Protein AF-0000000084681076 (afdb_homodimer)

Nearest PDB structures (foldseek):
  8wm8-assembly1_A  TM=8.158E-01  e=2.790E-08  Nostoc sp. PCC 7120 = FACHB-418
  8wm7-assembly1_B  TM=8.408E-01  e=1.992E-07  Nostoc sp. PCC 7120 = FACHB-418
  8w9m-assembly1_B  TM=7.728E-01  e=7.456E-08  Nostoc sp. PCC 7120 = FACHB-418
  7ahd-assembly1_A  TM=6.961E-01  e=4.242E-05  Lactococcus lactis subsp. lactis
  7ahd-assembly1_B  TM=6.004E-01  e=4.639E-05  Lactococcus lactis subsp. lactis

Structure (mmCIF, N/CA/C/O backbone):
data_AF-0000000084681076-model_v1
#
loop_
_entity.id
_entity.type
_entity.pdbx_description
1 polymer 'ABC transporter'
#
loop_
_atom_site.group_PDB
_atom_site.id
_atom_site.type_symbol
_atom_site.label_atom_id
_atom_site.label_alt_id
_atom_site.label_comp_id
_atom_site.label_asym_id
_atom_site.label_entity_id
_atom_site.label_seq_id
_atom_site.pdbx_PDB_ins_code
_atom_site.Cartn_x
_atom_site.Cartn_y
_atom_site.Cartn_z
_atom_site.occupancy
_atom_site.B_iso_or_equiv
_atom_site.auth_seq_id
_atom_site.auth_comp_id
_atom_site.auth_asym_id
_atom_site.auth_atom_id
_atom_site.pdbx_PDB_model_num
ATOM 1 N N . MET A 1 1 ? -35.406 65.188 77.75 1 30.66 1 MET A N 1
ATOM 2 C CA . MET A 1 1 ? -34.25 64.75 76.938 1 30.66 1 MET A CA 1
ATOM 3 C C . MET A 1 1 ? -34.5 63.438 76.25 1 30.66 1 MET A C 1
ATOM 5 O O . MET A 1 1 ? -34.469 62.375 76.875 1 30.66 1 MET A O 1
ATOM 9 N N . SER A 1 2 ? -35.5 63.375 75.25 1 34.5 2 SER A N 1
ATOM 10 C CA . SER A 1 2 ? -36.094 62.344 74.438 1 34.5 2 SER A CA 1
ATOM 11 C C . SER A 1 2 ? -35.062 61.781 73.438 1 34.5 2 SER A C 1
ATOM 13 O O . SER A 1 2 ? -34.5 62.531 72.625 1 34.5 2 SER A O 1
ATOM 15 N N . ALA A 1 3 ? -34.312 60.781 73.938 1 41.5 3 ALA A N 1
ATOM 16 C CA . ALA A 1 3 ? -33.281 60.062 73.125 1 41.5 3 ALA A CA 1
ATOM 17 C C . ALA A 1 3 ? -33.906 59.469 71.875 1 41.5 3 ALA A C 1
ATOM 19 O O . ALA A 1 3 ? -34.875 58.75 71.938 1 41.5 3 ALA A O 1
ATOM 20 N N . VAL A 1 4 ? -33.938 60.281 70.812 1 40.41 4 VAL A N 1
ATOM 21 C CA . VAL A 1 4 ? -34.312 59.875 69.438 1 40.41 4 VAL A CA 1
ATOM 22 C C . VAL A 1 4 ? -33.531 58.594 69.062 1 40.41 4 VAL A C 1
ATOM 24 O O . VAL A 1 4 ? -32.312 58.625 69.062 1 40.41 4 VAL A O 1
ATOM 27 N N . THR A 1 5 ? -34 57.344 69.375 1 38.44 5 THR A N 1
ATOM 28 C CA . THR A 1 5 ? -33.562 56.031 69 1 38.44 5 THR A CA 1
ATOM 29 C C . THR A 1 5 ? -33.5 55.875 67.5 1 38.44 5 THR A C 1
ATOM 31 O O . THR A 1 5 ? -34.531 55.969 66.812 1 38.44 5 THR A O 1
ATOM 34 N N . SER A 1 6 ? -32.5 56.531 66.812 1 37.66 6 SER A N 1
ATOM 35 C CA . SER A 1 6 ? -32.281 56.375 65.375 1 37.66 6 SER A CA 1
ATOM 36 C C . SER A 1 6 ? -32.219 54.906 64.938 1 37.66 6 SER A C 1
ATOM 38 O O . SER A 1 6 ? -31.297 54.188 65.375 1 37.66 6 SER A O 1
ATOM 40 N N . THR A 1 7 ? -33.344 54.125 64.812 1 39.22 7 THR A N 1
ATOM 41 C CA . THR A 1 7 ? -33.438 52.781 64.312 1 39.22 7 THR A CA 1
ATOM 42 C C . THR A 1 7 ? -32.875 52.688 62.906 1 39.22 7 THR A C 1
ATOM 44 O O . THR A 1 7 ? -33.438 53.281 61.969 1 39.22 7 THR A O 1
ATOM 47 N N . THR A 1 8 ? -31.578 52.844 62.656 1 38.03 8 THR A N 1
ATOM 48 C CA . THR A 1 8 ? -31 52.625 61.344 1 38.03 8 THR A CA 1
ATOM 49 C C . THR A 1 8 ? -31.375 51.25 60.812 1 38.03 8 THR A C 1
ATOM 51 O O . THR A 1 8 ? -31.047 50.219 61.438 1 38.03 8 THR A O 1
ATOM 54 N N . THR A 1 9 ? -32.531 51.031 60.094 1 37.06 9 THR A N 1
ATOM 55 C CA . THR A 1 9 ? -32.969 49.844 59.406 1 37.06 9 THR A CA 1
ATOM 56 C C . THR A 1 9 ? -31.859 49.344 58.469 1 37.06 9 THR A C 1
ATOM 58 O O . THR A 1 9 ? -31.422 50.062 57.594 1 37.06 9 THR A O 1
ATOM 61 N N . ALA A 1 10 ? -30.984 48.406 58.906 1 39.34 10 ALA A N 1
ATOM 62 C CA . ALA A 1 10 ? -30 47.656 58.125 1 39.34 10 ALA A CA 1
ATOM 63 C C . ALA A 1 10 ? -30.641 47.031 56.906 1 39.34 10 ALA A C 1
ATOM 65 O O . ALA A 1 10 ? -31.594 46.25 57 1 39.34 10 ALA A O 1
ATOM 66 N N . VAL A 1 11 ? -30.734 47.719 55.75 1 39.72 11 VAL A N 1
ATOM 67 C CA . VAL A 1 11 ? -31.094 47.125 54.469 1 39.72 11 VAL A CA 1
ATOM 68 C C . VAL A 1 11 ? -30.25 45.844 54.25 1 39.72 11 VAL A C 1
ATOM 70 O O . VAL A 1 11 ? -29.016 45.938 54.188 1 39.72 11 VAL A O 1
ATOM 73 N N . ALA A 1 12 ? -30.594 44.656 54.688 1 39.47 12 ALA A N 1
ATOM 74 C CA . ALA A 1 12 ? -30 43.344 54.438 1 39.47 12 ALA A CA 1
ATOM 75 C C . ALA A 1 12 ? -29.797 43.094 52.938 1 39.47 12 ALA A C 1
ATOM 77 O O . ALA A 1 12 ? -30.75 42.938 52.188 1 39.47 12 ALA A O 1
ATOM 78 N N . ALA A 1 13 ? -29 43.938 52.219 1 41.97 13 ALA A N 1
ATOM 79 C CA . ALA A 1 13 ? -28.734 43.562 50.844 1 41.97 13 ALA A CA 1
ATOM 80 C C . ALA A 1 13 ? -28.266 42.125 50.75 1 41.97 13 ALA A C 1
ATOM 82 O O . ALA A 1 13 ? -27.109 41.812 51.031 1 41.97 13 ALA A O 1
ATOM 83 N N . SER A 1 14 ? -29.047 41.062 51.156 1 40.22 14 SER A N 1
ATOM 84 C CA . SER A 1 14 ? -28.875 39.594 51 1 40.22 14 SER A CA 1
ATOM 85 C C . SER A 1 14 ? -28.672 39.219 49.562 1 40.22 14 SER A C 1
ATOM 87 O O . SER A 1 14 ? -28.312 38.062 49.25 1 40.22 14 SER A O 1
ATOM 89 N N . ASP A 1 15 ? -29.328 40 48.562 1 39.38 15 ASP A N 1
ATOM 90 C CA . ASP A 1 15 ? -29.516 39.281 47.312 1 39.38 15 ASP A CA 1
ATOM 91 C C . ASP A 1 15 ? -28.219 39.156 46.531 1 39.38 15 ASP A C 1
ATOM 93 O O . ASP A 1 15 ? -28.219 38.875 45.344 1 39.38 15 ASP A O 1
ATOM 97 N N . ALA A 1 16 ? -27.141 39.781 46.938 1 45.06 16 ALA A N 1
ATOM 98 C CA . ALA A 1 16 ? -25.984 39.875 46.031 1 45.06 16 ALA A CA 1
ATOM 99 C C . ALA A 1 16 ? -25.406 38.5 45.719 1 45.06 16 ALA A C 1
ATOM 101 O O . ALA A 1 16 ? -24.656 38.344 44.781 1 45.06 16 ALA A O 1
ATOM 102 N N . ASP A 1 17 ? -25.547 37.531 46.656 1 40.69 17 ASP A N 1
ATOM 103 C CA . ASP A 1 17 ? -24.531 36.5 46.562 1 40.69 17 ASP A CA 1
ATOM 104 C C . ASP A 1 17 ? -24.938 35.438 45.531 1 40.69 17 ASP A C 1
ATOM 106 O O . ASP A 1 17 ? -24.359 34.344 45.5 1 40.69 17 ASP A O 1
ATOM 110 N N . GLU A 1 18 ? -26.203 35.469 45.125 1 41.09 18 GLU A N 1
ATOM 111 C CA . GLU A 1 18 ? -26.359 34.281 44.312 1 41.09 18 GLU A CA 1
ATOM 112 C C . GLU A 1 18 ? -25.547 34.375 43 1 41.09 18 GLU A C 1
ATOM 114 O O . GLU A 1 18 ? -26.016 35 42.031 1 41.09 18 GLU A O 1
ATOM 119 N N . LEU A 1 19 ? -24.297 34.719 43.062 1 40.59 19 LEU A N 1
ATOM 120 C CA . LEU A 1 19 ? -23.578 34.5 41.812 1 40.59 19 LEU A CA 1
ATOM 121 C C . LEU A 1 19 ? -24.016 33.188 41.156 1 40.59 19 LEU A C 1
ATOM 123 O O . LEU A 1 19 ? -24.188 32.188 41.844 1 40.59 19 LEU A O 1
ATOM 127 N N . PRO A 1 20 ? -24.844 33.25 40.125 1 41.5 20 PRO A N 1
ATOM 128 C CA . PRO A 1 20 ? -25.203 31.984 39.5 1 41.5 20 PRO A CA 1
ATOM 129 C C . PRO A 1 20 ? -24.078 30.969 39.562 1 41.5 20 PRO A C 1
ATOM 131 O O . PRO A 1 20 ? -22.891 31.344 39.469 1 41.5 20 PRO A O 1
ATOM 134 N N . GLN A 1 21 ? -24.141 29.922 40.406 1 40.81 21 GLN A N 1
ATOM 135 C CA . GLN A 1 21 ? -23.25 28.766 40.375 1 40.81 21 GLN A CA 1
ATOM 136 C C . GLN A 1 21 ? -22.828 28.453 38.938 1 40.81 21 GLN A C 1
ATOM 138 O O . GLN A 1 21 ? -23.688 28.203 38.062 1 40.81 21 GLN A O 1
ATOM 143 N N . VAL A 1 22 ? -21.859 29.156 38.469 1 39.75 22 VAL A N 1
ATOM 144 C CA . VAL A 1 22 ? -21.266 28.672 37.219 1 39.75 22 VAL A CA 1
ATOM 145 C C . VAL A 1 22 ? -21.312 27.141 37.188 1 39.75 22 VAL A C 1
ATOM 147 O O . VAL A 1 22 ? -20.703 26.469 38.031 1 39.75 22 VAL A O 1
ATOM 150 N N . ARG A 1 23 ? -22.484 26.562 36.969 1 37.94 23 ARG A N 1
ATOM 151 C CA . ARG A 1 23 ? -22.5 25.125 36.688 1 37.94 23 ARG A CA 1
ATOM 152 C C . ARG A 1 23 ? -21.172 24.656 36.125 1 37.94 23 ARG A C 1
ATOM 154 O O . ARG A 1 23 ? -20.688 25.203 35.125 1 37.94 23 ARG A O 1
ATOM 161 N N . ARG A 1 24 ? -20.297 24.141 37 1 36.59 24 ARG A N 1
ATOM 162 C CA . ARG A 1 24 ? -19.109 23.406 36.594 1 36.59 24 ARG A CA 1
ATOM 163 C C . ARG A 1 24 ? -19.375 22.641 35.281 1 36.59 24 ARG A C 1
ATOM 165 O O . ARG A 1 24 ? -20.156 21.672 35.281 1 36.59 24 ARG A O 1
ATOM 172 N N . ARG A 1 25 ? -19.656 23.375 34.25 1 36.09 25 ARG A N 1
ATOM 173 C CA . ARG A 1 25 ? -19.75 22.828 32.906 1 36.09 25 ARG A CA 1
ATOM 174 C C . ARG A 1 25 ? -18.844 21.625 32.719 1 36.09 25 ARG A C 1
ATOM 1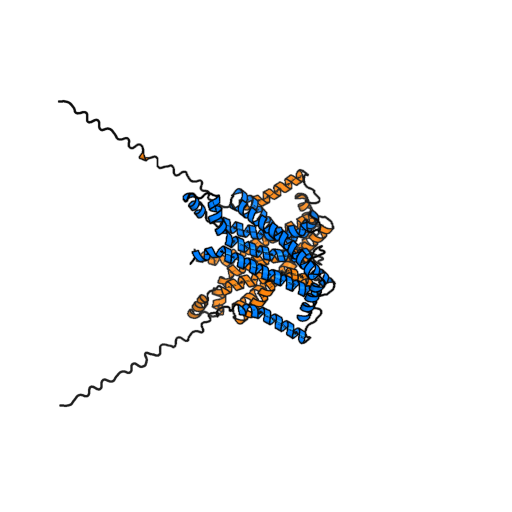76 O O . ARG A 1 25 ? -17.672 21.656 33.125 1 36.09 25 ARG A O 1
ATOM 183 N N . ARG A 1 26 ? -19.375 20.406 32.938 1 36.56 26 ARG A N 1
ATOM 184 C CA . ARG A 1 26 ? -18.734 19.125 32.688 1 36.56 26 ARG A CA 1
ATOM 185 C C . ARG A 1 26 ? -17.641 19.266 31.625 1 36.56 26 ARG A C 1
ATOM 187 O O . ARG A 1 26 ? -17.906 19.703 30.516 1 36.56 26 ARG A O 1
ATOM 194 N N . ARG A 1 27 ? -16.5 19.672 32.062 1 35.5 27 ARG A N 1
ATOM 195 C CA . ARG A 1 27 ? -15.289 19.641 31.234 1 35.5 27 ARG A CA 1
ATOM 196 C C . ARG A 1 27 ? -15.336 18.5 30.234 1 35.5 27 ARG A C 1
ATOM 198 O O . ARG A 1 27 ? -15.352 17.328 30.609 1 35.5 27 ARG A O 1
ATOM 205 N N . LEU A 1 28 ? -16.203 18.562 29.344 1 36.72 28 LEU A N 1
ATOM 206 C CA . LEU A 1 28 ? -16.125 17.609 28.25 1 36.72 28 LEU A CA 1
ATOM 207 C C . LEU A 1 28 ? -14.688 17.406 27.797 1 36.72 28 LEU A C 1
ATOM 209 O O . LEU A 1 28 ? -14.328 17.781 26.688 1 36.72 28 LEU A O 1
ATOM 213 N N . SER A 1 29 ? -13.703 17.922 28.562 1 36 29 SER A N 1
ATOM 214 C CA . SER A 1 29 ? -12.359 17.609 28.094 1 36 29 SER A CA 1
ATOM 215 C C . SER A 1 29 ? -12.195 16.109 27.875 1 36 29 SER A C 1
ATOM 217 O O . SER A 1 29 ? -12.523 15.312 28.766 1 36 29 SER A O 1
ATOM 219 N N . PRO A 1 30 ? -12.242 15.602 26.688 1 41.19 30 PRO A N 1
ATOM 220 C CA . PRO A 1 30 ? -11.891 14.188 26.609 1 41.19 30 PRO A CA 1
ATOM 221 C C . PRO A 1 30 ? -10.703 13.828 27.516 1 41.19 30 PRO A C 1
ATOM 223 O O . PRO A 1 30 ? -9.75 14.602 27.625 1 41.19 30 PRO A O 1
ATOM 226 N N . GLY A 1 31 ? -10.914 13.516 28.797 1 39.19 31 GLY A N 1
ATOM 227 C CA . GLY A 1 31 ? -9.875 13 29.672 1 39.19 31 GLY A CA 1
ATOM 228 C C . GLY A 1 31 ? -8.656 12.5 28.922 1 39.19 31 GLY A C 1
ATOM 229 O O . GLY A 1 31 ? -8.695 12.312 27.703 1 39.19 31 GLY A O 1
ATOM 230 N N . ARG A 1 32 ? -7.465 12.703 29.438 1 43.47 32 ARG A N 1
ATOM 231 C CA . ARG A 1 32 ? -6.176 12.195 28.969 1 43.47 32 ARG A CA 1
ATOM 232 C C . ARG A 1 32 ? -6.324 10.812 28.344 1 43.47 32 ARG A C 1
ATOM 234 O O . ARG A 1 32 ? -6.902 9.906 28.969 1 43.47 32 ARG A O 1
ATOM 241 N N . ARG A 1 33 ? -6.309 10.586 27.109 1 49.75 33 ARG A N 1
ATOM 242 C CA . ARG A 1 33 ? -6.25 9.32 26.359 1 49.75 33 ARG A CA 1
ATOM 243 C C . ARG A 1 33 ? -5.383 8.305 27.094 1 49.75 33 ARG A C 1
ATOM 245 O O . ARG A 1 33 ? -4.176 8.5 27.234 1 49.75 33 ARG A O 1
ATOM 252 N N . LEU A 1 34 ? -5.75 7.77 28.156 1 47.22 34 LEU A N 1
ATOM 253 C CA . LEU A 1 34 ? -4.945 6.746 28.797 1 47.22 34 LEU A CA 1
ATOM 254 C C . LEU A 1 34 ? -4.414 5.742 27.781 1 47.22 34 LEU A C 1
ATOM 256 O O . LEU A 1 34 ? -5.18 5.195 26.984 1 47.22 34 LEU A O 1
ATOM 260 N N . PRO A 1 35 ? -3.102 5.742 27.547 1 54.91 35 PRO A N 1
ATOM 261 C CA . PRO A 1 35 ? -2.469 4.719 26.719 1 54.91 35 PRO A CA 1
ATOM 262 C C . PRO A 1 35 ? -3.123 3.346 26.875 1 54.91 35 PRO A C 1
ATOM 264 O O . PRO A 1 35 ? -3.189 2.578 25.906 1 54.91 35 PRO A O 1
ATOM 267 N N . ALA A 1 36 ? -3.605 3.086 28.094 1 56.19 36 ALA A N 1
ATOM 268 C CA . ALA A 1 36 ? -4.242 1.8 28.375 1 56.19 36 ALA A CA 1
ATOM 269 C C . ALA A 1 36 ? -5.547 1.657 27.594 1 56.19 36 ALA A C 1
ATOM 271 O O . ALA A 1 36 ? -5.969 0.544 27.281 1 56.19 36 ALA A O 1
ATOM 272 N N . ALA A 1 37 ? -6.109 2.703 27.281 1 59.62 37 ALA A N 1
ATOM 273 C CA . ALA A 1 37 ? -7.379 2.676 26.562 1 59.62 37 ALA A CA 1
ATOM 274 C C . ALA A 1 37 ? -7.195 2.174 25.125 1 59.62 37 ALA A C 1
ATOM 276 O O . ALA A 1 37 ? -8.109 1.589 24.547 1 59.62 37 ALA A O 1
ATOM 277 N N . ARG A 1 38 ? -5.938 2.322 24.734 1 64.94 38 ARG A N 1
ATOM 278 C CA . ARG A 1 38 ? -5.656 1.88 23.375 1 64.94 38 ARG A CA 1
ATOM 279 C C . ARG A 1 38 ? -5.656 0.358 23.281 1 64.94 38 ARG A C 1
ATOM 281 O O . ARG A 1 38 ? -5.93 -0.206 22.219 1 64.94 38 ARG A O 1
ATOM 288 N N . LEU A 1 39 ? -5.453 -0.202 24.438 1 73.88 39 LEU A N 1
ATOM 289 C CA . LEU A 1 39 ? -5.398 -1.659 24.438 1 73.88 39 LEU A CA 1
ATOM 290 C C . LEU A 1 39 ? -6.766 -2.254 24.75 1 73.88 39 LEU A C 1
ATOM 292 O O . LEU A 1 39 ? -6.977 -3.459 24.594 1 73.88 39 LEU A O 1
ATOM 296 N N . ALA A 1 40 ? -7.656 -1.467 25.109 1 75 40 ALA A N 1
ATOM 297 C CA . ALA A 1 40 ? -8.977 -1.962 25.5 1 75 40 ALA A CA 1
ATOM 298 C C . ALA A 1 40 ? -9.711 -2.557 24.297 1 75 40 ALA A C 1
ATOM 300 O O . ALA A 1 40 ? -10.375 -3.588 24.422 1 75 40 ALA A O 1
ATOM 301 N N . GLY A 1 41 ? -9.516 -1.873 23.188 1 75.56 41 GLY A N 1
ATOM 302 C CA . GLY A 1 41 ? -10.164 -2.359 21.984 1 75.56 41 GLY A CA 1
ATOM 303 C C . GLY A 1 41 ? -9.695 -3.742 21.562 1 75.56 41 GLY A C 1
ATOM 304 O O . GLY A 1 41 ? -10.492 -4.688 21.531 1 75.56 41 GLY A O 1
ATOM 305 N N . PRO A 1 42 ? -8.422 -3.906 21.453 1 78.44 42 PRO A N 1
ATOM 306 C CA . PRO A 1 42 ? -7.887 -5.219 21.078 1 78.44 42 PRO A CA 1
ATOM 307 C C . PRO A 1 42 ? -8.18 -6.293 22.125 1 78.44 42 PRO A C 1
ATOM 309 O O . PRO A 1 42 ? -8.461 -7.441 21.781 1 78.44 42 PRO A O 1
ATOM 312 N N . LEU A 1 43 ? -8.125 -5.973 23.375 1 83.94 43 LEU A N 1
ATOM 313 C CA . LEU A 1 43 ? -8.391 -6.938 24.438 1 83.94 43 LEU A CA 1
ATOM 314 C C . LEU A 1 43 ? -9.852 -7.363 24.438 1 83.94 43 LEU A C 1
ATOM 316 O O . LEU A 1 43 ? -10.164 -8.523 24.703 1 83.94 43 LEU A O 1
ATOM 320 N N . LEU A 1 44 ? -10.695 -6.41 24.156 1 84.19 44 LEU A N 1
ATOM 321 C CA . LEU A 1 44 ? -12.117 -6.734 24.078 1 84.19 44 LEU A CA 1
ATOM 322 C C . LEU A 1 44 ? -12.391 -7.691 22.922 1 84.19 44 LEU A C 1
ATOM 324 O O . LEU A 1 44 ? -13.172 -8.633 23.062 1 84.19 44 LEU A O 1
ATOM 328 N N . VAL A 1 45 ? -11.766 -7.449 21.844 1 83.75 45 VAL A N 1
ATOM 329 C CA . VAL A 1 45 ? -11.953 -8.312 20.688 1 83.75 45 VAL A CA 1
ATOM 330 C C . VAL A 1 45 ? -11.453 -9.719 21 1 83.75 45 VAL A C 1
ATOM 332 O O . VAL A 1 45 ? -12.109 -10.711 20.656 1 83.75 45 VAL A O 1
ATOM 335 N N . LEU A 1 46 ? -10.352 -9.789 21.641 1 87.56 46 LEU A N 1
ATOM 336 C CA . LEU A 1 46 ? -9.781 -11.078 22 1 87.56 46 LEU A CA 1
ATOM 337 C C . LEU A 1 46 ? -10.672 -11.805 23 1 87.56 46 LEU A C 1
ATOM 339 O O . LEU A 1 46 ? -10.859 -13.023 22.906 1 87.56 46 LEU A O 1
ATOM 343 N N . ALA A 1 47 ? -11.188 -11.086 23.969 1 91 47 ALA A N 1
ATOM 344 C CA . ALA A 1 47 ? -12.07 -11.672 24.969 1 91 47 ALA A CA 1
ATOM 345 C C . ALA A 1 47 ? -13.359 -12.188 24.328 1 91 47 ALA A C 1
ATOM 347 O O . ALA A 1 47 ? -13.836 -13.273 24.672 1 91 47 ALA A O 1
ATOM 348 N N . LEU A 1 48 ? -13.844 -11.406 23.453 1 90.38 48 LEU A N 1
ATOM 349 C CA . LEU A 1 48 ? -15.062 -11.828 22.766 1 90.38 48 LEU A CA 1
ATOM 350 C C . LEU A 1 48 ? -14.797 -13.047 21.891 1 90.38 48 LEU A C 1
ATOM 352 O O . LEU A 1 48 ? -15.633 -13.945 21.797 1 90.38 48 LEU A O 1
ATOM 356 N N . TRP A 1 49 ? -13.672 -13.07 21.297 1 91.62 49 TRP A N 1
ATOM 357 C CA . TRP A 1 49 ? -13.25 -14.203 20.469 1 91.62 49 TRP A CA 1
ATOM 358 C C . TRP A 1 49 ? -13.102 -15.461 21.328 1 91.62 49 TRP A C 1
ATOM 360 O O . TRP A 1 49 ? -13.617 -16.516 20.969 1 91.62 49 TRP A O 1
ATOM 370 N N . ALA A 1 50 ? -12.523 -15.336 22.406 1 94.31 50 ALA A N 1
ATOM 371 C CA . ALA A 1 50 ? -12.32 -16.469 23.312 1 94.31 50 ALA A CA 1
ATOM 372 C C . ALA A 1 50 ? -13.656 -16.969 23.859 1 94.31 50 ALA A C 1
ATOM 374 O O . ALA A 1 50 ? -13.898 -18.172 23.922 1 94.31 50 ALA A O 1
ATOM 375 N N . ALA A 1 51 ? -14.461 -16.047 24.203 1 95.19 51 ALA A N 1
ATOM 376 C CA . ALA A 1 51 ? -15.758 -16.406 24.766 1 95.19 51 ALA A CA 1
ATOM 377 C C . ALA A 1 51 ? -16.641 -17.078 23.734 1 95.19 51 ALA A C 1
ATOM 379 O O . ALA A 1 51 ? -17.312 -18.078 24.031 1 95.19 51 ALA A O 1
ATOM 380 N N . ALA A 1 52 ? -16.625 -16.547 22.594 1 94.56 52 ALA A N 1
ATOM 381 C CA . ALA A 1 52 ? -17.438 -17.141 21.531 1 94.56 52 ALA A CA 1
ATOM 382 C C . ALA A 1 52 ? -16.938 -18.531 21.172 1 94.56 52 ALA A C 1
ATOM 384 O O . ALA A 1 52 ? -17.734 -19.422 20.859 1 94.56 52 ALA A O 1
ATOM 385 N N . SER A 1 53 ? -15.711 -18.719 21.172 1 93.81 53 SER A N 1
ATOM 386 C CA . SER A 1 53 ? -15.117 -20.016 20.875 1 93.81 53 SER A CA 1
ATOM 387 C C . SER A 1 53 ? -15.445 -21.031 21.969 1 93.81 53 SER A C 1
ATOM 389 O O . SER A 1 53 ? -15.781 -22.188 21.672 1 93.81 53 SER A O 1
ATOM 391 N N . ALA A 1 54 ? -15.391 -20.562 23.172 1 93.88 54 ALA A N 1
ATOM 392 C CA . ALA A 1 54 ? -15.695 -21.438 24.297 1 93.88 54 ALA A CA 1
ATOM 393 C C . ALA A 1 54 ? -17.172 -21.844 24.281 1 93.88 54 ALA A C 1
ATOM 395 O O . ALA A 1 54 ? -17.516 -22.953 24.688 1 93.88 54 ALA A O 1
ATOM 396 N N . ALA A 1 55 ? -17.922 -20.906 23.797 1 94.81 55 ALA A N 1
ATOM 397 C CA . ALA A 1 55 ? -19.359 -21.156 23.766 1 94.81 55 ALA A CA 1
ATOM 398 C C . ALA A 1 55 ? -19.734 -22.062 22.578 1 94.81 55 ALA A C 1
ATOM 400 O O . ALA A 1 55 ? -20.875 -22.516 22.484 1 94.81 55 ALA A O 1
ATOM 401 N N . GLY A 1 56 ? -18.844 -22.281 21.75 1 91.25 56 GLY A N 1
ATOM 402 C CA . GLY A 1 56 ? -19.094 -23.156 20.609 1 91.25 56 GLY A CA 1
ATOM 403 C C . GLY A 1 56 ? -19.969 -22.516 19.547 1 91.25 56 GLY A C 1
ATOM 404 O O . GLY A 1 56 ? -20.625 -23.203 18.766 1 91.25 56 GLY A O 1
ATOM 405 N N . THR A 1 57 ? -19.984 -21.266 19.531 1 90.88 57 THR A N 1
ATOM 406 C CA . THR A 1 57 ? -20.859 -20.562 18.609 1 90.88 57 THR A CA 1
ATOM 407 C C . THR A 1 57 ? -20.156 -20.266 17.297 1 90.88 57 THR A C 1
ATOM 409 O O . THR A 1 57 ? -20.781 -19.875 16.312 1 90.88 57 THR A O 1
ATOM 412 N N . LEU A 1 58 ? -18.891 -20.531 17.25 1 90.31 58 LEU A N 1
ATOM 413 C CA . LEU A 1 58 ? -18.109 -20.203 16.047 1 90.31 58 LEU A CA 1
ATOM 414 C C . LEU A 1 58 ? -17.797 -21.469 15.266 1 90.31 58 LEU A C 1
ATOM 416 O O . LEU A 1 58 ? -17.594 -22.547 15.844 1 90.31 58 LEU A O 1
ATOM 420 N N . ASP A 1 59 ? -17.891 -21.344 13.922 1 91.19 59 ASP A N 1
ATOM 421 C CA . ASP A 1 59 ? -17.359 -22.406 13.062 1 91.19 59 ASP A CA 1
ATOM 422 C C . ASP A 1 59 ? -15.852 -22.516 13.203 1 91.19 59 ASP A C 1
ATOM 424 O O . ASP A 1 59 ? -15.109 -21.672 12.711 1 91.19 59 ASP A O 1
ATOM 428 N N . THR A 1 60 ? -15.359 -23.562 13.773 1 86.5 60 THR A N 1
ATOM 429 C CA . THR A 1 60 ? -13.953 -23.734 14.117 1 86.5 60 THR A CA 1
ATOM 430 C C . THR A 1 60 ? -13.102 -23.859 12.852 1 86.5 60 THR A C 1
ATOM 432 O O . THR A 1 60 ? -11.891 -23.609 12.883 1 86.5 60 THR A O 1
ATOM 435 N N . GLY A 1 61 ? -13.719 -24.297 11.766 1 88.31 61 GLY A N 1
ATOM 436 C CA . GLY A 1 61 ? -12.992 -24.328 10.5 1 88.31 61 GLY A CA 1
ATOM 437 C C . GLY A 1 61 ? -12.711 -22.938 9.945 1 88.31 61 GLY A C 1
ATOM 438 O O . GLY A 1 61 ? -11.648 -22.703 9.367 1 88.31 61 GLY A O 1
ATOM 439 N N . ALA A 1 62 ? -13.617 -22.125 10.25 1 89.75 62 ALA A N 1
ATOM 440 C CA . ALA A 1 62 ? -13.492 -20.766 9.734 1 89.75 62 ALA A CA 1
ATOM 441 C C . ALA A 1 62 ? -12.734 -19.875 10.711 1 89.75 62 ALA A C 1
ATOM 443 O O . ALA A 1 62 ? -11.852 -19.109 10.32 1 89.75 62 ALA A O 1
ATOM 444 N N . ILE A 1 63 ? -13.078 -20.094 11.953 1 93.81 63 ILE A N 1
ATOM 445 C CA . ILE A 1 63 ? -12.469 -19.266 12.992 1 93.81 63 ILE A CA 1
ATOM 446 C C . ILE A 1 63 ? -12.016 -20.156 14.156 1 93.81 63 ILE A C 1
ATOM 448 O O . ILE A 1 63 ? -12.758 -20.328 15.125 1 93.81 63 ILE A O 1
ATOM 452 N N . PRO A 1 64 ? -10.844 -20.562 14.023 1 95.69 64 PRO A N 1
ATOM 453 C CA . PRO A 1 64 ? -10.359 -21.391 15.133 1 95.69 64 PRO A CA 1
ATOM 454 C C . PRO A 1 64 ? -10.234 -20.609 16.438 1 95.69 64 PRO A C 1
ATOM 456 O O . PRO A 1 64 ? -10.078 -19.391 16.422 1 95.69 64 PRO A O 1
ATOM 459 N N . ALA A 1 65 ? -10.336 -21.328 17.469 1 96 65 ALA A N 1
ATOM 460 C CA . ALA A 1 65 ? -10.203 -20.719 18.797 1 96 65 ALA A CA 1
ATOM 461 C C . ALA A 1 65 ? -8.805 -20.141 19 1 96 65 ALA A C 1
ATOM 463 O O . ALA A 1 65 ? -7.844 -20.609 18.375 1 96 65 ALA A O 1
ATOM 464 N N . PRO A 1 66 ? -8.789 -19.094 19.828 1 96.06 66 PRO A N 1
ATOM 465 C CA . PRO A 1 66 ? -7.477 -18.484 20.062 1 96.06 66 PRO A CA 1
ATOM 466 C C . PRO A 1 66 ? -6.465 -19.484 20.625 1 96.06 66 PRO A C 1
ATOM 468 O O . PRO A 1 66 ? -5.277 -19.422 20.281 1 96.06 66 PRO A O 1
ATOM 471 N N . TRP A 1 67 ? -6.918 -20.422 21.391 1 96.06 67 TRP A N 1
ATOM 472 C CA . TRP A 1 67 ? -5.988 -21.391 21.953 1 96.06 67 TRP A CA 1
ATOM 473 C C . TRP A 1 67 ? -5.547 -22.406 20.891 1 96.06 67 TRP A C 1
ATOM 475 O O . TRP A 1 67 ? -4.441 -22.938 20.969 1 96.06 67 TRP A O 1
ATOM 485 N N . THR A 1 68 ? -6.371 -22.688 19.953 1 97 68 THR A N 1
ATOM 486 C CA . THR A 1 68 ? -5.969 -23.547 18.844 1 97 68 THR A CA 1
ATOM 487 C C . THR A 1 68 ? -4.895 -22.859 18 1 97 68 THR A C 1
ATOM 489 O O . THR A 1 68 ? -3.939 -23.516 17.562 1 97 68 THR A O 1
ATOM 492 N N . VAL A 1 69 ? -5.055 -21.625 17.781 1 97.38 69 VAL A N 1
ATOM 493 C CA . VAL A 1 69 ? -4.078 -20.844 17.016 1 97.38 69 VAL A CA 1
ATOM 494 C C . VAL A 1 69 ? -2.73 -20.875 17.734 1 97.38 69 VAL A C 1
ATOM 496 O O . VAL A 1 69 ? -1.687 -21.047 17.109 1 97.38 69 VAL A O 1
ATOM 499 N N . LEU A 1 70 ? -2.771 -20.734 19.047 1 97.12 70 LEU A N 1
ATOM 500 C CA . LEU A 1 70 ? -1.542 -20.734 19.828 1 97.12 70 LEU A CA 1
ATOM 501 C C . LEU A 1 70 ? -0.878 -22.109 19.797 1 97.12 70 LEU A C 1
ATOM 503 O O . LEU A 1 70 ? 0.348 -22.203 19.719 1 97.12 70 LEU A O 1
ATOM 507 N N . ARG A 1 71 ? -1.665 -23.109 19.828 1 97.75 71 ARG A N 1
ATOM 508 C CA . ARG A 1 71 ? -1.136 -24.469 19.766 1 97.75 71 ARG A CA 1
ATOM 509 C C . ARG A 1 71 ? -0.517 -24.75 18.406 1 97.75 71 ARG A C 1
ATOM 511 O O . ARG A 1 71 ? 0.549 -25.359 18.328 1 97.75 71 ARG A O 1
ATOM 518 N N . THR A 1 72 ? -1.252 -24.328 17.406 1 98.19 72 THR A N 1
ATOM 519 C CA . THR A 1 72 ? -0.727 -24.484 16.062 1 98.19 72 THR A CA 1
ATOM 520 C C . THR A 1 72 ? 0.584 -23.719 15.891 1 98.19 72 THR A C 1
ATOM 522 O O . THR A 1 72 ? 1.538 -24.234 15.305 1 98.19 72 THR A O 1
ATOM 525 N N . GLY A 1 73 ? 0.636 -22.5 16.406 1 98.38 73 GLY A N 1
ATOM 526 C CA . GLY A 1 73 ? 1.869 -21.719 16.391 1 98.38 73 GLY A CA 1
ATOM 527 C C . GLY A 1 73 ? 3.02 -22.422 17.094 1 98.38 73 GLY A C 1
ATOM 528 O O . GLY A 1 73 ? 4.145 -22.438 16.578 1 98.38 73 GLY A O 1
ATOM 529 N N . ALA A 1 74 ? 2.697 -23.031 18.203 1 98.06 74 ALA A N 1
ATOM 530 C CA . ALA A 1 74 ? 3.713 -23.75 18.969 1 98.06 74 ALA A CA 1
ATOM 531 C C . ALA A 1 74 ? 4.203 -24.969 18.219 1 98.06 74 ALA A C 1
ATOM 533 O O . ALA A 1 74 ? 5.398 -25.266 18.203 1 98.06 74 ALA A O 1
ATOM 534 N N . ARG A 1 75 ? 3.322 -25.641 17.641 1 98.19 75 ARG A N 1
ATOM 535 C CA . ARG A 1 75 ? 3.674 -26.828 16.859 1 98.19 75 ARG A CA 1
ATOM 536 C C . ARG A 1 75 ? 4.551 -26.453 15.664 1 98.19 75 ARG A C 1
ATOM 538 O O . ARG A 1 75 ? 5.594 -27.078 15.445 1 98.19 75 ARG A O 1
ATOM 545 N N . LEU A 1 76 ? 4.137 -25.438 14.93 1 98.06 76 LEU A N 1
ATOM 546 C CA . LEU A 1 76 ? 4.883 -25 13.758 1 98.06 76 LEU A CA 1
ATOM 547 C C . LEU A 1 76 ? 6.258 -24.469 14.148 1 98.06 76 LEU A C 1
ATOM 549 O O . LEU A 1 76 ? 7.219 -24.609 13.391 1 98.06 76 LEU A O 1
ATOM 553 N N . TRP A 1 77 ? 6.309 -23.906 15.352 1 97.81 77 TRP A N 1
ATOM 554 C CA . TRP A 1 77 ? 7.59 -23.422 15.852 1 97.81 77 TRP A CA 1
ATOM 555 C C . TRP A 1 77 ? 8.516 -24.578 16.188 1 97.81 77 TRP A C 1
ATOM 557 O O . TRP A 1 77 ? 9.695 -24.562 15.82 1 97.81 77 TRP A O 1
ATOM 567 N N . THR A 1 78 ? 7.996 -25.594 16.859 1 97.62 78 THR A N 1
ATOM 568 C CA . THR A 1 78 ? 8.773 -26.719 17.359 1 97.62 78 THR A CA 1
ATOM 569 C C . THR A 1 78 ? 9.219 -27.625 16.203 1 97.62 78 THR A C 1
ATOM 571 O O . THR A 1 78 ? 10.297 -28.219 16.25 1 97.62 78 THR A O 1
ATOM 574 N N . ASP A 1 79 ? 8.438 -27.688 15.164 1 97.25 79 ASP A N 1
ATOM 575 C CA . ASP A 1 79 ? 8.805 -28.578 14.062 1 97.25 79 ASP A CA 1
ATOM 576 C C . ASP A 1 79 ? 9.719 -27.859 13.07 1 97.25 79 ASP A C 1
ATOM 578 O O . ASP A 1 79 ? 10.156 -28.469 12.086 1 97.25 79 ASP A O 1
ATOM 582 N N . GLY A 1 80 ? 9.938 -26.562 13.281 1 97.31 80 GLY A N 1
ATOM 583 C CA . GLY A 1 80 ? 10.953 -25.844 12.523 1 97.31 80 GLY A CA 1
ATOM 584 C C . GLY A 1 80 ? 10.383 -25.094 11.336 1 97.31 80 GLY A C 1
ATOM 585 O O . GLY A 1 80 ? 11.062 -24.25 10.742 1 97.31 80 GLY A O 1
ATOM 586 N N . THR A 1 81 ? 9.172 -25.359 10.984 1 97.44 81 THR A N 1
ATOM 587 C CA . THR A 1 81 ? 8.547 -24.719 9.828 1 97.44 81 THR A CA 1
ATOM 588 C C . THR A 1 81 ? 8.453 -23.219 10.016 1 97.44 81 THR A C 1
ATOM 590 O O . THR A 1 81 ? 8.883 -22.453 9.148 1 97.44 81 THR A O 1
ATOM 593 N N . LEU A 1 82 ? 7.98 -22.828 11.156 1 97.75 82 LEU A N 1
ATOM 594 C CA . LEU A 1 82 ? 7.723 -21.422 11.406 1 97.75 82 LEU A CA 1
ATOM 595 C C . LEU A 1 82 ? 9.023 -20.641 11.492 1 97.75 82 LEU A C 1
ATOM 597 O O . LEU A 1 82 ? 9.18 -19.609 10.828 1 97.75 82 LEU A O 1
ATOM 601 N N . PRO A 1 83 ? 10.008 -21.062 12.266 1 97.81 83 PRO A N 1
ATOM 602 C CA . PRO A 1 83 ? 11.266 -20.312 12.305 1 97.81 83 PRO A CA 1
ATOM 603 C C . PRO A 1 83 ? 11.922 -20.188 10.938 1 97.81 83 PRO A C 1
ATOM 605 O O . PRO A 1 83 ? 12.477 -19.125 10.617 1 97.81 83 PRO A O 1
ATOM 608 N N . THR A 1 84 ? 11.867 -21.203 10.141 1 97.81 84 THR A N 1
ATOM 609 C CA . THR A 1 84 ? 12.461 -21.188 8.812 1 97.81 84 THR A CA 1
ATOM 610 C C . THR A 1 84 ? 11.734 -20.188 7.914 1 97.81 84 THR A C 1
ATOM 612 O O . THR A 1 84 ? 12.375 -19.375 7.223 1 97.81 84 THR A O 1
ATOM 615 N N . ASP A 1 85 ? 10.469 -20.203 7.918 1 98.12 85 ASP A N 1
ATOM 616 C CA . ASP A 1 85 ? 9.68 -19.312 7.086 1 98.12 85 ASP A CA 1
ATOM 617 C C . ASP A 1 85 ? 9.805 -17.859 7.559 1 98.12 85 ASP A C 1
ATOM 619 O O . ASP A 1 85 ? 9.859 -16.938 6.746 1 98.12 85 ASP A O 1
ATOM 623 N N . VAL A 1 86 ? 9.883 -17.703 8.859 1 98.25 86 VAL A N 1
ATOM 624 C CA . VAL A 1 86 ? 10.062 -16.375 9.43 1 98.25 86 VAL A CA 1
ATOM 625 C C . VAL A 1 86 ? 11.414 -15.805 9.008 1 98.25 86 VAL A C 1
ATOM 627 O O . VAL A 1 86 ? 11.508 -14.656 8.578 1 98.25 86 VAL A O 1
ATOM 630 N N . LEU A 1 87 ? 12.391 -16.594 9.102 1 98 87 LEU A N 1
ATOM 631 C CA . LEU A 1 87 ? 13.734 -16.141 8.742 1 98 87 LEU A CA 1
ATOM 632 C C . LEU A 1 87 ? 13.812 -15.797 7.262 1 98 87 LEU A C 1
ATOM 634 O O . LEU A 1 87 ? 14.422 -14.797 6.887 1 98 87 LEU A O 1
ATOM 638 N N . THR A 1 88 ? 13.25 -16.609 6.461 1 97.75 88 THR A N 1
ATOM 639 C CA . THR A 1 88 ? 13.227 -16.359 5.023 1 97.75 88 THR A CA 1
ATOM 640 C C . THR A 1 88 ? 12.539 -15.039 4.715 1 97.75 88 THR A C 1
ATOM 642 O O . THR A 1 88 ? 13.055 -14.234 3.938 1 97.75 88 THR A O 1
ATOM 645 N N . SER A 1 89 ? 11.398 -14.828 5.305 1 98.38 89 SER A N 1
ATOM 646 C CA . SER A 1 89 ? 10.641 -13.602 5.102 1 98.38 89 SER A CA 1
ATOM 647 C C . SER A 1 89 ? 11.422 -12.383 5.582 1 98.38 89 SER A C 1
ATOM 649 O O . SER A 1 89 ? 11.453 -11.352 4.914 1 98.38 89 SER A O 1
ATOM 651 N N . LEU A 1 90 ? 12.109 -12.539 6.719 1 98.19 90 LEU A N 1
ATOM 652 C CA . LEU A 1 90 ? 12.867 -11.43 7.277 1 98.19 90 LEU A CA 1
ATOM 653 C C . LEU A 1 90 ? 14.062 -11.094 6.387 1 98.19 90 LEU A C 1
ATOM 655 O O . LEU A 1 90 ? 14.391 -9.914 6.207 1 98.19 90 LEU A O 1
ATOM 659 N N . LYS A 1 91 ? 14.68 -12.07 5.863 1 97.81 91 LYS A N 1
ATOM 660 C CA . LYS A 1 91 ? 15.805 -11.844 4.965 1 97.81 91 LYS A CA 1
ATOM 661 C C . LYS A 1 91 ? 15.367 -11.117 3.697 1 97.81 91 LYS A C 1
ATOM 663 O O . LYS A 1 91 ? 16.031 -10.18 3.248 1 97.81 91 LYS A O 1
ATOM 668 N N . ARG A 1 92 ? 14.305 -11.547 3.152 1 97.69 92 ARG A N 1
ATOM 669 C CA . ARG A 1 92 ? 13.75 -10.93 1.949 1 97.69 92 ARG A CA 1
ATOM 670 C C . ARG A 1 92 ? 13.367 -9.477 2.205 1 97.69 92 ARG A C 1
ATOM 672 O O . ARG A 1 92 ? 13.773 -8.578 1.46 1 97.69 92 ARG A O 1
ATOM 679 N N . ALA A 1 93 ? 12.617 -9.297 3.27 1 97.94 93 ALA A N 1
ATOM 680 C CA . ALA A 1 93 ? 12.172 -7.949 3.625 1 97.94 93 ALA A CA 1
ATOM 681 C C . ALA A 1 93 ? 13.359 -7.047 3.947 1 97.94 93 ALA A C 1
ATOM 683 O O . ALA A 1 93 ? 13.398 -5.887 3.527 1 97.94 93 ALA A O 1
ATOM 684 N N . GLY A 1 94 ? 14.266 -7.617 4.691 1 98.06 94 GLY A N 1
ATOM 685 C CA . GLY A 1 94 ? 15.438 -6.844 5.07 1 98.06 94 GLY A CA 1
ATOM 686 C C . GLY A 1 94 ? 16.297 -6.434 3.883 1 98.06 94 GLY A C 1
ATOM 687 O O . GLY A 1 94 ? 16.703 -5.277 3.783 1 98.06 94 GLY A O 1
ATOM 688 N N . ALA A 1 95 ? 16.578 -7.355 2.99 1 98.38 95 ALA A N 1
ATOM 689 C CA . ALA A 1 95 ? 17.391 -7.074 1.81 1 98.38 95 ALA A CA 1
ATOM 690 C C . ALA A 1 95 ? 16.719 -6.023 0.922 1 98.38 95 ALA A C 1
ATOM 692 O O . ALA A 1 95 ? 17.359 -5.047 0.524 1 98.38 95 ALA A O 1
ATOM 693 N N . GLY A 1 96 ? 15.5 -6.203 0.629 1 98.56 96 GLY A N 1
ATOM 694 C CA . GLY A 1 96 ? 14.773 -5.23 -0.17 1 98.56 96 GLY A CA 1
ATOM 695 C C . GLY A 1 96 ? 14.688 -3.863 0.483 1 98.56 96 GLY A C 1
ATOM 696 O O . GLY A 1 96 ? 14.828 -2.84 -0.189 1 98.56 96 GLY A O 1
ATOM 697 N N . PHE A 1 97 ? 14.492 -3.898 1.783 1 98.44 97 PHE A N 1
ATOM 698 C CA . PHE A 1 97 ? 14.359 -2.654 2.529 1 98.44 97 PHE A CA 1
ATOM 699 C C . PHE A 1 97 ? 15.648 -1.852 2.48 1 98.44 97 PHE A C 1
ATOM 701 O O . PHE A 1 97 ? 15.633 -0.647 2.219 1 98.44 97 PHE A O 1
ATOM 708 N N . VAL A 1 98 ? 16.734 -2.504 2.734 1 98.38 98 VAL A N 1
ATOM 709 C CA . VAL A 1 98 ? 18.031 -1.83 2.775 1 98.38 98 VAL A CA 1
ATOM 710 C C . VAL A 1 98 ? 18.359 -1.25 1.401 1 98.38 98 VAL A C 1
ATOM 712 O O . VAL A 1 98 ? 18.812 -0.107 1.294 1 98.38 98 VAL A O 1
ATOM 715 N N . ILE A 1 99 ? 18.094 -1.982 0.397 1 98.56 99 ILE A N 1
ATOM 716 C CA . ILE A 1 99 ? 18.359 -1.521 -0.961 1 98.56 99 ILE A CA 1
ATOM 717 C C . ILE A 1 99 ? 17.453 -0.336 -1.288 1 98.56 99 ILE A C 1
ATOM 719 O O . ILE A 1 99 ? 17.922 0.683 -1.807 1 98.56 99 ILE A O 1
ATOM 723 N N . GLY A 1 100 ? 16.188 -0.451 -0.985 1 98.5 100 GLY A N 1
ATOM 724 C CA . GLY A 1 100 ? 15.242 0.63 -1.232 1 98.5 100 GLY A CA 1
ATOM 725 C C . GLY A 1 100 ? 15.555 1.884 -0.436 1 98.5 100 GLY A C 1
ATOM 726 O O . GLY A 1 100 ? 15.461 2.996 -0.96 1 98.5 100 GLY A O 1
ATOM 727 N N . LEU A 1 101 ? 15.883 1.664 0.806 1 98.12 101 LEU A N 1
ATOM 728 C CA . LEU A 1 101 ? 16.25 2.773 1.679 1 98.12 101 LEU A CA 1
ATOM 729 C C . LEU A 1 101 ? 17.453 3.525 1.123 1 98.12 101 LEU A C 1
ATOM 731 O O . LEU A 1 101 ? 17.438 4.754 1.028 1 98.12 101 LEU A O 1
ATOM 735 N N . THR A 1 102 ? 18.453 2.797 0.742 1 97.75 102 THR A N 1
ATOM 736 C CA . THR A 1 102 ? 19.688 3.391 0.221 1 97.75 102 THR A CA 1
ATOM 737 C C . THR A 1 102 ? 19.422 4.117 -1.095 1 97.75 102 THR A C 1
ATOM 739 O O . THR A 1 102 ? 19.828 5.262 -1.272 1 97.75 102 THR A O 1
ATOM 742 N N . ALA A 1 103 ? 18.703 3.506 -1.963 1 97.06 103 ALA A N 1
ATOM 743 C CA . ALA A 1 103 ? 18.391 4.109 -3.256 1 97.06 103 ALA A CA 1
ATOM 744 C C . ALA A 1 103 ? 17.547 5.363 -3.08 1 97.06 103 ALA A C 1
ATOM 746 O O . ALA A 1 103 ? 17.797 6.387 -3.727 1 97.06 103 ALA A O 1
ATOM 747 N N . GLY A 1 104 ? 16.5 5.281 -2.197 1 96.19 104 GLY A N 1
ATOM 748 C CA . GLY A 1 104 ? 15.633 6.426 -1.951 1 96.19 104 GLY A CA 1
ATOM 749 C C . GLY A 1 104 ? 16.375 7.633 -1.418 1 96.19 104 GLY A C 1
ATOM 750 O O . GLY A 1 104 ? 16.188 8.75 -1.895 1 96.19 104 GLY A O 1
ATOM 751 N N . VAL A 1 105 ? 17.281 7.395 -0.528 1 93.38 105 VAL A N 1
ATOM 752 C CA . VAL A 1 105 ? 18.047 8.477 0.091 1 93.38 105 VAL A CA 1
ATOM 753 C C . VAL A 1 105 ? 19.031 9.062 -0.925 1 93.38 105 VAL A C 1
ATOM 755 O O . VAL A 1 105 ? 19.109 10.281 -1.078 1 93.38 105 VAL A O 1
ATOM 758 N N . VAL A 1 106 ? 19.719 8.219 -1.639 1 92 106 VAL A N 1
ATOM 759 C CA . VAL A 1 106 ? 20.719 8.664 -2.604 1 92 106 VAL A CA 1
ATOM 760 C C . VAL A 1 106 ? 20.047 9.477 -3.711 1 92 106 VAL A C 1
ATOM 762 O O . VAL A 1 106 ? 20.531 10.547 -4.078 1 92 106 VAL A O 1
ATOM 765 N N . LEU A 1 107 ? 18.938 9.031 -4.219 1 91.75 107 LEU A N 1
ATOM 766 C CA . LEU A 1 107 ? 18.234 9.719 -5.293 1 91.75 107 LEU A CA 1
ATOM 767 C C . LEU A 1 107 ? 17.656 11.039 -4.801 1 91.75 107 LEU A C 1
ATOM 769 O O . LEU A 1 107 ? 17.656 12.031 -5.531 1 91.75 107 LEU A O 1
ATOM 773 N N . ALA A 1 108 ? 17.141 11 -3.559 1 90.19 108 ALA A N 1
ATOM 774 C CA . ALA A 1 108 ? 16.578 12.234 -3 1 90.19 108 ALA A CA 1
ATOM 775 C C . ALA A 1 108 ? 17.672 13.289 -2.834 1 90.19 108 ALA A C 1
ATOM 777 O O . ALA A 1 108 ? 17.453 14.469 -3.143 1 90.19 108 ALA A O 1
ATOM 778 N N . LEU A 1 109 ? 18.797 12.852 -2.395 1 84.19 109 LEU A N 1
ATOM 779 C CA . LEU A 1 109 ? 19.922 13.781 -2.215 1 84.19 109 LEU A CA 1
ATOM 780 C C . LEU A 1 109 ? 20.438 14.273 -3.561 1 84.19 109 LEU A C 1
ATOM 782 O O . LEU A 1 109 ? 20.75 15.461 -3.711 1 84.19 109 LEU A O 1
ATOM 786 N N . ALA A 1 110 ? 20.547 13.391 -4.484 1 83.88 110 ALA A N 1
ATOM 787 C CA . ALA A 1 110 ? 21.016 13.758 -5.816 1 83.88 110 ALA A CA 1
ATOM 788 C C . ALA A 1 110 ? 20.047 14.734 -6.484 1 83.88 110 ALA A C 1
ATOM 790 O O . ALA A 1 110 ? 20.469 15.672 -7.164 1 83.88 110 ALA A O 1
ATOM 791 N N . SER A 1 111 ? 18.797 14.508 -6.375 1 82.12 111 SER A N 1
ATOM 792 C CA . SER A 1 111 ? 17.766 15.352 -6.984 1 82.12 111 SER A CA 1
ATOM 793 C C . SER A 1 111 ? 17.641 16.688 -6.254 1 82.12 111 SER A C 1
ATOM 795 O O . SER A 1 111 ? 17.375 17.719 -6.879 1 82.12 111 SER A O 1
ATOM 797 N N . GLY A 1 112 ? 17.703 16.609 -4.953 1 73.25 112 GLY A N 1
ATOM 798 C CA . GLY A 1 112 ? 17.531 17.797 -4.141 1 73.25 112 GLY A CA 1
ATOM 799 C C . GLY A 1 112 ? 18.688 18.766 -4.246 1 73.25 112 GLY A C 1
ATOM 800 O O . GLY A 1 112 ? 18.516 19.969 -4.035 1 73.25 112 GLY A O 1
ATOM 801 N N . LEU A 1 113 ? 19.812 18.281 -4.688 1 67.62 113 LEU A N 1
ATOM 802 C CA . LEU A 1 113 ? 21 19.141 -4.66 1 67.62 113 LEU A CA 1
ATOM 803 C C . LEU A 1 113 ? 21.328 19.672 -6.055 1 67.62 113 LEU A C 1
ATOM 805 O O . LEU A 1 113 ? 22.25 20.469 -6.223 1 67.62 113 LEU A O 1
ATOM 809 N N . SER A 1 114 ? 20.562 19.25 -7.074 1 68.25 114 SER A N 1
ATOM 810 C CA . SER A 1 114 ? 20.828 19.734 -8.422 1 68.25 114 SER A CA 1
ATOM 811 C C . SER A 1 114 ? 19.531 19.969 -9.195 1 68.25 114 SER A C 1
ATOM 813 O O . SER A 1 114 ? 18.562 19.25 -9.016 1 68.25 114 SER A O 1
ATOM 815 N N . ARG A 1 115 ? 19.422 21.031 -9.914 1 66.62 115 ARG A N 1
ATOM 816 C CA . ARG A 1 115 ? 18.25 21.359 -10.719 1 66.62 115 ARG A CA 1
ATOM 817 C C . ARG A 1 115 ? 18 20.297 -11.781 1 66.62 115 ARG A C 1
ATOM 819 O O . ARG A 1 115 ? 16.844 19.906 -12.023 1 66.62 115 ARG A O 1
ATOM 826 N N . THR A 1 116 ? 19.047 19.953 -12.383 1 65.31 116 THR A N 1
ATOM 827 C CA . THR A 1 116 ? 18.938 18.922 -13.422 1 65.31 116 THR A CA 1
ATOM 828 C C . THR A 1 116 ? 18.5 17.594 -12.828 1 65.31 116 THR A C 1
ATOM 830 O O . THR A 1 116 ? 17.719 16.859 -13.438 1 65.31 116 THR A O 1
ATOM 833 N N . GLY A 1 117 ? 19 17.344 -11.727 1 65.69 117 GLY A N 1
ATOM 834 C CA . GLY A 1 117 ? 18.609 16.141 -11.023 1 65.69 117 GLY A CA 1
ATOM 835 C C . GLY A 1 117 ? 17.141 16.125 -10.633 1 65.69 117 GLY A C 1
ATOM 836 O O . GLY A 1 117 ? 16.469 15.094 -10.766 1 65.69 117 GLY A O 1
ATOM 837 N N . GLU A 1 118 ? 16.703 17.234 -10.383 1 71.5 118 GLU A N 1
ATOM 838 C CA . GLU A 1 118 ? 15.297 17.359 -10 1 71.5 118 GLU A CA 1
ATOM 839 C C . GLU A 1 118 ? 14.375 17.031 -11.172 1 71.5 118 GLU A C 1
ATOM 841 O O . GLU A 1 118 ? 13.438 16.25 -11.023 1 71.5 118 GLU A O 1
ATOM 846 N N . ALA A 1 119 ? 14.766 17.562 -12.289 1 72.62 119 ALA A N 1
ATOM 847 C CA . ALA A 1 119 ? 13.891 17.406 -13.445 1 72.62 119 ALA A CA 1
ATOM 848 C C . ALA A 1 119 ? 13.914 15.961 -13.945 1 72.62 119 ALA A C 1
ATOM 850 O O . ALA A 1 119 ? 12.867 15.391 -14.281 1 72.62 119 ALA A O 1
ATOM 851 N N . LEU A 1 120 ? 15.078 15.375 -13.898 1 75.69 120 LEU A N 1
ATOM 852 C CA . LEU A 1 120 ? 15.219 14.039 -14.461 1 75.69 120 LEU A CA 1
ATOM 853 C C . LEU A 1 120 ? 14.758 12.977 -13.477 1 75.69 120 LEU A C 1
ATOM 855 O O . LEU A 1 120 ? 14.016 12.062 -13.836 1 75.69 120 LEU A O 1
ATOM 859 N N . ILE A 1 121 ? 15.164 13.172 -12.289 1 81.44 121 ILE A N 1
ATOM 860 C CA . ILE A 1 121 ? 14.898 12.133 -11.297 1 81.44 121 ILE A CA 1
ATOM 861 C C . ILE A 1 121 ? 13.461 12.242 -10.805 1 81.44 121 ILE A C 1
ATOM 863 O O . ILE A 1 121 ? 12.742 11.242 -10.734 1 81.44 121 ILE A O 1
ATOM 867 N N . ASP A 1 122 ? 13.008 13.359 -10.609 1 79.25 122 ASP A N 1
ATOM 868 C CA . ASP A 1 122 ? 11.664 13.562 -10.07 1 79.25 122 ASP A CA 1
ATOM 869 C C . ASP A 1 122 ? 10.594 13.094 -11.055 1 79.25 122 ASP A C 1
ATOM 871 O O . ASP A 1 122 ? 9.617 12.461 -10.664 1 79.25 122 ASP A O 1
ATOM 875 N N . GLY A 1 123 ? 10.828 13.422 -12.281 1 76.88 123 GLY A N 1
ATOM 876 C CA . GLY A 1 123 ? 9.875 12.984 -13.289 1 76.88 123 GLY A CA 1
ATOM 877 C C . GLY A 1 123 ? 9.766 11.477 -13.398 1 76.88 123 GLY A C 1
ATOM 878 O O . GLY A 1 123 ? 8.672 10.938 -13.523 1 76.88 123 GLY A O 1
ATOM 879 N N . THR A 1 124 ? 10.844 10.828 -13.273 1 80.25 124 THR A N 1
ATOM 880 C CA . THR A 1 124 ? 10.883 9.367 -13.375 1 80.25 124 THR A CA 1
ATOM 881 C C . THR A 1 124 ? 10.227 8.727 -12.156 1 80.25 124 THR A C 1
ATOM 883 O O . THR A 1 124 ? 9.492 7.742 -12.281 1 80.25 124 THR A O 1
ATOM 886 N N . VAL A 1 125 ? 10.477 9.297 -11.07 1 82.88 125 VAL A N 1
ATOM 887 C CA . VAL A 1 125 ? 9.922 8.75 -9.836 1 82.88 125 VAL A CA 1
ATOM 888 C C . VAL A 1 125 ? 8.406 8.961 -9.812 1 82.88 125 VAL A C 1
ATOM 890 O O . VAL A 1 125 ? 7.664 8.094 -9.359 1 82.88 125 VAL A O 1
ATOM 893 N N . GLN A 1 126 ? 8.016 10.016 -10.43 1 78.5 126 GLN A N 1
ATOM 894 C CA . GLN A 1 126 ? 6.582 10.305 -10.484 1 78.5 126 GLN A CA 1
ATOM 895 C C . GLN A 1 126 ? 5.863 9.328 -11.414 1 78.5 126 GLN A C 1
ATOM 897 O O . GLN A 1 126 ? 4.727 8.938 -11.148 1 78.5 126 GLN A O 1
ATOM 902 N N . LEU A 1 127 ? 6.516 8.977 -12.406 1 77.44 127 LEU A N 1
ATOM 903 C CA . LEU A 1 127 ? 5.961 7.965 -13.305 1 77.44 127 LEU A CA 1
ATOM 904 C C . LEU A 1 127 ? 5.848 6.617 -12.602 1 77.44 127 LEU A C 1
ATOM 906 O O . LEU A 1 127 ? 4.852 5.914 -12.758 1 77.44 127 LEU A O 1
ATOM 910 N N . ASN A 1 128 ? 6.879 6.324 -11.906 1 84 128 ASN A N 1
ATOM 911 C CA . ASN A 1 128 ? 6.883 5.07 -11.164 1 84 128 ASN A CA 1
ATOM 912 C C . ASN A 1 128 ? 5.797 5.055 -10.086 1 84 128 ASN A C 1
ATOM 914 O O . ASN A 1 128 ? 5.191 4.016 -9.828 1 84 128 ASN A O 1
ATOM 918 N N . ARG A 1 129 ? 5.547 6.18 -9.586 1 82.44 129 ARG A N 1
ATOM 919 C CA . ARG A 1 129 ? 4.562 6.289 -8.516 1 82.44 129 ARG A CA 1
ATOM 920 C C . ARG A 1 129 ? 3.145 6.129 -9.055 1 82.44 129 ARG A C 1
ATOM 922 O O . ARG A 1 129 ? 2.242 5.711 -8.32 1 82.44 129 ARG A O 1
ATOM 929 N N . ALA A 1 130 ? 2.969 6.449 -10.234 1 82.88 130 ALA A N 1
ATOM 930 C CA . ALA A 1 130 ? 1.641 6.375 -10.836 1 82.88 130 ALA A CA 1
ATOM 931 C C . ALA A 1 130 ? 1.229 4.926 -11.078 1 82.88 130 ALA A C 1
ATOM 933 O O . ALA A 1 130 ? 0.036 4.613 -11.133 1 82.88 130 ALA A O 1
ATOM 934 N N . ILE A 1 131 ? 2.168 4.059 -11.172 1 91.19 131 ILE A N 1
ATOM 935 C CA . ILE A 1 131 ? 1.932 2.635 -11.406 1 91.19 131 ILE A CA 1
ATOM 936 C C . ILE A 1 131 ? 1.943 1.89 -10.07 1 91.19 131 ILE A C 1
ATOM 938 O O . ILE A 1 131 ? 2.893 2.01 -9.297 1 91.19 131 ILE A O 1
ATOM 942 N N . PRO A 1 132 ? 0.873 1.141 -9.828 1 93.19 132 PRO A N 1
ATOM 943 C CA . PRO A 1 132 ? 0.968 0.297 -8.633 1 93.19 132 PRO A CA 1
ATOM 944 C C . PRO A 1 132 ? 2.172 -0.641 -8.664 1 93.19 132 PRO A C 1
ATOM 946 O O . PRO A 1 132 ? 2.293 -1.465 -9.578 1 93.19 132 PRO A O 1
ATOM 949 N N . THR A 1 133 ? 2.986 -0.479 -7.711 1 95.19 133 THR A N 1
ATOM 950 C CA . THR A 1 133 ? 4.281 -1.149 -7.715 1 95.19 133 THR A CA 1
ATOM 951 C C . THR A 1 133 ? 4.105 -2.662 -7.816 1 95.19 133 THR A C 1
ATOM 953 O O . THR A 1 133 ? 4.867 -3.334 -8.516 1 95.19 133 THR A O 1
ATOM 956 N N . LEU A 1 134 ? 3.104 -3.207 -7.195 1 96.44 134 LEU A N 1
ATOM 957 C CA . LEU A 1 134 ? 2.934 -4.656 -7.188 1 96.44 134 LEU A CA 1
ATOM 958 C C . LEU A 1 134 ? 2.393 -5.145 -8.523 1 96.44 134 LEU A C 1
ATOM 960 O O . LEU A 1 134 ? 2.424 -6.344 -8.812 1 96.44 134 LEU A O 1
ATOM 964 N N . GLY A 1 135 ? 1.938 -4.215 -9.32 1 96.38 135 GLY A N 1
ATOM 965 C CA . GLY A 1 135 ? 1.58 -4.547 -10.688 1 96.38 135 GLY A CA 1
ATOM 966 C C . GLY A 1 135 ? 2.779 -4.883 -11.555 1 96.38 135 GLY A C 1
ATOM 967 O O . GLY A 1 135 ? 2.629 -5.441 -12.641 1 96.38 135 GLY A O 1
ATOM 968 N N . LEU A 1 136 ? 3.971 -4.66 -11.078 1 96.56 136 LEU A N 1
ATOM 969 C CA . LEU A 1 136 ? 5.207 -4.922 -11.812 1 96.56 136 LEU A CA 1
ATOM 970 C C . LEU A 1 136 ? 5.613 -6.387 -11.688 1 96.56 136 LEU A C 1
ATOM 972 O O . LEU A 1 136 ? 6.504 -6.848 -12.406 1 96.56 136 LEU A O 1
ATOM 976 N N . ILE A 1 137 ? 4.918 -7.125 -10.891 1 96.62 137 ILE A N 1
ATOM 977 C CA . ILE A 1 137 ? 5.332 -8.477 -10.531 1 96.62 137 ILE A CA 1
ATOM 978 C C . ILE A 1 137 ? 5.426 -9.336 -11.789 1 96.62 137 ILE A C 1
ATOM 980 O O . ILE A 1 137 ? 6.457 -9.961 -12.047 1 96.62 137 ILE A O 1
ATOM 984 N N . PRO A 1 138 ? 4.426 -9.328 -12.672 1 96.5 138 PRO A N 1
ATOM 985 C CA . PRO A 1 138 ? 4.531 -10.172 -13.859 1 96.5 138 PRO A CA 1
ATOM 986 C C . PRO A 1 138 ? 5.73 -9.82 -14.734 1 96.5 138 PRO A C 1
ATOM 988 O O . PRO A 1 138 ? 6.402 -10.711 -15.258 1 96.5 138 PRO A O 1
ATOM 991 N N . LEU A 1 139 ? 5.957 -8.578 -14.859 1 96.56 139 LEU A N 1
ATOM 992 C CA . LEU A 1 139 ? 7.07 -8.141 -15.695 1 96.56 139 LEU A CA 1
ATOM 993 C C . LEU A 1 139 ? 8.406 -8.555 -15.078 1 96.56 139 LEU A C 1
ATOM 995 O O . LEU A 1 139 ? 9.305 -9.016 -15.789 1 96.56 139 LEU A O 1
ATOM 999 N N . PHE A 1 140 ? 8.555 -8.398 -13.82 1 96.56 140 PHE A N 1
ATOM 1000 C CA . PHE A 1 140 ? 9.812 -8.703 -13.148 1 96.56 140 PHE A CA 1
ATOM 1001 C C . PHE A 1 140 ? 10.039 -10.211 -13.086 1 96.56 140 PHE A C 1
ATOM 1003 O O . PHE A 1 140 ? 11.188 -10.664 -13.102 1 96.56 140 PHE A O 1
ATOM 1010 N N . ILE A 1 141 ? 8.922 -10.953 -12.984 1 95.5 141 ILE A N 1
ATOM 1011 C CA . ILE A 1 141 ? 9.07 -12.398 -13.086 1 95.5 141 ILE A CA 1
ATOM 1012 C C . ILE A 1 141 ? 9.633 -12.773 -14.453 1 95.5 141 ILE A C 1
ATOM 1014 O O . ILE A 1 141 ? 10.531 -13.617 -14.555 1 95.5 141 ILE A O 1
ATOM 1018 N N . LEU A 1 142 ? 9.133 -12.18 -15.477 1 93.81 142 LEU A N 1
ATOM 1019 C CA . LEU A 1 142 ? 9.609 -12.445 -16.828 1 93.81 142 LEU A CA 1
ATOM 1020 C C . LEU A 1 142 ? 11.078 -12.055 -16.984 1 93.81 142 LEU A C 1
ATOM 1022 O O . LEU A 1 142 ? 11.844 -12.75 -17.641 1 93.81 142 LEU A O 1
ATOM 1026 N N . TRP A 1 143 ? 11.492 -10.922 -16.297 1 95.31 143 TRP A N 1
ATOM 1027 C CA . TRP A 1 143 ? 12.836 -10.375 -16.453 1 95.31 143 TRP A CA 1
ATOM 1028 C C . TRP A 1 143 ? 13.828 -11.141 -15.594 1 95.31 143 TRP A C 1
ATOM 1030 O O . TRP A 1 143 ? 14.953 -11.414 -16.016 1 95.31 143 TRP A O 1
ATOM 1040 N N . LEU A 1 144 ? 13.406 -11.492 -14.367 1 95.12 144 LEU A N 1
ATOM 1041 C CA . LEU A 1 144 ? 14.391 -11.891 -13.375 1 95.12 144 LEU A CA 1
ATOM 1042 C C . LEU A 1 144 ? 14.156 -13.336 -12.922 1 95.12 144 LEU A C 1
ATOM 1044 O O . LEU A 1 144 ? 14.992 -13.914 -12.227 1 95.12 144 LEU A O 1
ATOM 1048 N N . GLY A 1 145 ? 13.109 -13.898 -13.414 1 92.69 145 GLY A N 1
ATOM 1049 C CA . GLY A 1 145 ? 12.758 -15.234 -12.953 1 92.69 145 GLY A CA 1
ATOM 1050 C C . GLY A 1 145 ? 12.039 -15.242 -11.617 1 92.69 145 GLY A C 1
ATOM 1051 O O . GLY A 1 145 ? 11.805 -14.188 -11.031 1 92.69 145 GLY A O 1
ATOM 1052 N N . ILE A 1 146 ? 11.688 -16.406 -11.109 1 91.19 146 ILE A N 1
ATOM 1053 C CA . ILE A 1 146 ? 10.844 -16.562 -9.93 1 91.19 146 ILE A CA 1
ATOM 1054 C C . ILE A 1 146 ? 11.719 -16.703 -8.688 1 91.19 146 ILE A C 1
ATOM 1056 O O . ILE A 1 146 ? 11.211 -16.938 -7.59 1 91.19 146 ILE A O 1
ATOM 1060 N N . GLY A 1 147 ? 12.984 -16.5 -8.828 1 92.81 147 GLY A N 1
ATOM 1061 C CA . GLY A 1 147 ? 13.898 -16.625 -7.703 1 92.81 147 GLY A CA 1
ATOM 1062 C C . GLY A 1 147 ? 13.805 -15.461 -6.73 1 92.81 147 GLY A C 1
ATOM 1063 O O . GLY A 1 147 ? 12.781 -14.773 -6.676 1 92.81 147 GLY A O 1
ATOM 1064 N N . GLU A 1 148 ? 14.797 -15.211 -5.887 1 95.69 148 GLU A N 1
ATOM 1065 C CA . GLU A 1 148 ? 14.805 -14.211 -4.828 1 95.69 148 GLU A CA 1
ATOM 1066 C C . GLU A 1 148 ? 14.961 -12.805 -5.398 1 95.69 148 GLU A C 1
ATOM 1068 O O . GLU A 1 148 ? 14.492 -11.828 -4.805 1 95.69 148 GLU A O 1
ATOM 1073 N N . THR A 1 149 ? 15.508 -12.75 -6.52 1 95.88 149 THR A N 1
ATOM 1074 C CA . THR A 1 149 ? 15.906 -11.461 -7.066 1 95.88 149 THR A CA 1
ATOM 1075 C C . THR A 1 149 ? 14.68 -10.594 -7.352 1 95.88 149 THR A C 1
ATOM 1077 O O . THR A 1 149 ? 14.656 -9.414 -7.016 1 95.88 149 THR A O 1
ATOM 1080 N N . PHE A 1 150 ? 13.656 -11.172 -8.055 1 95.56 150 PHE A N 1
ATOM 1081 C CA . PHE A 1 150 ? 12.523 -10.312 -8.383 1 95.56 150 PHE A CA 1
ATOM 1082 C C . PHE A 1 150 ? 11.789 -9.883 -7.125 1 95.56 150 PHE A C 1
ATOM 1084 O O . PHE A 1 150 ? 11.266 -8.766 -7.059 1 95.56 150 PHE A O 1
ATOM 1091 N N . LYS A 1 151 ? 11.766 -10.727 -6.055 1 97.06 151 LYS A N 1
ATOM 1092 C CA . LYS A 1 151 ? 11.094 -10.391 -4.801 1 97.06 151 LYS A CA 1
ATOM 1093 C C . LYS A 1 151 ? 11.797 -9.234 -4.098 1 97.06 151 LYS A C 1
ATOM 1095 O O . LYS A 1 151 ? 11.141 -8.266 -3.689 1 97.06 151 LYS A O 1
ATOM 1100 N N . ILE A 1 152 ? 13.062 -9.32 -4.023 1 97.88 152 ILE A N 1
ATOM 1101 C CA . ILE A 1 152 ? 13.859 -8.281 -3.371 1 97.88 152 ILE A CA 1
ATOM 1102 C C . ILE A 1 152 ? 13.75 -6.977 -4.152 1 97.88 152 ILE A C 1
ATOM 1104 O O . ILE A 1 152 ? 13.602 -5.902 -3.564 1 97.88 152 ILE A O 1
ATOM 1108 N N . ALA A 1 153 ? 13.773 -7.086 -5.461 1 97.94 153 ALA A N 1
ATOM 1109 C CA . ALA A 1 153 ? 13.695 -5.902 -6.312 1 97.94 153 ALA A CA 1
ATOM 1110 C C . ALA A 1 153 ? 12.375 -5.164 -6.109 1 97.94 153 ALA A C 1
ATOM 1112 O O . ALA A 1 153 ? 12.352 -3.938 -5.996 1 97.94 153 ALA A O 1
ATOM 1113 N N . ILE A 1 154 ? 11.297 -5.875 -6.066 1 97.69 154 ILE A N 1
ATOM 1114 C CA . ILE A 1 154 ? 9.977 -5.266 -5.914 1 97.69 154 ILE A CA 1
ATOM 1115 C C . ILE A 1 154 ? 9.875 -4.605 -4.543 1 97.69 154 ILE A C 1
ATOM 1117 O O . ILE A 1 154 ? 9.383 -3.479 -4.426 1 97.69 154 ILE A O 1
ATOM 1121 N N . ILE A 1 155 ? 10.328 -5.297 -3.471 1 98.31 155 ILE A N 1
ATOM 1122 C CA . ILE A 1 155 ? 10.312 -4.703 -2.139 1 98.31 155 ILE A CA 1
ATOM 1123 C C . ILE A 1 155 ? 11.141 -3.42 -2.131 1 98.31 155 ILE A C 1
ATOM 1125 O O . ILE A 1 155 ? 10.734 -2.418 -1.535 1 98.31 155 ILE A O 1
ATOM 1129 N N . ALA A 1 156 ? 12.258 -3.471 -2.795 1 98.5 156 ALA A N 1
ATOM 1130 C CA . ALA A 1 156 ? 13.117 -2.291 -2.865 1 98.5 156 ALA A CA 1
ATOM 1131 C C . ALA A 1 156 ? 12.383 -1.117 -3.51 1 98.5 156 ALA A C 1
ATOM 1133 O O . ALA A 1 156 ? 12.5 0.023 -3.055 1 98.5 156 ALA A O 1
ATOM 1134 N N . ILE A 1 157 ? 11.633 -1.368 -4.531 1 97.31 157 ILE A N 1
ATOM 1135 C CA . ILE A 1 157 ? 10.898 -0.319 -5.234 1 97.31 157 ILE A CA 1
ATOM 1136 C C . ILE A 1 157 ? 9.789 0.219 -4.336 1 97.31 157 ILE A C 1
ATOM 1138 O O . ILE A 1 157 ? 9.578 1.432 -4.258 1 97.31 157 ILE A O 1
ATOM 1142 N N . VAL A 1 158 ? 9.133 -0.688 -3.635 1 96.88 158 VAL A N 1
ATOM 1143 C CA . VAL A 1 158 ? 8.078 -0.301 -2.707 1 96.88 158 VAL A CA 1
ATOM 1144 C C . VAL A 1 158 ? 8.641 0.657 -1.657 1 96.88 158 VAL A C 1
ATOM 1146 O O . VAL A 1 158 ? 7.965 1.607 -1.253 1 96.88 158 VAL A O 1
ATOM 1149 N N . VAL A 1 159 ? 9.836 0.449 -1.285 1 97.69 159 VAL A N 1
ATOM 1150 C CA . VAL A 1 159 ? 10.461 1.188 -0.193 1 97.69 159 VAL A CA 1
ATOM 1151 C C . VAL A 1 159 ? 11.055 2.49 -0.723 1 97.69 159 VAL A C 1
ATOM 1153 O O . VAL A 1 159 ? 10.938 3.539 -0.087 1 97.69 159 VAL A O 1
ATOM 1156 N N . TYR A 1 160 ? 11.656 2.48 -1.864 1 96.81 160 TYR A N 1
ATOM 1157 C CA . TYR A 1 160 ? 12.414 3.643 -2.312 1 96.81 160 TYR A CA 1
ATOM 1158 C C . TYR A 1 160 ? 11.492 4.805 -2.646 1 96.81 160 TYR A C 1
ATOM 1160 O O . TYR A 1 160 ? 11.852 5.969 -2.463 1 96.81 160 TYR A O 1
ATOM 1168 N N . ILE A 1 161 ? 10.305 4.555 -3.055 1 95 161 ILE A N 1
ATOM 1169 C CA . ILE A 1 161 ? 9.414 5.594 -3.566 1 95 161 ILE A CA 1
ATOM 1170 C C . ILE A 1 161 ? 9.023 6.543 -2.436 1 95 161 ILE A C 1
ATOM 1172 O O . ILE A 1 161 ? 9.289 7.746 -2.502 1 95 161 ILE A O 1
ATOM 1176 N N . PRO A 1 162 ? 8.492 5.988 -1.357 1 94.94 162 PRO A N 1
ATOM 1177 C CA . PRO A 1 162 ? 8.117 6.922 -0.294 1 94.94 162 PRO A CA 1
ATOM 1178 C C . PRO A 1 162 ? 9.328 7.586 0.359 1 94.94 162 PRO A C 1
ATOM 1180 O O . PRO A 1 162 ? 9.25 8.742 0.788 1 94.94 162 PRO A O 1
ATOM 1183 N N . ILE A 1 163 ? 10.391 6.863 0.437 1 96.25 163 ILE A N 1
ATOM 1184 C CA . ILE A 1 163 ? 11.594 7.453 1.005 1 96.25 163 ILE A CA 1
ATOM 1185 C C . ILE A 1 163 ? 12.055 8.617 0.138 1 96.25 163 ILE A C 1
ATOM 1187 O O . ILE A 1 163 ? 12.344 9.703 0.649 1 96.25 163 ILE A O 1
ATOM 1191 N N . TYR A 1 164 ? 12.086 8.461 -1.155 1 94.56 164 TYR A N 1
ATOM 1192 C CA . TYR A 1 164 ? 12.469 9.523 -2.082 1 94.56 164 TYR A CA 1
ATOM 1193 C C . TYR A 1 164 ? 11.508 10.703 -1.99 1 94.56 164 TYR A C 1
ATOM 1195 O O . TYR A 1 164 ? 11.938 11.844 -1.811 1 94.56 164 TYR A O 1
ATOM 1203 N N . LEU A 1 165 ? 10.266 10.438 -2.09 1 91.25 165 LEU A N 1
ATOM 1204 C CA . LEU A 1 165 ? 9.266 11.492 -2.186 1 91.25 165 LEU A CA 1
ATOM 1205 C C . LEU A 1 165 ? 9.258 12.352 -0.928 1 91.25 165 LEU A C 1
ATOM 1207 O O . LEU A 1 165 ? 9.242 13.586 -1.013 1 91.25 165 LEU A O 1
ATOM 1211 N N . ASN A 1 166 ? 9.328 11.703 0.252 1 92.88 166 ASN A N 1
ATOM 1212 C CA . ASN A 1 166 ? 9.234 12.453 1.501 1 92.88 166 ASN A CA 1
ATOM 1213 C C . ASN A 1 166 ? 10.547 13.148 1.841 1 92.88 166 ASN A C 1
ATOM 1215 O O . ASN A 1 166 ? 10.547 14.273 2.336 1 92.88 166 ASN A O 1
ATOM 1219 N N . THR A 1 167 ? 11.594 12.492 1.515 1 91.75 167 THR A N 1
ATOM 1220 C CA . THR A 1 167 ? 12.898 13.109 1.744 1 91.75 167 THR A CA 1
ATOM 1221 C C . THR A 1 167 ? 13.125 14.266 0.773 1 91.75 167 THR A C 1
ATOM 1223 O O . THR A 1 167 ? 13.57 15.344 1.174 1 91.75 167 THR A O 1
ATOM 1226 N N . HIS A 1 168 ? 12.789 14.039 -0.453 1 88.75 168 HIS A N 1
ATOM 1227 C CA . HIS A 1 168 ? 12.945 15.078 -1.465 1 88.75 168 HIS A CA 1
ATOM 1228 C C . HIS A 1 168 ? 12.07 16.297 -1.145 1 88.75 168 HIS A C 1
ATOM 1230 O O . HIS A 1 168 ? 12.508 17.438 -1.286 1 88.75 168 HIS A O 1
ATOM 1236 N N . ALA A 1 169 ? 10.852 16.047 -0.77 1 85.62 169 ALA A N 1
ATOM 1237 C CA . ALA A 1 169 ? 9.953 17.141 -0.402 1 85.62 169 ALA A CA 1
ATOM 1238 C C . ALA A 1 169 ? 10.508 17.938 0.769 1 85.62 169 ALA A C 1
ATOM 1240 O O . ALA A 1 169 ? 10.406 19.172 0.789 1 85.62 169 ALA A O 1
ATOM 1241 N N . ALA A 1 170 ? 11.047 17.25 1.718 1 86 170 ALA A N 1
ATOM 1242 C CA . ALA A 1 170 ? 11.633 17.922 2.879 1 86 170 ALA A CA 1
ATOM 1243 C C . ALA A 1 170 ? 12.859 18.75 2.48 1 86 170 ALA A C 1
ATOM 1245 O O . ALA A 1 170 ? 13.055 19.859 2.982 1 86 170 ALA A O 1
ATOM 1246 N N . LEU A 1 171 ? 13.586 18.25 1.614 1 83.31 171 LEU A N 1
ATOM 1247 C CA . LEU A 1 171 ? 14.789 18.938 1.146 1 83.31 171 LEU A CA 1
ATOM 1248 C C . LEU A 1 171 ? 14.43 20.172 0.328 1 83.31 171 LEU A C 1
ATOM 1250 O O . LEU A 1 171 ? 15.07 21.219 0.457 1 83.31 171 LEU A O 1
ATOM 1254 N N . SER A 1 172 ? 13.43 20.016 -0.482 1 78.88 172 SER A N 1
ATOM 1255 C CA . SER A 1 172 ? 13.023 21.109 -1.358 1 78.88 172 SER A CA 1
ATOM 1256 C C . SER A 1 172 ? 12.328 22.219 -0.574 1 78.88 172 SER A C 1
ATOM 1258 O O . SER A 1 172 ? 12.234 23.344 -1.043 1 78.88 172 SER A O 1
ATOM 1260 N N . GLY A 1 173 ? 11.805 21.812 0.538 1 74.69 173 GLY A N 1
ATOM 1261 C CA . GLY A 1 173 ? 11.141 22.797 1.376 1 74.69 173 GLY A CA 1
ATOM 1262 C C . GLY A 1 173 ? 12.109 23.672 2.152 1 74.69 173 GLY A C 1
ATOM 1263 O O . GLY A 1 173 ? 11.711 24.688 2.711 1 74.69 173 GLY A O 1
ATOM 1264 N N . ILE A 1 174 ? 13.281 23.219 2.225 1 68.44 174 ILE A N 1
ATOM 1265 C CA . ILE A 1 174 ? 14.273 24.016 2.949 1 68.44 174 ILE A CA 1
ATOM 1266 C C . ILE A 1 174 ? 14.578 25.297 2.172 1 68.44 174 ILE A C 1
ATOM 1268 O O . ILE A 1 174 ? 14.984 25.234 1.009 1 68.44 174 ILE A O 1
ATOM 1272 N N . ASP A 1 175 ? 13.938 26.375 2.572 1 60.19 175 ASP A N 1
ATOM 1273 C CA . ASP A 1 175 ? 13.906 27.734 2.045 1 60.19 175 ASP A CA 1
ATOM 1274 C C . ASP A 1 175 ? 15.289 28.188 1.584 1 60.19 175 ASP A C 1
ATOM 1276 O O . ASP A 1 175 ? 16.297 27.859 2.227 1 60.19 175 ASP A O 1
ATOM 1280 N N . SER A 1 176 ? 15.258 28.641 0.372 1 58.44 176 SER A N 1
ATOM 1281 C CA . SER A 1 176 ? 16.406 29.297 -0.235 1 58.44 176 SER A CA 1
ATOM 1282 C C . SER A 1 176 ? 17.078 30.25 0.745 1 58.44 176 SER A C 1
ATOM 1284 O O . SER A 1 176 ? 18.281 30.547 0.616 1 58.44 176 SER A O 1
ATOM 1286 N N . ARG A 1 177 ? 16.344 30.594 1.67 1 59.19 177 ARG A N 1
ATOM 1287 C CA . ARG A 1 177 ? 16.875 31.531 2.646 1 59.19 177 ARG A CA 1
ATOM 1288 C C . ARG A 1 177 ? 18 30.891 3.461 1 59.19 177 ARG A C 1
ATOM 1290 O O . ARG A 1 177 ? 18.969 31.562 3.82 1 59.19 177 ARG A O 1
ATOM 1297 N N . PHE A 1 178 ? 17.828 29.594 3.703 1 62 178 PHE A N 1
ATOM 1298 C CA . PHE A 1 178 ? 18.891 28.938 4.453 1 62 178 PHE A CA 1
ATOM 1299 C C . PHE A 1 178 ? 20.156 28.844 3.617 1 62 178 PHE A C 1
ATOM 1301 O O . PHE A 1 178 ? 21.266 28.891 4.156 1 62 178 PHE A O 1
ATOM 1308 N N . VAL A 1 179 ? 19.906 28.844 2.367 1 61.88 179 VAL A N 1
ATOM 1309 C CA . VAL A 1 179 ? 21.062 28.797 1.473 1 61.88 179 VAL A CA 1
ATOM 1310 C C . VAL A 1 179 ? 21.781 30.156 1.5 1 61.88 179 VAL A C 1
ATOM 1312 O O . VAL A 1 179 ? 23 30.203 1.546 1 61.88 179 VAL A O 1
ATOM 1315 N N . GLU A 1 180 ? 20.938 31.109 1.519 1 62.53 180 GLU A N 1
ATOM 1316 C CA . GLU A 1 180 ? 21.516 32.438 1.568 1 62.53 180 GLU A CA 1
ATOM 1317 C C . GLU A 1 180 ? 22.25 32.688 2.881 1 62.53 180 GLU A C 1
ATOM 1319 O O . GLU A 1 180 ? 23.344 33.281 2.891 1 62.53 180 GLU A O 1
ATOM 1324 N N . LEU A 1 181 ? 21.656 32.188 3.83 1 62.12 181 LEU A N 1
ATOM 1325 C CA . LEU A 1 181 ? 22.281 32.344 5.137 1 62.12 181 LEU A CA 1
ATOM 1326 C C . LEU A 1 181 ? 23.594 31.562 5.223 1 62.12 181 LEU A C 1
ATOM 1328 O O . LEU A 1 181 ? 24.562 32.031 5.805 1 62.12 181 LEU A O 1
ATOM 1332 N N . ALA A 1 182 ? 23.594 30.5 4.59 1 64.56 182 ALA A N 1
ATOM 1333 C CA . ALA A 1 182 ? 24.812 29.688 4.59 1 64.56 182 ALA A CA 1
ATOM 1334 C C . ALA A 1 182 ? 25.922 30.344 3.787 1 64.56 182 ALA A C 1
ATOM 1336 O O . ALA A 1 182 ? 27.094 30.281 4.168 1 64.56 182 ALA A O 1
ATOM 1337 N N . GLU A 1 183 ? 25.469 30.922 2.779 1 63.78 183 GLU A N 1
ATOM 1338 C CA . GLU A 1 183 ? 26.438 31.625 1.953 1 63.78 183 GLU A CA 1
ATOM 1339 C C . GLU A 1 183 ? 27.047 32.812 2.703 1 63.78 183 GLU A C 1
ATOM 1341 O O . GLU A 1 183 ? 28.25 33.062 2.609 1 63.78 183 GLU A O 1
ATOM 1346 N N . VAL A 1 184 ? 26.188 33.406 3.422 1 64.06 184 VAL A N 1
ATOM 1347 C CA . VAL A 1 184 ? 26.656 34.562 4.18 1 64.06 184 VAL A CA 1
ATOM 1348 C C . VAL A 1 184 ? 27.562 34.094 5.316 1 64.06 184 VAL A C 1
ATOM 1350 O O . VAL A 1 184 ? 28.547 34.781 5.637 1 64.06 184 VAL A O 1
ATOM 1353 N N . GLN A 1 185 ? 27.234 32.969 5.855 1 68.12 185 GLN A N 1
ATOM 1354 C CA . GLN A 1 185 ? 28.016 32.5 6.996 1 68.12 185 GLN A CA 1
ATOM 1355 C C . GLN A 1 185 ? 29.266 31.766 6.535 1 68.12 185 GLN A C 1
ATOM 1357 O O . GLN A 1 185 ? 30.062 31.297 7.359 1 68.12 185 GLN A O 1
ATOM 1362 N N . GLY A 1 186 ? 29.453 31.719 5.25 1 68.81 186 GLY A N 1
ATOM 1363 C CA . GLY A 1 186 ? 30.656 31.094 4.715 1 68.81 186 GLY A CA 1
ATOM 1364 C C . GLY A 1 186 ? 30.688 29.594 4.895 1 68.81 186 GLY A C 1
ATOM 1365 O O . GLY A 1 186 ? 31.766 29 5.031 1 68.81 186 GLY A O 1
ATOM 1366 N N . LEU A 1 187 ? 29.609 29.016 5.09 1 68.75 187 LEU A N 1
ATOM 1367 C CA . LEU A 1 187 ? 29.578 27.562 5.258 1 68.75 187 LEU A CA 1
ATOM 1368 C C . LEU A 1 187 ? 29.844 26.859 3.938 1 68.75 187 LEU A C 1
ATOM 1370 O O . LEU A 1 187 ? 29.391 27.297 2.883 1 68.75 187 LEU A O 1
ATOM 1374 N N . SER A 1 188 ? 30.781 25.891 4.094 1 77.69 188 SER A N 1
ATOM 1375 C CA . SER A 1 188 ? 31 25.047 2.926 1 77.69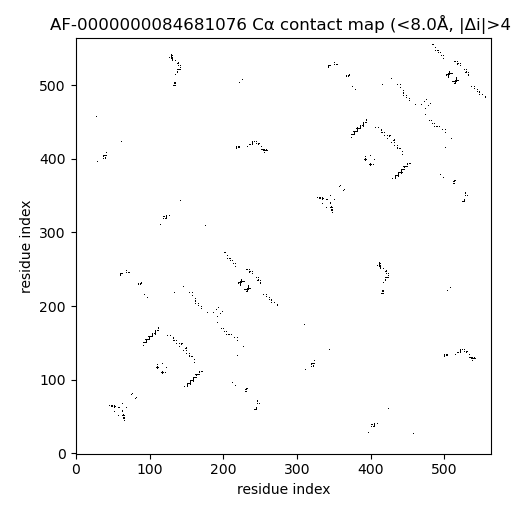 188 SER A CA 1
ATOM 1376 C C . SER A 1 188 ? 29.734 24.266 2.572 1 77.69 188 SER A C 1
ATOM 1378 O O . SER A 1 188 ? 28.859 24.078 3.416 1 77.69 188 SER A O 1
ATOM 1380 N N . ARG A 1 189 ? 29.578 24 1.319 1 72.88 189 ARG A N 1
ATOM 1381 C CA . ARG A 1 189 ? 28.422 23.25 0.836 1 72.88 189 ARG A CA 1
ATOM 1382 C C . ARG A 1 189 ? 28.219 21.984 1.659 1 72.88 189 ARG A C 1
ATOM 1384 O O . ARG A 1 189 ? 27.078 21.625 1.981 1 72.88 189 ARG A O 1
ATOM 1391 N N . PHE A 1 190 ? 29.312 21.344 1.958 1 78.38 190 PHE A N 1
ATOM 1392 C CA . PHE A 1 190 ? 29.234 20.094 2.717 1 78.38 190 PHE A CA 1
ATOM 1393 C C . PHE A 1 190 ? 28.734 20.359 4.133 1 78.38 190 PHE A C 1
ATOM 1395 O O . PHE A 1 190 ? 27.906 19.609 4.652 1 78.38 190 PHE A O 1
ATOM 1402 N N . ARG A 1 191 ? 29.234 21.422 4.695 1 76 191 ARG A N 1
ATOM 1403 C CA . ARG A 1 191 ? 28.812 21.75 6.051 1 76 191 ARG A CA 1
ATOM 1404 C C . ARG A 1 191 ? 27.344 22.188 6.074 1 76 191 ARG A C 1
ATOM 1406 O O . ARG A 1 191 ? 26.609 21.859 7 1 76 191 ARG A O 1
ATOM 1413 N N . PHE A 1 192 ? 26.984 22.875 5.066 1 75.31 192 PHE A N 1
ATOM 1414 C CA . PHE A 1 192 ? 25.609 23.328 4.953 1 75.31 192 PHE A CA 1
ATOM 1415 C C . PHE A 1 192 ? 24.672 22.141 4.812 1 75.31 192 PHE A C 1
ATOM 1417 O O . PHE A 1 192 ? 23.641 22.062 5.488 1 75.31 192 PHE A O 1
ATOM 1424 N N . VAL A 1 193 ? 25.062 21.219 4.012 1 74.62 193 VAL A N 1
ATOM 1425 C CA . VAL A 1 193 ? 24.234 20.031 3.781 1 74.62 193 VAL A CA 1
ATOM 1426 C C . VAL A 1 193 ? 24.156 19.203 5.059 1 74.62 193 VAL A C 1
ATOM 1428 O O . VAL A 1 193 ? 23.062 18.812 5.488 1 74.62 193 VAL A O 1
ATOM 1431 N N . ARG A 1 194 ? 25.172 19.016 5.691 1 78.19 194 ARG A N 1
ATOM 1432 C CA . ARG A 1 194 ? 25.25 18.125 6.848 1 78.19 194 ARG A CA 1
ATOM 1433 C C . ARG A 1 194 ? 24.609 18.766 8.078 1 78.19 194 ARG A C 1
ATOM 1435 O O . ARG A 1 194 ? 23.938 18.078 8.852 1 78.19 194 ARG A O 1
ATOM 1442 N N . GLN A 1 195 ? 24.719 20.078 8.18 1 78 195 GLN A N 1
ATOM 1443 C CA . GLN A 1 195 ? 24.312 20.719 9.43 1 78 195 GLN A CA 1
ATOM 1444 C C . GLN A 1 195 ? 22.922 21.328 9.305 1 78 195 GLN A C 1
ATOM 1446 O O . GLN A 1 195 ? 22.25 21.547 10.312 1 78 195 GLN A O 1
ATOM 1451 N N . VAL A 1 196 ? 22.609 21.594 8.141 1 75.69 196 VAL A N 1
ATOM 1452 C CA . VAL A 1 196 ? 21.344 22.312 8 1 75.69 196 VAL A CA 1
ATOM 1453 C C . VAL A 1 196 ? 20.359 21.453 7.199 1 75.69 196 VAL A C 1
ATOM 1455 O O . VAL A 1 196 ? 19.25 21.156 7.668 1 75.69 196 VAL A O 1
ATOM 1458 N N . VAL A 1 197 ? 20.797 21.062 6.105 1 76.44 197 VAL A N 1
ATOM 1459 C CA . VAL A 1 197 ? 19.906 20.406 5.148 1 76.44 197 VAL A CA 1
ATOM 1460 C C . VAL A 1 197 ? 19.469 19.047 5.68 1 76.44 197 VAL A C 1
ATOM 1462 O O . VAL A 1 197 ? 18.281 18.734 5.715 1 76.44 197 VAL A O 1
ATOM 1465 N N . ILE A 1 198 ? 20.438 18.297 6.152 1 79.81 198 ILE A N 1
ATOM 1466 C CA . ILE A 1 198 ? 20.156 16.922 6.574 1 79.81 198 ILE A CA 1
ATOM 1467 C C . ILE A 1 198 ? 19.266 16.938 7.809 1 79.81 198 ILE A C 1
ATOM 1469 O O . ILE A 1 198 ? 18.219 16.281 7.824 1 79.81 198 ILE A O 1
ATOM 1473 N N . PRO A 1 199 ? 19.594 17.688 8.805 1 81.12 199 PRO A N 1
ATOM 1474 C CA . PRO A 1 199 ? 18.719 17.734 9.969 1 81.12 199 PRO A CA 1
ATOM 1475 C C . PRO A 1 199 ? 17.328 18.281 9.641 1 81.12 199 PRO A C 1
ATOM 1477 O O . PRO A 1 199 ? 16.328 17.844 10.219 1 81.12 199 PRO A O 1
ATOM 1480 N N . GLY A 1 200 ? 17.281 19.188 8.75 1 81.94 200 GLY A N 1
ATOM 1481 C CA . GLY A 1 200 ? 16.016 19.766 8.344 1 81.94 200 GLY A CA 1
ATOM 1482 C C . GLY A 1 200 ? 15.141 18.797 7.57 1 81.94 200 GLY A C 1
ATOM 1483 O O . GLY A 1 200 ? 13.914 18.922 7.555 1 81.94 200 GLY A O 1
ATOM 1484 N N . ALA A 1 201 ? 15.758 17.797 6.992 1 88.56 201 ALA A N 1
ATOM 1485 C CA . ALA A 1 201 ? 15.031 16.859 6.145 1 88.56 201 ALA A CA 1
ATOM 1486 C C . ALA A 1 201 ? 14.641 15.602 6.922 1 88.56 201 ALA A C 1
ATOM 1488 O O . ALA A 1 201 ? 13.883 14.766 6.426 1 88.56 201 ALA A O 1
ATOM 1489 N N . LEU A 1 202 ? 15.07 15.523 8.188 1 90.62 202 LEU A N 1
ATOM 1490 C CA . LEU A 1 202 ? 14.93 14.289 8.961 1 90.62 202 LEU A CA 1
ATOM 1491 C C . LEU A 1 202 ? 13.461 13.977 9.234 1 90.62 202 LEU A C 1
ATOM 1493 O O . LEU A 1 202 ? 13.039 12.828 9.117 1 90.62 202 LEU A O 1
ATOM 1497 N N . PRO A 1 203 ? 12.617 14.969 9.562 1 89.25 203 PRO A N 1
ATOM 1498 C CA . PRO A 1 203 ? 11.203 14.641 9.781 1 89.25 203 PRO A CA 1
ATOM 1499 C C . PRO A 1 203 ? 10.539 14.039 8.547 1 89.25 203 PRO A C 1
ATOM 1501 O O . PRO A 1 203 ? 9.805 13.055 8.648 1 89.25 203 PRO A O 1
ATOM 1504 N N . GLY A 1 204 ? 10.867 14.648 7.438 1 91.94 204 GLY A N 1
ATOM 1505 C CA . GLY A 1 204 ? 10.352 14.094 6.195 1 91.94 204 GLY A CA 1
ATOM 1506 C C . GLY A 1 204 ? 10.883 12.703 5.898 1 91.94 204 GLY A C 1
ATOM 1507 O O . GLY A 1 204 ? 10.148 11.836 5.422 1 91.94 204 GLY A O 1
ATOM 1508 N N . PHE A 1 205 ? 12.125 12.508 6.211 1 95 205 PHE A N 1
ATOM 1509 C CA . PHE A 1 205 ? 12.742 11.195 6.031 1 95 205 PHE A CA 1
ATOM 1510 C C . PHE A 1 205 ? 12.023 10.141 6.863 1 95 205 PHE A C 1
ATOM 1512 O O . PHE A 1 205 ? 11.75 9.039 6.379 1 95 205 PHE A O 1
ATOM 1519 N N . PHE A 1 206 ? 11.711 10.445 8.094 1 95.44 206 PHE A N 1
ATOM 1520 C CA . PHE A 1 206 ? 11.102 9.461 8.977 1 95.44 206 PHE A CA 1
ATOM 1521 C C . PHE A 1 206 ? 9.672 9.156 8.555 1 95.44 206 PHE A C 1
ATOM 1523 O O . PHE A 1 206 ? 9.188 8.039 8.727 1 95.44 206 PHE A O 1
ATOM 1530 N N . VAL A 1 207 ? 8.984 10.148 7.973 1 92.56 207 VAL A N 1
ATOM 1531 C CA . VAL A 1 207 ? 7.676 9.875 7.383 1 92.56 207 VAL A CA 1
ATOM 1532 C C . VAL A 1 207 ? 7.824 8.852 6.262 1 92.56 207 VAL A C 1
ATOM 1534 O O . VAL A 1 207 ? 7.086 7.859 6.219 1 92.56 207 VAL A O 1
ATOM 1537 N N . GLY A 1 208 ? 8.789 9.07 5.426 1 96 208 GLY A N 1
ATOM 1538 C CA . GLY A 1 208 ? 9.07 8.133 4.355 1 96 208 GLY A CA 1
ATOM 1539 C C . GLY A 1 208 ? 9.492 6.762 4.859 1 96 208 GLY A C 1
ATOM 1540 O O . GLY A 1 208 ? 9.102 5.738 4.293 1 96 208 GLY A O 1
ATOM 1541 N N . LEU A 1 209 ? 10.289 6.777 5.918 1 97 209 LEU A N 1
ATOM 1542 C CA . LEU A 1 209 ? 10.766 5.531 6.512 1 97 209 LEU A CA 1
ATOM 1543 C C . LEU A 1 209 ? 9.594 4.699 7.031 1 97 209 LEU A C 1
ATOM 1545 O O . LEU A 1 209 ? 9.547 3.488 6.812 1 97 209 LEU A O 1
ATOM 1549 N N . ARG A 1 210 ? 8.672 5.336 7.68 1 94.81 210 ARG A N 1
ATOM 1550 C CA . ARG A 1 210 ? 7.488 4.648 8.195 1 94.81 210 ARG A CA 1
ATOM 1551 C C . ARG A 1 210 ? 6.668 4.043 7.062 1 94.81 210 ARG A C 1
ATOM 1553 O O . ARG A 1 210 ? 6.258 2.883 7.133 1 94.81 210 ARG A O 1
ATOM 1560 N N . LEU A 1 211 ? 6.477 4.77 6.055 1 93.75 211 LEU A N 1
ATOM 1561 C CA . LEU A 1 211 ? 5.715 4.297 4.906 1 93.75 211 LEU A CA 1
ATOM 1562 C C . LEU A 1 211 ? 6.449 3.158 4.203 1 93.75 211 LEU A C 1
ATOM 1564 O O . LEU A 1 211 ? 5.82 2.211 3.727 1 93.75 211 LEU A O 1
ATOM 1568 N N . GLY A 1 212 ? 7.766 3.309 4.129 1 97 212 GLY A N 1
ATOM 1569 C CA . GLY A 1 212 ? 8.57 2.256 3.529 1 97 212 GLY A CA 1
ATOM 1570 C C . GLY A 1 212 ? 8.492 0.941 4.285 1 97 212 GLY A C 1
ATOM 1571 O O . GLY A 1 212 ? 8.383 -0.125 3.676 1 97 212 GLY A O 1
ATOM 1572 N N . VAL A 1 213 ? 8.555 1.039 5.582 1 96.44 213 VAL A N 1
ATOM 1573 C CA . VAL A 1 213 ? 8.477 -0.155 6.418 1 96.44 213 VAL A CA 1
ATOM 1574 C C . VAL A 1 213 ? 7.113 -0.817 6.258 1 96.44 213 VAL A C 1
ATOM 1576 O O . VAL A 1 213 ? 7.023 -2.027 6.035 1 96.44 213 VAL A O 1
ATOM 1579 N N . THR A 1 214 ? 6.062 -0.055 6.344 1 93.31 214 THR A N 1
ATOM 1580 C CA . THR A 1 214 ? 4.707 -0.571 6.18 1 93.31 214 THR A CA 1
ATOM 1581 C C . THR A 1 214 ? 4.531 -1.197 4.801 1 93.31 214 THR A C 1
ATOM 1583 O O . THR A 1 214 ? 3.984 -2.297 4.676 1 93.31 214 THR A O 1
ATOM 1586 N N . GLY A 1 215 ? 5.051 -0.554 3.848 1 95.5 215 GLY A N 1
ATOM 1587 C CA . GLY A 1 215 ? 4.957 -1.055 2.484 1 95.5 215 GLY A CA 1
ATOM 1588 C C . GLY A 1 215 ? 5.738 -2.336 2.268 1 95.5 215 GLY A C 1
ATOM 1589 O O . GLY A 1 215 ? 5.34 -3.188 1.47 1 95.5 215 GLY A O 1
ATOM 1590 N N . SER A 1 216 ? 6.871 -2.391 2.902 1 97.25 216 SER A N 1
ATOM 1591 C CA . SER A 1 216 ? 7.707 -3.576 2.742 1 97.25 216 SER A CA 1
ATOM 1592 C C . SER A 1 216 ? 6.988 -4.828 3.225 1 97.25 216 SER A C 1
ATOM 1594 O O . SER A 1 216 ? 7.074 -5.887 2.594 1 97.25 216 SER A O 1
ATOM 1596 N N . TRP A 1 217 ? 6.301 -4.754 4.309 1 96.56 217 TRP A N 1
ATOM 1597 C CA . TRP A 1 217 ? 5.551 -5.895 4.824 1 96.56 217 TRP A CA 1
ATOM 1598 C C . TRP A 1 217 ? 4.387 -6.242 3.906 1 96.56 217 TRP A C 1
ATOM 1600 O O . TRP A 1 217 ? 4.109 -7.418 3.656 1 96.56 217 TRP A O 1
ATOM 1610 N N . LEU A 1 218 ? 3.715 -5.223 3.432 1 95.31 218 LEU A N 1
ATOM 1611 C CA . LEU A 1 218 ? 2.611 -5.43 2.5 1 95.31 218 LEU A CA 1
ATOM 1612 C C . LEU A 1 218 ? 3.098 -6.098 1.219 1 95.31 218 LEU A C 1
ATOM 1614 O O . LEU A 1 218 ? 2.502 -7.07 0.756 1 95.31 218 LEU A O 1
ATOM 1618 N N . GLY A 1 219 ? 4.156 -5.543 0.674 1 96.69 219 GLY A N 1
ATOM 1619 C CA . GLY A 1 219 ? 4.734 -6.145 -0.519 1 96.69 219 GLY A CA 1
ATOM 1620 C C . GLY A 1 219 ? 5.227 -7.562 -0.296 1 96.69 219 GLY A C 1
ATOM 1621 O O . GLY A 1 219 ? 5.023 -8.438 -1.142 1 96.69 219 GLY A O 1
ATOM 1622 N N . LEU A 1 220 ? 5.832 -7.797 0.829 1 97.69 220 LEU A N 1
ATOM 1623 C CA . LEU A 1 220 ? 6.398 -9.102 1.145 1 97.69 220 LEU A CA 1
ATOM 1624 C C . LEU A 1 220 ? 5.316 -10.172 1.171 1 97.69 220 LEU A C 1
ATOM 1626 O O . LEU A 1 220 ? 5.488 -11.25 0.587 1 97.69 220 LEU A O 1
ATOM 1630 N N . VAL A 1 221 ? 4.25 -9.891 1.85 1 96.81 221 VAL A N 1
ATOM 1631 C CA . VAL A 1 221 ? 3.215 -10.914 2.016 1 96.81 221 VAL A CA 1
ATOM 1632 C C . VAL A 1 221 ? 2.613 -11.266 0.658 1 96.81 221 VAL A C 1
ATOM 1634 O O . VAL A 1 221 ? 2.291 -12.422 0.397 1 96.81 221 VAL A O 1
ATOM 1637 N N . VAL A 1 222 ? 2.508 -10.328 -0.217 1 96 222 VAL A N 1
ATOM 1638 C CA . VAL A 1 222 ? 1.959 -10.547 -1.551 1 96 222 VAL A CA 1
ATOM 1639 C C . VAL A 1 222 ? 2.939 -11.375 -2.383 1 96 222 VAL A C 1
ATOM 1641 O O . VAL A 1 222 ? 2.553 -12.367 -3.008 1 96 222 VAL A O 1
ATOM 1644 N N . LEU A 1 223 ? 4.191 -10.992 -2.316 1 96.19 223 LEU A N 1
ATOM 1645 C CA . LEU A 1 223 ? 5.23 -11.641 -3.113 1 96.19 223 LEU A CA 1
ATOM 1646 C C . LEU A 1 223 ? 5.379 -13.109 -2.732 1 96.19 223 LEU A C 1
ATOM 1648 O O . LEU A 1 223 ? 5.695 -13.945 -3.582 1 96.19 223 LEU A O 1
ATOM 1652 N N . GLU A 1 224 ? 5.125 -13.422 -1.527 1 96.69 224 GLU A N 1
ATOM 1653 C CA . GLU A 1 224 ? 5.297 -14.789 -1.051 1 96.69 224 GLU A CA 1
ATOM 1654 C C . GLU A 1 224 ? 4.062 -15.633 -1.341 1 96.69 224 GLU A C 1
ATOM 1656 O O . GLU A 1 224 ? 4.035 -16.828 -1.041 1 96.69 224 GLU A O 1
ATOM 1661 N N . GLN A 1 225 ? 3.068 -14.977 -1.893 1 93 225 GLN A N 1
ATOM 1662 C CA . GLN A 1 225 ? 1.888 -15.727 -2.314 1 93 225 GLN A CA 1
ATOM 1663 C C . GLN A 1 225 ? 1.932 -16.016 -3.811 1 93 225 GLN A C 1
ATOM 1665 O O . GLN A 1 225 ? 1.121 -16.797 -4.32 1 93 225 GLN A O 1
ATOM 1670 N N . ILE A 1 226 ? 2.842 -15.352 -4.48 1 88.56 226 ILE A N 1
ATOM 1671 C CA . ILE A 1 226 ? 2.936 -15.484 -5.93 1 88.56 226 ILE A CA 1
ATOM 1672 C C . ILE A 1 226 ? 4.219 -16.219 -6.301 1 88.56 226 ILE A C 1
ATOM 1674 O O . ILE A 1 226 ? 5.316 -15.68 -6.176 1 88.56 226 ILE A O 1
ATOM 1678 N N . ASN A 1 227 ? 4.113 -17.453 -6.758 1 85.5 227 ASN A N 1
ATOM 1679 C CA . ASN A 1 227 ? 5.211 -18.281 -7.262 1 85.5 227 ASN A CA 1
ATOM 1680 C C . ASN A 1 227 ? 6.336 -18.406 -6.238 1 85.5 227 ASN A C 1
ATOM 1682 O O . ASN A 1 227 ? 7.508 -18.203 -6.566 1 85.5 227 ASN A O 1
ATOM 1686 N N . ALA A 1 228 ? 6.02 -18.594 -5.023 1 90.06 228 ALA A N 1
ATOM 1687 C CA . ALA A 1 228 ? 7 -18.781 -3.959 1 90.06 228 ALA A CA 1
ATOM 1688 C C . ALA A 1 228 ? 6.949 -20.203 -3.412 1 90.06 228 ALA A C 1
ATOM 1690 O O . ALA A 1 228 ? 5.949 -20.906 -3.578 1 90.06 228 ALA A O 1
ATOM 1691 N N . THR A 1 229 ? 8.07 -20.547 -2.781 1 93 229 THR A N 1
ATOM 1692 C CA . THR A 1 229 ? 8.156 -21.891 -2.205 1 93 229 THR A CA 1
ATOM 1693 C C . THR A 1 229 ? 8.539 -21.828 -0.73 1 93 229 THR A C 1
ATOM 1695 O O . THR A 1 229 ? 8.797 -22.844 -0.102 1 93 229 THR A O 1
ATOM 1698 N N . SER A 1 230 ? 8.664 -20.656 -0.261 1 95.62 230 SER A N 1
ATOM 1699 C CA . SER A 1 230 ? 9.023 -20.469 1.138 1 95.62 230 SER A CA 1
ATOM 1700 C C . SER A 1 230 ? 8.57 -19.094 1.644 1 95.62 230 SER A C 1
ATOM 1702 O O . SER A 1 230 ? 8.156 -18.25 0.855 1 95.62 230 SER A O 1
ATOM 1704 N N . GLY A 1 231 ? 8.633 -18.969 2.994 1 97.88 231 GLY A N 1
ATOM 1705 C CA . GLY A 1 231 ? 8.227 -17.719 3.605 1 97.88 231 GLY A CA 1
ATOM 1706 C C . GLY A 1 231 ? 6.883 -17.812 4.305 1 97.88 231 GLY A C 1
ATOM 1707 O O . GLY A 1 231 ? 6.109 -18.734 4.062 1 97.88 231 GLY A O 1
ATOM 1708 N N . LEU A 1 232 ? 6.668 -16.844 5.086 1 98.06 232 LEU A N 1
ATOM 1709 C CA . LEU A 1 232 ? 5.445 -16.797 5.883 1 98.06 232 LEU A CA 1
ATOM 1710 C C . LEU A 1 232 ? 4.223 -16.641 4.984 1 98.06 232 LEU A C 1
ATOM 1712 O O . LEU A 1 232 ? 3.186 -17.266 5.227 1 98.06 232 LEU A O 1
ATOM 1716 N N . GLY A 1 233 ? 4.297 -15.781 4.008 1 97.25 233 GLY A N 1
ATOM 1717 C CA . GLY A 1 233 ? 3.205 -15.633 3.061 1 97.25 233 GLY A CA 1
ATOM 1718 C C . GLY A 1 233 ? 2.896 -16.906 2.297 1 97.25 233 GLY A C 1
ATOM 1719 O O . GLY A 1 233 ? 1.729 -17.219 2.047 1 97.25 233 GLY A O 1
ATOM 1720 N N . TYR A 1 234 ? 3.902 -17.609 1.913 1 97.31 234 TYR A N 1
ATOM 1721 C CA . TYR A 1 234 ? 3.74 -18.891 1.239 1 97.31 234 TYR A CA 1
ATOM 1722 C C . TYR A 1 234 ? 3.049 -19.891 2.146 1 97.31 234 TYR A C 1
ATOM 1724 O O . TYR A 1 234 ? 2.156 -20.625 1.708 1 97.31 234 TYR A O 1
ATOM 1732 N N . LEU A 1 235 ? 3.506 -19.906 3.354 1 97.94 235 LEU A N 1
ATOM 1733 C CA . LEU A 1 235 ? 2.893 -20.781 4.336 1 97.94 235 LEU A CA 1
ATOM 1734 C C . LEU A 1 235 ? 1.394 -20.531 4.445 1 97.94 235 LEU A C 1
ATOM 1736 O O . LEU A 1 235 ? 0.594 -21.469 4.461 1 97.94 235 LEU A O 1
ATOM 1740 N N . MET A 1 236 ? 1.036 -19.312 4.473 1 97.75 236 MET A N 1
ATOM 1741 C CA . MET A 1 236 ? -0.372 -18.938 4.59 1 97.75 236 MET A CA 1
ATOM 1742 C C . MET A 1 236 ? -1.138 -19.312 3.324 1 97.75 236 MET A C 1
ATOM 1744 O O . MET A 1 236 ? -2.283 -19.766 3.395 1 97.75 236 MET A O 1
ATOM 1748 N N . PHE A 1 237 ? -0.498 -19.141 2.229 1 95.81 237 PHE A N 1
ATOM 1749 C CA . PHE A 1 237 ? -1.147 -19.469 0.963 1 95.81 237 PHE A CA 1
ATOM 1750 C C . PHE A 1 237 ? -1.391 -20.969 0.845 1 95.81 237 PHE A C 1
ATOM 1752 O O . PHE A 1 237 ? -2.453 -21.391 0.389 1 95.81 237 PHE A O 1
ATOM 1759 N N . GLN A 1 238 ? -0.458 -21.781 1.22 1 96.06 238 GLN A N 1
ATOM 1760 C CA . GLN A 1 238 ? -0.616 -23.234 1.22 1 96.06 238 GLN A CA 1
ATOM 1761 C C . GLN A 1 238 ? -1.718 -23.672 2.182 1 96.06 238 GLN A C 1
ATOM 1763 O O . GLN A 1 238 ? -2.5 -24.578 1.874 1 96.06 238 GLN A O 1
ATOM 1768 N N . ALA A 1 239 ? -1.686 -23.031 3.326 1 97.12 239 ALA A N 1
ATOM 1769 C CA . ALA A 1 239 ? -2.701 -23.344 4.328 1 97.12 239 ALA A CA 1
ATOM 1770 C C . ALA A 1 239 ? -4.105 -23.078 3.789 1 97.12 239 ALA A C 1
ATOM 1772 O O . ALA A 1 239 ? -5.051 -23.797 4.129 1 97.12 239 ALA A O 1
ATOM 1773 N N . GLN A 1 240 ? -4.246 -22.031 3.025 1 95.5 240 GLN A N 1
ATOM 1774 C CA . GLN A 1 240 ? -5.52 -21.719 2.387 1 95.5 240 GLN A CA 1
ATOM 1775 C C . GLN A 1 240 ? -5.957 -22.859 1.464 1 95.5 240 GLN A C 1
ATOM 1777 O O . GLN A 1 240 ? -7.133 -23.219 1.431 1 95.5 240 GLN A O 1
ATOM 1782 N N . ASN A 1 241 ? -5.039 -23.469 0.738 1 93.62 241 ASN A N 1
ATOM 1783 C CA . ASN A 1 241 ? -5.34 -24.578 -0.169 1 93.62 241 ASN A CA 1
ATOM 1784 C C . ASN A 1 241 ? -5.809 -25.812 0.59 1 93.62 241 ASN A C 1
ATOM 1786 O O . ASN A 1 241 ? -6.586 -26.609 0.064 1 93.62 241 ASN A O 1
ATOM 1790 N N . TYR A 1 242 ? -5.359 -25.922 1.815 1 94.5 242 TYR A N 1
ATOM 1791 C CA . TYR A 1 242 ? -5.695 -27.094 2.619 1 94.5 242 TYR A CA 1
ATOM 1792 C C . TYR A 1 242 ? -6.797 -26.766 3.621 1 94.5 242 TYR A C 1
ATOM 1794 O O . TYR A 1 242 ? -7.16 -27.609 4.445 1 94.5 242 TYR A O 1
ATOM 1802 N N . GLY A 1 243 ? -7.223 -25.562 3.627 1 95.19 243 GLY A N 1
ATOM 1803 C CA . GLY A 1 243 ? -8.305 -25.141 4.504 1 95.19 243 GLY A CA 1
ATOM 1804 C C . GLY A 1 243 ? -7.883 -25.016 5.957 1 95.19 243 GLY A C 1
ATOM 1805 O O . GLY A 1 243 ? -8.68 -25.25 6.863 1 95.19 243 GLY A O 1
ATOM 1806 N N . GLN A 1 244 ? -6.668 -24.688 6.172 1 96.94 244 GLN A N 1
ATOM 1807 C CA . GLN A 1 244 ? -6.129 -24.609 7.527 1 96.94 244 GLN A CA 1
ATOM 1808 C C . GLN A 1 244 ? -6.133 -23.172 8.031 1 96.94 244 GLN A C 1
ATOM 1810 O O . GLN A 1 244 ? -5.09 -22.516 8.055 1 96.94 244 GLN A O 1
ATOM 1815 N N . SER A 1 245 ? -7.23 -22.781 8.609 1 97.19 245 SER A N 1
ATOM 1816 C CA . SER A 1 245 ? -7.402 -21.406 9.047 1 97.19 245 SER A CA 1
ATOM 1817 C C . SER A 1 245 ? -6.527 -21.109 10.258 1 97.19 245 SER A C 1
ATOM 1819 O O . SER A 1 245 ? -6.102 -19.969 10.453 1 97.19 245 SER A O 1
ATOM 1821 N N . ASP A 1 246 ? -6.234 -22.094 11.031 1 97.56 246 ASP A N 1
ATOM 1822 C CA . ASP A 1 246 ? -5.391 -21.891 12.203 1 97.56 246 ASP A CA 1
ATOM 1823 C C . ASP A 1 246 ? -3.979 -21.469 11.797 1 97.56 246 ASP A C 1
ATOM 1825 O O . ASP A 1 246 ? -3.408 -20.547 12.375 1 97.56 246 ASP A O 1
ATOM 1829 N N . VAL A 1 247 ? -3.48 -22.109 10.742 1 98.12 247 VAL A N 1
ATOM 1830 C CA . VAL A 1 247 ? -2.146 -21.797 10.25 1 98.12 247 VAL A CA 1
ATOM 1831 C C . VAL A 1 247 ? -2.141 -20.375 9.664 1 98.12 247 VAL A C 1
ATOM 1833 O O . VAL A 1 247 ? -1.188 -19.625 9.867 1 98.12 247 VAL A O 1
ATOM 1836 N N . ILE A 1 248 ? -3.197 -20.016 8.977 1 98.19 248 ILE A N 1
ATOM 1837 C CA . ILE A 1 248 ? -3.312 -18.672 8.398 1 98.19 248 ILE A CA 1
ATOM 1838 C C . ILE A 1 248 ? -3.305 -17.625 9.508 1 98.19 248 ILE A C 1
ATOM 1840 O O . ILE A 1 248 ? -2.604 -16.625 9.414 1 98.19 248 ILE A O 1
ATOM 1844 N N . LEU A 1 249 ? -4.027 -17.906 10.578 1 97.25 249 LEU A N 1
ATOM 1845 C CA . LEU A 1 249 ? -4.113 -16.953 11.68 1 97.25 249 LEU A CA 1
ATOM 1846 C C . LEU A 1 249 ? -2.779 -16.844 12.406 1 97.25 249 LEU A C 1
ATOM 1848 O O . LEU A 1 249 ? -2.426 -15.758 12.891 1 97.25 249 LEU A O 1
ATOM 1852 N N . VAL A 1 250 ? -2.064 -17.922 12.484 1 97.88 250 VAL A N 1
ATOM 1853 C CA . VAL A 1 250 ? -0.719 -17.859 13.047 1 97.88 250 VAL A CA 1
ATOM 1854 C C . VAL A 1 250 ? 0.139 -16.906 12.219 1 97.88 250 VAL A C 1
ATOM 1856 O O . VAL A 1 250 ? 0.826 -16.031 12.773 1 97.88 250 VAL A O 1
ATOM 1859 N N . GLY A 1 251 ? 0.104 -17.094 10.891 1 97.88 251 GLY A N 1
ATOM 1860 C CA . GLY A 1 251 ? 0.843 -16.203 10.016 1 97.88 251 GLY A CA 1
ATOM 1861 C C . GLY A 1 251 ? 0.444 -14.742 10.164 1 97.88 251 GLY A C 1
ATOM 1862 O O . GLY A 1 251 ? 1.303 -13.859 10.227 1 97.88 251 GLY A O 1
ATOM 1863 N N . LEU A 1 252 ? -0.806 -14.461 10.273 1 96.56 252 LEU A N 1
ATOM 1864 C CA . LEU A 1 252 ? -1.317 -13.102 10.422 1 96.56 252 LEU A CA 1
ATOM 1865 C C . LEU A 1 252 ? -0.868 -12.492 11.75 1 96.56 252 LEU A C 1
ATOM 1867 O O . LEU A 1 252 ? -0.548 -11.305 11.812 1 96.56 252 LEU A O 1
ATOM 1871 N N . LEU A 1 253 ? -0.869 -13.289 12.773 1 95.12 253 LEU A N 1
ATOM 1872 C CA . LEU A 1 253 ? -0.395 -12.828 14.07 1 95.12 253 LEU A CA 1
ATOM 1873 C C . LEU A 1 253 ? 1.072 -12.414 14 1 95.12 253 LEU A C 1
ATOM 1875 O O . LEU A 1 253 ? 1.458 -11.383 14.555 1 95.12 253 LEU A O 1
ATOM 1879 N N . ILE A 1 254 ? 1.849 -13.188 13.344 1 97.38 254 ILE A N 1
ATOM 1880 C CA . ILE A 1 254 ? 3.271 -12.883 13.219 1 97.38 254 ILE A CA 1
ATOM 1881 C C . ILE A 1 254 ? 3.461 -11.609 12.406 1 97.38 254 ILE A C 1
ATOM 1883 O O . ILE A 1 254 ? 4.266 -10.742 12.773 1 97.38 254 ILE A O 1
ATOM 1887 N N . TYR A 1 255 ? 2.75 -11.461 11.359 1 96.75 255 TYR A N 1
ATOM 1888 C CA . TYR A 1 255 ? 2.818 -10.227 10.586 1 96.75 255 TYR A CA 1
ATOM 1889 C C . TYR A 1 255 ? 2.398 -9.031 11.43 1 96.75 255 TYR A C 1
ATOM 1891 O O . TYR A 1 255 ? 2.947 -7.938 11.281 1 96.75 255 TYR A O 1
ATOM 1899 N N . GLY A 1 256 ? 1.356 -9.227 12.266 1 93.94 256 GLY A N 1
ATOM 1900 C CA . GLY A 1 256 ? 0.991 -8.18 13.211 1 93.94 256 GLY A CA 1
ATOM 1901 C C . GLY A 1 256 ? 2.131 -7.781 14.133 1 93.94 256 GLY A C 1
ATOM 1902 O O . GLY A 1 256 ? 2.369 -6.59 14.352 1 93.94 256 GLY A O 1
ATOM 1903 N N . VAL A 1 257 ? 2.83 -8.742 14.609 1 94.25 257 VAL A N 1
ATOM 1904 C CA . VAL A 1 257 ? 3.982 -8.5 15.477 1 94.25 257 VAL A CA 1
ATOM 1905 C C . VAL A 1 257 ? 5.066 -7.762 14.695 1 94.25 257 VAL A C 1
ATOM 1907 O O . VAL A 1 257 ? 5.656 -6.801 15.195 1 94.25 257 VAL A O 1
ATOM 1910 N N . PHE A 1 258 ? 5.348 -8.219 13.453 1 95.75 258 PHE A N 1
ATOM 1911 C CA . PHE A 1 258 ? 6.312 -7.527 12.602 1 95.75 258 PHE A CA 1
ATOM 1912 C C . PHE A 1 258 ? 5.941 -6.059 12.445 1 95.75 258 PHE A C 1
ATOM 1914 O O . PHE A 1 258 ? 6.797 -5.18 12.562 1 95.75 258 PHE A O 1
ATOM 1921 N N . GLY A 1 259 ? 4.68 -5.852 12.164 1 92.12 259 GLY A N 1
ATOM 1922 C CA . GLY A 1 259 ? 4.199 -4.488 11.992 1 92.12 259 GLY A CA 1
ATOM 1923 C C . GLY A 1 259 ? 4.371 -3.637 13.242 1 92.12 259 GLY A C 1
ATOM 1924 O O . GLY A 1 259 ? 4.898 -2.525 13.172 1 92.12 259 GLY A O 1
ATOM 1925 N N . LEU A 1 260 ? 4.012 -4.133 14.391 1 90.12 260 LEU A N 1
ATOM 1926 C CA . LEU A 1 260 ? 4.074 -3.395 15.648 1 90.12 260 LEU A CA 1
ATOM 1927 C C . LEU A 1 260 ? 5.523 -3.137 16.062 1 90.12 260 LEU A C 1
ATOM 1929 O O . LEU A 1 260 ? 5.863 -2.031 16.484 1 90.12 260 LEU A O 1
ATOM 1933 N N . VAL A 1 261 ? 6.332 -4.133 15.898 1 94.12 261 VAL A N 1
ATOM 1934 C CA . VAL A 1 261 ? 7.738 -4.012 16.266 1 94.12 261 VAL A CA 1
ATOM 1935 C C . VAL A 1 261 ? 8.422 -2.994 15.359 1 94.12 261 VAL A C 1
ATOM 1937 O O . VAL A 1 261 ? 9.164 -2.129 15.836 1 94.12 261 VAL A O 1
ATOM 1940 N N . SER A 1 262 ? 8.164 -3.109 14.109 1 94.69 262 SER A N 1
ATOM 1941 C CA . SER A 1 262 ? 8.789 -2.184 13.172 1 94.69 262 SER A CA 1
ATOM 1942 C C . SER A 1 262 ? 8.344 -0.749 13.43 1 94.69 262 SER A C 1
ATOM 1944 O O . SER A 1 262 ? 9.148 0.18 13.375 1 94.69 262 SER A O 1
ATOM 1946 N N . ASP A 1 263 ? 7.098 -0.565 13.641 1 89.62 263 ASP A N 1
ATOM 1947 C CA . ASP A 1 263 ? 6.578 0.759 13.969 1 89.62 263 ASP A CA 1
ATOM 1948 C C . ASP A 1 263 ? 7.25 1.318 15.227 1 89.62 263 ASP A C 1
ATOM 1950 O O . ASP A 1 263 ? 7.637 2.488 15.258 1 89.62 263 ASP A O 1
ATOM 1954 N N . SER A 1 264 ? 7.379 0.517 16.266 1 92.25 264 SER A N 1
ATOM 1955 C CA . SER A 1 264 ? 7.996 0.931 17.531 1 92.25 264 SER A CA 1
ATOM 1956 C C . SER A 1 264 ? 9.461 1.287 17.328 1 92.25 264 SER A C 1
ATOM 1958 O O . SER A 1 264 ? 9.953 2.258 17.906 1 92.25 264 SER A O 1
ATOM 1960 N N . VAL A 1 265 ? 10.133 0.497 16.531 1 95.12 265 VAL A N 1
ATOM 1961 C CA . VAL A 1 265 ? 11.539 0.743 16.266 1 95.12 265 VAL A CA 1
ATOM 1962 C C . VAL A 1 265 ? 11.703 2.078 15.539 1 95.12 265 VAL A C 1
ATOM 1964 O O . VAL A 1 265 ? 12.555 2.891 15.906 1 95.12 265 VAL A O 1
ATOM 1967 N N . VAL A 1 266 ? 10.922 2.324 14.523 1 94.56 266 VAL A N 1
ATOM 1968 C CA . VAL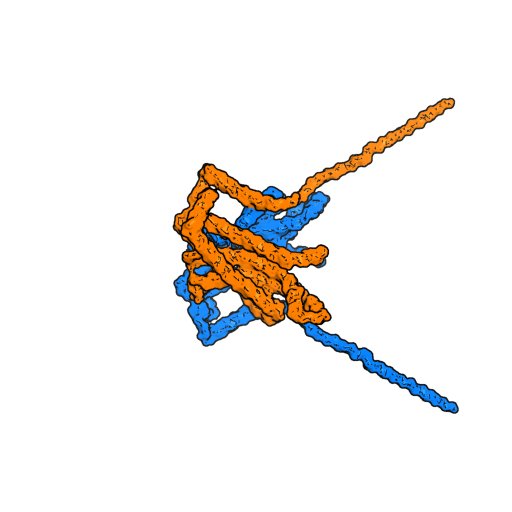 A 1 266 ? 11 3.574 13.781 1 94.56 266 VAL A CA 1
ATOM 1969 C C . VAL A 1 266 ? 10.711 4.754 14.703 1 94.56 266 VAL A C 1
ATOM 1971 O O . VAL A 1 266 ? 11.406 5.77 14.664 1 94.56 266 VAL A O 1
ATOM 1974 N N . ARG A 1 267 ? 9.742 4.633 15.562 1 91.31 267 ARG A N 1
ATOM 1975 C CA . ARG A 1 267 ? 9.391 5.699 16.5 1 91.31 267 ARG A CA 1
ATOM 1976 C C . ARG A 1 267 ? 10.531 5.965 17.469 1 91.31 267 ARG A C 1
ATOM 1978 O O . ARG A 1 267 ? 10.836 7.121 17.781 1 91.31 267 ARG A O 1
ATOM 1985 N N . LEU A 1 268 ? 11.078 4.914 17.953 1 92.69 268 LEU A N 1
ATOM 1986 C CA . LEU A 1 268 ? 12.172 5.035 18.922 1 92.69 268 LEU A CA 1
ATOM 1987 C C . LEU A 1 268 ? 13.375 5.723 18.281 1 92.69 268 LEU A C 1
ATOM 1989 O O . LEU A 1 268 ? 13.977 6.617 18.875 1 92.69 268 LEU A O 1
ATOM 1993 N N . VAL A 1 269 ? 13.703 5.301 17.078 1 93.94 269 VAL A N 1
ATOM 1994 C CA . VAL A 1 269 ? 14.82 5.91 16.375 1 93.94 269 VAL A CA 1
ATOM 1995 C C . VAL A 1 269 ? 14.516 7.379 16.078 1 93.94 269 VAL A C 1
ATOM 1997 O O . VAL A 1 269 ? 15.383 8.242 16.25 1 93.94 269 VAL A O 1
ATOM 2000 N N . GLU A 1 270 ? 13.352 7.633 15.609 1 93 270 GLU A N 1
ATOM 2001 C CA . GLU A 1 270 ? 12.938 9.008 15.336 1 93 270 GLU A CA 1
ATOM 2002 C C . GLU A 1 270 ? 13.07 9.883 16.578 1 93 270 GLU A C 1
ATOM 2004 O O . GLU A 1 270 ? 13.609 10.984 16.5 1 93 270 GLU A O 1
ATOM 2009 N N . ARG A 1 271 ? 12.617 9.438 17.734 1 90.19 271 ARG A N 1
ATOM 2010 C CA . ARG A 1 271 ? 12.68 10.188 18.984 1 90.19 271 ARG A CA 1
ATOM 2011 C C . ARG A 1 271 ? 14.125 10.477 19.375 1 90.19 271 ARG A C 1
ATOM 2013 O O . ARG A 1 271 ? 14.438 11.562 19.859 1 90.19 271 ARG A O 1
ATOM 2020 N N . ARG A 1 272 ? 14.922 9.57 19.188 1 89.62 272 ARG A N 1
ATOM 2021 C CA . ARG A 1 272 ? 16.328 9.711 19.562 1 89.62 272 ARG A CA 1
ATOM 2022 C C . ARG A 1 272 ? 17.031 10.703 18.641 1 89.62 272 ARG A C 1
ATOM 2024 O O . ARG A 1 272 ? 17.859 11.5 19.109 1 89.62 272 ARG A O 1
ATOM 2031 N N . VAL A 1 273 ? 16.703 10.602 17.422 1 87.62 273 VAL A N 1
ATOM 2032 C CA . VAL A 1 273 ? 17.406 11.422 16.422 1 87.62 273 VAL A CA 1
ATOM 2033 C C . VAL A 1 273 ? 16.844 12.844 16.453 1 87.62 273 VAL A C 1
ATOM 2035 O O . VAL A 1 273 ? 17.609 13.805 16.297 1 87.62 273 VAL A O 1
ATOM 2038 N N . LEU A 1 274 ? 15.562 12.984 16.719 1 81 274 LEU A N 1
ATOM 2039 C CA . LEU A 1 274 ? 14.953 14.312 16.688 1 81 274 LEU A CA 1
ATOM 2040 C C . LEU A 1 274 ? 14.898 14.93 18.078 1 81 274 LEU A C 1
ATOM 2042 O O . LEU A 1 274 ? 14.297 15.984 18.266 1 81 274 LEU A O 1
ATOM 2046 N N . SER A 1 275 ? 15.352 14.289 19.047 1 76.19 275 SER A N 1
ATOM 2047 C CA . SER A 1 275 ? 15.359 14.805 20.406 1 76.19 275 SER A CA 1
ATOM 2048 C C . SER A 1 275 ? 16.062 16.156 20.484 1 76.19 275 SER A C 1
ATOM 2050 O O . SER A 1 275 ? 15.75 16.984 21.344 1 76.19 275 SER A O 1
ATOM 2052 N N . TRP A 1 276 ? 16.969 16.328 19.609 1 62.44 276 TRP A N 1
ATOM 2053 C CA . TRP A 1 276 ? 17.688 17.594 19.656 1 62.44 276 TRP A CA 1
ATOM 2054 C C . TRP A 1 276 ? 16.781 18.75 19.281 1 62.44 276 TRP A C 1
ATOM 2056 O O . TRP A 1 276 ? 16.984 19.891 19.719 1 62.44 276 TRP A O 1
ATOM 2066 N N . ARG A 1 277 ? 15.812 18.5 18.422 1 58.94 277 ARG A N 1
ATOM 2067 C CA . ARG A 1 277 ? 14.891 19.547 18.016 1 58.94 277 ARG A CA 1
ATOM 2068 C C . ARG A 1 277 ? 13.984 19.953 19.172 1 58.94 277 ARG A C 1
ATOM 2070 O O . ARG A 1 277 ? 13.555 21.109 19.266 1 58.94 277 ARG A O 1
ATOM 2077 N N . ARG A 1 278 ? 13.555 19.031 19.953 1 53.34 278 ARG A N 1
ATOM 2078 C CA . ARG A 1 278 ? 12.719 19.359 21.109 1 53.34 278 ARG A CA 1
ATOM 2079 C C . ARG A 1 278 ? 13.461 20.297 22.062 1 53.34 278 ARG A C 1
ATOM 2081 O O . ARG A 1 278 ? 12.836 21.141 22.703 1 53.34 278 ARG A O 1
ATOM 2088 N N . THR A 1 279 ? 14.672 20.109 22.141 1 47 279 THR A N 1
ATOM 2089 C CA . THR A 1 279 ? 15.406 21.016 23.031 1 47 279 THR A CA 1
ATOM 2090 C C . THR A 1 279 ? 15.492 22.422 22.438 1 47 279 THR A C 1
ATOM 2092 O O . THR A 1 279 ? 15.633 23.391 23.172 1 47 279 THR A O 1
ATOM 2095 N N . LEU A 1 280 ? 15.383 22.438 21.188 1 44 280 LEU A N 1
ATOM 2096 C CA . LEU A 1 280 ? 15.484 23.797 20.656 1 44 280 LEU A CA 1
ATOM 2097 C C . LEU A 1 280 ? 14.141 24.516 20.719 1 44 280 LEU A C 1
ATOM 2099 O O . LEU A 1 280 ? 14.094 25.734 20.797 1 44 280 LEU A O 1
ATOM 2103 N N . SER A 1 281 ? 13.078 23.859 20.578 1 43.12 281 SER A N 1
ATOM 2104 C CA . SER A 1 281 ? 11.781 24.516 20.672 1 43.12 281 SER A CA 1
ATOM 2105 C C . SER A 1 281 ? 11.375 24.75 22.125 1 43.12 281 SER A C 1
ATOM 2107 O O . SER A 1 281 ? 10.344 25.375 22.391 1 43.12 281 SER A O 1
ATOM 2109 N N . SER A 1 282 ? 12.055 24.188 23.062 1 36.72 282 SER A N 1
ATOM 2110 C CA . SER A 1 282 ? 11.805 24.656 24.422 1 36.72 282 SER A CA 1
ATOM 2111 C C . SER A 1 282 ? 12.633 25.891 24.766 1 36.72 282 SER A C 1
ATOM 2113 O O . SER A 1 282 ? 13.781 26 24.328 1 36.72 282 SER A O 1
ATOM 2115 N N . MET B 1 1 ? 55.062 92.938 -5.02 1 31.61 1 MET B N 1
ATOM 2116 C CA . MET B 1 1 ? 53.656 92.5 -5.074 1 31.61 1 MET B CA 1
ATOM 2117 C C . MET B 1 1 ? 53.562 91.062 -5.57 1 31.61 1 MET B C 1
ATOM 2119 O O . MET B 1 1 ? 53.531 90.812 -6.777 1 31.61 1 MET B O 1
ATOM 2123 N N . SER B 1 2 ? 54.344 90.062 -4.98 1 35 2 SER B N 1
ATOM 2124 C CA . SER B 1 2 ? 54.5 88.625 -5.227 1 35 2 SER B CA 1
ATOM 2125 C C . SER B 1 2 ? 53.219 87.812 -5 1 35 2 SER B C 1
ATOM 2127 O O . SER B 1 2 ? 52.594 87.938 -3.93 1 35 2 SER B O 1
ATOM 2129 N N . ALA B 1 3 ? 52.438 87.625 -6.113 1 38.69 3 ALA B N 1
ATOM 2130 C CA . ALA B 1 3 ? 51.219 86.875 -6.246 1 38.69 3 ALA B CA 1
ATOM 2131 C C . ALA B 1 3 ? 51.375 85.438 -5.703 1 38.69 3 ALA B C 1
ATOM 2133 O O . ALA B 1 3 ? 52.312 84.75 -6.102 1 38.69 3 ALA B O 1
ATOM 2134 N N . VAL B 1 4 ? 51.125 85.25 -4.406 1 40.72 4 VAL B N 1
ATOM 2135 C CA . VAL B 1 4 ? 51.031 84 -3.721 1 40.72 4 VAL B CA 1
ATOM 2136 C C . VAL B 1 4 ? 50.062 83.062 -4.473 1 40.72 4 VAL B C 1
ATOM 2138 O O . VAL B 1 4 ? 48.875 83.375 -4.637 1 40.72 4 VAL B O 1
ATOM 2141 N N . THR B 1 5 ? 50.469 82.312 -5.57 1 38.28 5 THR B N 1
ATOM 2142 C CA . THR B 1 5 ? 49.781 81.312 -6.336 1 38.28 5 THR B CA 1
ATOM 2143 C C . THR B 1 5 ? 49.25 80.188 -5.414 1 38.28 5 THR B C 1
ATOM 2145 O O . THR B 1 5 ? 50.031 79.5 -4.75 1 38.28 5 THR B O 1
ATOM 2148 N N . SER B 1 6 ? 48.156 80.438 -4.672 1 38.34 6 SER B N 1
ATOM 2149 C CA . SER B 1 6 ? 47.406 79.5 -3.869 1 38.34 6 SER B CA 1
ATOM 2150 C C . SER B 1 6 ? 47.094 78.25 -4.684 1 38.34 6 SER B C 1
ATOM 2152 O O . SER B 1 6 ? 46.281 78.312 -5.621 1 38.34 6 SER B O 1
ATOM 2154 N N . THR B 1 7 ? 48.031 77.312 -5.031 1 39.47 7 THR B N 1
ATOM 2155 C CA . THR B 1 7 ? 47.812 76 -5.668 1 39.47 7 THR B CA 1
ATOM 2156 C C . THR B 1 7 ? 46.812 75.188 -4.859 1 39.47 7 THR B C 1
ATOM 2158 O O . THR B 1 7 ? 47.125 74.75 -3.74 1 39.47 7 THR B O 1
ATOM 2161 N N . THR B 1 8 ? 45.531 75.5 -4.828 1 38.31 8 THR B N 1
ATOM 2162 C CA . THR B 1 8 ? 44.5 74.625 -4.246 1 38.31 8 THR B CA 1
ATOM 2163 C C . THR B 1 8 ? 44.594 73.188 -4.836 1 38.31 8 THR B C 1
ATOM 2165 O O . THR B 1 8 ? 44.438 73.062 -6.043 1 38.31 8 THR B O 1
ATOM 2168 N N . THR B 1 9 ? 45.469 72.25 -4.34 1 37.25 9 THR B N 1
ATOM 2169 C CA . THR B 1 9 ? 45.531 70.875 -4.699 1 37.25 9 THR B CA 1
ATOM 2170 C C . THR B 1 9 ? 44.156 70.188 -4.59 1 37.25 9 THR B C 1
ATOM 2172 O O . THR B 1 9 ? 43.562 70.25 -3.523 1 37.25 9 THR B O 1
ATOM 2175 N N . ALA B 1 10 ? 43.375 70.125 -5.672 1 39.12 10 ALA B N 1
ATOM 2176 C CA . ALA B 1 10 ? 42.156 69.375 -5.852 1 39.12 10 ALA B CA 1
ATOM 2177 C C . ALA B 1 10 ? 42.312 67.938 -5.375 1 39.12 10 ALA B C 1
ATOM 2179 O O . ALA B 1 10 ? 43.188 67.188 -5.879 1 39.12 10 ALA B O 1
ATOM 2180 N N . VAL B 1 11 ? 42.156 67.562 -4.051 1 41.38 11 VAL B N 1
ATOM 2181 C CA . VAL B 1 11 ? 42.031 66.188 -3.576 1 41.38 11 VAL B CA 1
ATOM 2182 C C . VAL B 1 11 ? 41.031 65.438 -4.449 1 41.38 11 VAL B C 1
ATOM 2184 O O . VAL B 1 11 ? 39.875 65.875 -4.613 1 41.38 11 VAL B O 1
ATOM 2187 N N . ALA B 1 12 ? 41.438 64.625 -5.465 1 38 12 ALA B N 1
ATOM 2188 C CA . ALA B 1 12 ? 40.719 63.719 -6.336 1 38 12 ALA B CA 1
ATOM 2189 C C . ALA B 1 12 ? 39.781 62.812 -5.527 1 38 12 ALA B C 1
ATOM 2191 O O . ALA B 1 12 ? 40.25 62.125 -4.613 1 38 12 ALA B O 1
ATOM 2192 N N . ALA B 1 13 ? 38.5 63.156 -5.324 1 42.81 13 ALA B N 1
ATOM 2193 C CA . ALA B 1 13 ? 37.375 62.406 -4.875 1 42.81 13 ALA B CA 1
ATOM 2194 C C . ALA B 1 13 ? 37.25 61.094 -5.641 1 42.81 13 ALA B C 1
ATOM 2196 O O . ALA B 1 13 ? 36.344 60.906 -6.449 1 42.81 13 ALA B O 1
ATOM 2197 N N . SER B 1 14 ? 38.344 60.5 -6.27 1 40.81 14 SER B N 1
ATOM 2198 C CA . SER B 1 14 ? 38.156 59.375 -7.156 1 40.81 14 SER B CA 1
ATOM 2199 C C . SER B 1 14 ? 37.531 58.188 -6.406 1 40.81 14 SER B C 1
ATOM 2201 O O . SER B 1 14 ? 36.906 57.312 -7.012 1 40.81 14 SER B O 1
ATOM 2203 N N . ASP B 1 15 ? 38.031 57.875 -5.117 1 38.59 15 ASP B N 1
ATOM 2204 C CA . ASP B 1 15 ? 37.906 56.469 -4.785 1 38.59 15 ASP B CA 1
ATOM 2205 C C . ASP B 1 15 ? 36.5 56.125 -4.34 1 38.59 15 ASP B C 1
ATOM 2207 O O . ASP B 1 15 ? 36.25 55.094 -3.707 1 38.59 15 ASP B O 1
ATOM 2211 N N . ALA B 1 16 ? 35.562 57.031 -4.219 1 45.31 16 ALA B N 1
ATOM 2212 C CA . ALA B 1 16 ? 34.312 56.719 -3.57 1 45.31 16 ALA B CA 1
ATOM 2213 C C . ALA B 1 16 ? 33.531 55.656 -4.367 1 45.31 16 ALA B C 1
ATOM 2215 O O . ALA B 1 16 ? 32.594 55.062 -3.861 1 45.31 16 ALA B O 1
ATOM 2216 N N . ASP B 1 17 ? 33.719 55.625 -5.691 1 41.25 17 ASP B N 1
ATOM 2217 C CA . ASP B 1 17 ? 32.625 54.969 -6.414 1 41.25 17 ASP B CA 1
ATOM 2218 C C . ASP B 1 17 ? 32.812 53.438 -6.391 1 41.25 17 ASP B C 1
ATOM 2220 O O . ASP B 1 17 ? 32.156 52.719 -7.129 1 41.25 17 ASP B O 1
ATOM 2224 N N . GLU B 1 18 ? 34 53 -6.035 1 40.59 18 GLU B N 1
ATOM 2225 C CA . GLU B 1 18 ? 33.938 51.562 -6.242 1 40.59 18 GLU B CA 1
ATOM 2226 C C . GLU B 1 18 ? 33.031 50.875 -5.238 1 40.59 18 GLU B C 1
ATOM 2228 O O . GLU B 1 18 ? 33.406 50.562 -4.113 1 40.59 18 GLU B O 1
ATOM 2233 N N . LEU B 1 19 ? 31.828 51.375 -5.055 1 40.25 19 LEU B N 1
ATOM 2234 C CA . LEU B 1 19 ? 30.953 50.469 -4.332 1 40.25 19 LEU B CA 1
ATOM 2235 C C . LEU B 1 19 ? 31.188 49.031 -4.797 1 40.25 19 LEU B C 1
ATOM 2237 O O . LEU B 1 19 ? 31.312 48.781 -5.996 1 40.25 19 LEU B O 1
ATOM 2241 N N . PRO B 1 20 ? 31.906 48.25 -4.016 1 41.25 20 PRO B N 1
ATOM 2242 C CA . PRO B 1 20 ? 32.062 46.844 -4.48 1 41.25 20 PRO B CA 1
ATOM 2243 C C . PRO B 1 20 ? 30.828 46.344 -5.242 1 41.25 20 PRO B C 1
ATOM 2245 O O . PRO B 1 20 ? 29.688 46.719 -4.902 1 41.25 20 PRO B O 1
ATOM 2248 N N . GLN B 1 21 ? 30.844 46.281 -6.602 1 40.97 21 GLN B N 1
ATOM 2249 C CA . GLN B 1 21 ? 29.828 45.594 -7.379 1 40.97 21 GLN B CA 1
ATOM 2250 C C . GLN B 1 21 ? 29.266 44.406 -6.602 1 40.97 21 GLN B C 1
ATOM 2252 O O . GLN B 1 21 ? 30 43.5 -6.207 1 40.97 21 GLN B O 1
ATOM 2257 N N . VAL B 1 22 ? 28.344 44.688 -5.75 1 40.19 22 VAL B N 1
ATOM 2258 C CA . VAL B 1 22 ? 27.594 43.562 -5.23 1 40.19 22 VAL B CA 1
ATOM 2259 C C . VAL B 1 22 ? 27.484 42.469 -6.301 1 40.19 22 VAL B C 1
ATOM 2261 O O . VAL B 1 22 ? 26.891 42.688 -7.355 1 40.19 22 VAL B O 1
ATOM 2264 N N . ARG B 1 23 ? 28.562 41.781 -6.602 1 38.16 23 ARG B N 1
ATOM 2265 C CA . ARG B 1 23 ? 28.406 40.594 -7.461 1 38.16 23 ARG B CA 1
ATOM 2266 C C . ARG B 1 23 ? 26.984 40.062 -7.371 1 38.16 23 ARG B C 1
ATOM 2268 O O . ARG B 1 23 ? 26.5 39.75 -6.277 1 38.16 23 ARG B O 1
ATOM 2275 N N . ARG B 1 24 ? 26.141 40.469 -8.305 1 37.03 24 ARG B N 1
ATOM 2276 C CA . ARG B 1 24 ? 24.844 39.812 -8.516 1 37.03 24 ARG B CA 1
ATOM 2277 C C . ARG B 1 24 ? 24.922 38.312 -8.188 1 37.03 24 ARG B C 1
ATOM 2279 O O . ARG B 1 24 ? 25.594 37.562 -8.891 1 37.03 24 ARG B O 1
ATOM 2286 N N . ARG B 1 25 ? 25.188 38.031 -6.961 1 36.5 25 ARG B N 1
ATOM 2287 C CA . ARG B 1 25 ? 25.125 36.656 -6.422 1 36.5 25 ARG B CA 1
ATOM 2288 C C . ARG B 1 25 ? 24.094 35.844 -7.16 1 36.5 25 ARG B C 1
ATOM 2290 O O . ARG B 1 25 ? 22.953 36.281 -7.375 1 36.5 25 ARG B O 1
ATOM 2297 N N . ARG B 1 26 ? 24.531 35.125 -8.195 1 36.53 26 ARG B N 1
ATOM 2298 C CA . ARG B 1 26 ? 23.734 34.125 -8.93 1 36.53 26 ARG B CA 1
ATOM 2299 C C . ARG B 1 26 ? 22.594 33.594 -8.086 1 36.53 26 ARG B C 1
ATOM 2301 O O . ARG B 1 26 ? 22.812 33.062 -6.996 1 36.53 26 ARG B O 1
ATOM 2308 N N . ARG B 1 27 ? 21.547 34.344 -8.055 1 35.53 27 ARG B N 1
ATOM 2309 C CA . ARG B 1 27 ? 20.281 33.875 -7.469 1 35.53 27 ARG B CA 1
ATOM 2310 C C . ARG B 1 27 ? 20.125 32.375 -7.605 1 35.53 27 ARG B C 1
ATOM 2312 O O . ARG B 1 27 ? 20.062 31.844 -8.719 1 35.53 27 ARG B O 1
ATOM 2319 N N . LEU B 1 28 ? 20.938 31.672 -6.973 1 36.94 28 LEU B N 1
ATOM 2320 C CA . LEU B 1 28 ? 20.656 30.234 -6.91 1 36.94 28 LEU B CA 1
ATOM 2321 C C . LEU B 1 28 ? 19.172 29.969 -6.684 1 36.94 28 LEU B C 1
ATOM 2323 O O . LEU B 1 28 ? 18.781 29.453 -5.637 1 36.94 28 LEU B O 1
ATOM 2327 N N . SER B 1 29 ? 18.328 31.016 -6.793 1 36.38 29 SER B N 1
ATOM 2328 C CA . SER B 1 29 ? 16.922 30.641 -6.633 1 36.38 29 SER B CA 1
ATOM 2329 C C . SER B 1 29 ? 16.547 29.516 -7.586 1 36.38 29 SER B C 1
ATOM 2331 O O . SER B 1 29 ? 16.828 29.594 -8.781 1 36.38 29 SER B O 1
ATOM 2333 N N . PRO B 1 30 ? 16.438 28.297 -7.141 1 41.41 30 PRO B N 1
ATOM 2334 C CA . PRO B 1 30 ? 15.867 27.359 -8.109 1 41.41 30 PRO B CA 1
ATOM 2335 C C . PRO B 1 30 ? 14.711 27.953 -8.906 1 41.41 30 PRO B C 1
ATOM 2337 O O . PRO B 1 30 ? 13.883 28.688 -8.352 1 41.41 30 PRO B O 1
ATOM 2340 N N . GLY B 1 31 ? 14.953 28.656 -10.008 1 39.56 31 GLY B N 1
ATOM 2341 C CA . GLY B 1 31 ? 13.914 29.125 -10.914 1 39.56 31 GLY B CA 1
ATOM 2342 C C . GLY B 1 31 ? 12.586 28.422 -10.719 1 39.56 31 GLY B C 1
ATOM 2343 O O . GLY B 1 31 ? 12.523 27.391 -10.055 1 39.56 31 GLY B O 1
ATOM 2344 N N . ARG B 1 32 ? 11.484 29.094 -10.852 1 43.56 32 ARG B N 1
ATOM 2345 C CA . ARG B 1 32 ? 10.109 28.594 -10.844 1 43.56 32 ARG B CA 1
ATOM 2346 C C . ARG B 1 32 ? 10.016 27.219 -11.492 1 43.56 32 ARG B C 1
ATOM 2348 O O . ARG B 1 32 ? 10.5 27.016 -12.602 1 43.56 32 ARG B O 1
ATOM 2355 N N . ARG B 1 33 ? 9.859 26.141 -10.82 1 49.69 33 ARG B N 1
ATOM 2356 C CA . ARG B 1 33 ? 9.594 24.766 -11.258 1 49.69 33 ARG B CA 1
ATOM 2357 C C . ARG B 1 33 ? 8.641 24.75 -12.445 1 49.69 33 ARG B C 1
ATOM 2359 O O . ARG B 1 33 ? 7.48 25.156 -12.32 1 49.69 33 ARG B O 1
ATOM 2366 N N . LEU B 1 34 ? 9 25.141 -13.57 1 47.88 34 LEU B N 1
ATOM 2367 C CA . LEU B 1 34 ? 8.094 25.047 -14.719 1 47.88 34 LEU B CA 1
ATOM 2368 C C . LEU B 1 34 ? 7.375 23.703 -14.734 1 47.88 34 LEU B C 1
ATOM 2370 O O . LEU B 1 34 ? 8.016 22.641 -14.641 1 47.88 34 LEU B O 1
ATOM 2374 N N . PRO B 1 35 ? 6.059 23.688 -14.5 1 55.09 35 PRO B N 1
ATOM 2375 C CA . PRO B 1 35 ? 5.246 22.484 -14.648 1 55.09 35 PRO B CA 1
ATOM 2376 C C . PRO B 1 35 ? 5.715 21.594 -15.797 1 55.09 35 PRO B C 1
ATOM 2378 O O . PRO B 1 35 ? 5.625 20.359 -15.711 1 55.09 35 PRO B O 1
ATOM 2381 N N . ALA B 1 36 ? 6.219 22.25 -16.859 1 56.28 36 ALA B N 1
ATOM 2382 C CA . ALA B 1 36 ? 6.688 21.516 -18.016 1 56.28 36 ALA B CA 1
ATOM 2383 C C . ALA B 1 36 ? 7.926 20.688 -17.688 1 56.28 36 ALA B C 1
ATOM 2385 O O . ALA B 1 36 ? 8.172 19.656 -18.312 1 56.28 36 ALA B O 1
ATOM 2386 N N . ALA B 1 37 ? 8.594 21.062 -16.719 1 60.06 37 ALA B N 1
ATOM 2387 C CA . ALA B 1 37 ? 9.812 20.359 -16.344 1 60.06 37 ALA B CA 1
ATOM 2388 C C . ALA B 1 37 ? 9.492 19 -15.734 1 60.06 37 ALA B C 1
ATOM 2390 O O . ALA B 1 37 ? 10.297 18.062 -15.82 1 60.06 37 ALA B O 1
ATOM 2391 N N . ARG B 1 38 ? 8.25 18.953 -15.281 1 65.62 38 ARG B N 1
ATOM 2392 C CA . ARG B 1 38 ? 7.844 17.688 -14.672 1 65.62 38 ARG B CA 1
ATOM 2393 C C . ARG B 1 38 ? 7.641 16.609 -15.727 1 65.62 38 ARG B C 1
ATOM 2395 O O . ARG B 1 38 ? 7.773 15.422 -15.438 1 65.62 38 ARG B O 1
ATOM 2402 N N . LEU B 1 39 ? 7.445 17.125 -16.922 1 74.62 39 LEU B N 1
ATOM 2403 C CA . LEU B 1 39 ? 7.207 16.156 -17.984 1 74.62 39 LEU B CA 1
ATOM 2404 C C . LEU B 1 39 ? 8.5 15.82 -18.719 1 74.62 39 LEU B C 1
ATOM 2406 O O . LEU B 1 39 ? 8.547 14.883 -19.516 1 74.62 39 LEU B O 1
ATOM 2410 N N . ALA B 1 40 ? 9.5 16.484 -18.422 1 75.62 40 ALA B N 1
ATOM 2411 C CA . ALA B 1 40 ? 10.766 16.281 -19.125 1 75.62 40 ALA B CA 1
ATOM 2412 C C . ALA B 1 40 ? 11.352 14.906 -18.797 1 75.62 40 ALA B C 1
ATOM 2414 O O . ALA B 1 40 ? 11.883 14.227 -19.672 1 75.62 40 ALA B O 1
ATOM 2415 N N . GLY B 1 41 ? 11.172 14.562 -17.531 1 76.06 41 GLY B N 1
ATOM 2416 C CA . GLY B 1 41 ? 11.688 13.266 -17.125 1 76.06 41 GLY B CA 1
ATOM 2417 C C . GLY B 1 41 ? 11.023 12.102 -17.828 1 76.06 41 GLY B C 1
ATOM 2418 O O . GLY B 1 41 ? 11.688 11.352 -18.547 1 76.06 41 GLY B O 1
ATOM 2419 N N . PRO B 1 42 ? 9.734 12.07 -17.812 1 79.06 42 PRO B N 1
ATOM 2420 C CA . PRO B 1 42 ? 9.016 10.992 -18.5 1 79.06 42 PRO B CA 1
ATOM 2421 C C . PRO B 1 42 ? 9.227 11.016 -20.016 1 79.06 42 PRO B C 1
ATOM 2423 O O . PRO B 1 42 ? 9.336 9.953 -20.641 1 79.06 42 PRO B O 1
ATOM 2426 N N . LEU B 1 43 ? 9.289 12.148 -20.609 1 84.56 43 LEU B N 1
ATOM 2427 C CA . LEU B 1 43 ? 9.484 12.258 -22.047 1 84.56 43 LEU B CA 1
ATOM 2428 C C . LEU B 1 43 ? 10.883 11.781 -22.438 1 84.56 43 LEU B C 1
ATOM 2430 O O . LEU B 1 43 ? 11.055 11.172 -23.5 1 84.56 43 LEU B O 1
ATOM 2434 N N . LEU B 1 44 ? 11.812 12.102 -21.609 1 84.81 44 LEU B N 1
ATOM 2435 C CA . LEU B 1 44 ? 13.18 11.648 -21.875 1 84.81 44 LEU B CA 1
ATOM 2436 C C . LEU B 1 44 ? 13.266 10.125 -21.812 1 84.81 44 LEU B C 1
ATOM 2438 O O . LEU B 1 44 ? 13.922 9.5 -22.641 1 84.81 44 LEU B O 1
ATOM 2442 N N . VAL B 1 45 ? 12.609 9.57 -20.859 1 83.88 45 VAL B N 1
ATOM 2443 C CA . VAL B 1 45 ? 12.617 8.117 -20.719 1 83.88 45 VAL B CA 1
ATOM 2444 C C . VAL B 1 45 ? 11.961 7.477 -21.938 1 83.88 45 VAL B C 1
ATOM 2446 O O . VAL B 1 45 ? 12.461 6.488 -22.484 1 83.88 45 VAL B O 1
ATOM 2449 N N . LEU B 1 46 ? 10.898 8.047 -22.375 1 87.88 46 LEU B N 1
ATOM 2450 C CA . LEU B 1 46 ? 10.188 7.527 -23.531 1 87.88 46 LEU B CA 1
ATOM 2451 C C . LEU B 1 46 ? 11.031 7.668 -24.797 1 87.88 46 LEU B C 1
ATOM 2453 O O . LEU B 1 46 ? 11.055 6.766 -25.641 1 87.88 46 LEU B O 1
ATOM 2457 N N . ALA B 1 47 ? 11.68 8.789 -24.938 1 91.19 47 ALA B N 1
ATOM 2458 C CA . ALA B 1 47 ? 12.539 9.023 -26.094 1 91.19 47 ALA B CA 1
ATOM 2459 C C . ALA B 1 47 ? 13.711 8.055 -26.125 1 91.19 47 ALA B C 1
ATOM 2461 O O . ALA B 1 47 ? 14.062 7.52 -27.172 1 91.19 47 ALA B O 1
ATOM 2462 N N . LEU B 1 48 ? 14.25 7.867 -24.984 1 90.56 48 LEU B N 1
ATOM 2463 C CA . LEU B 1 48 ? 15.359 6.926 -24.891 1 90.56 48 LEU B CA 1
ATOM 2464 C C . LEU B 1 48 ? 14.898 5.504 -25.188 1 90.56 48 LEU B C 1
ATOM 2466 O O . LEU B 1 48 ? 15.609 4.734 -25.828 1 90.56 48 LEU B O 1
ATOM 2470 N N . TRP B 1 49 ? 13.75 5.188 -24.734 1 91.69 49 TRP B N 1
ATOM 2471 C CA . TRP B 1 49 ? 13.141 3.887 -25 1 91.69 49 TRP B CA 1
ATOM 2472 C C . TRP B 1 49 ? 12.883 3.695 -26.484 1 91.69 49 TRP B C 1
ATOM 2474 O O . TRP B 1 49 ? 13.242 2.66 -27.047 1 91.69 49 TRP B O 1
ATOM 2484 N N . ALA B 1 50 ? 12.383 4.648 -27.094 1 94.38 50 ALA B N 1
ATOM 2485 C CA . ALA B 1 50 ? 12.094 4.598 -28.531 1 94.38 50 ALA B CA 1
ATOM 2486 C C . ALA B 1 50 ? 13.383 4.496 -29.344 1 94.38 50 ALA B C 1
ATOM 2488 O O . ALA B 1 50 ? 13.469 3.705 -30.281 1 94.38 50 ALA B O 1
ATOM 2489 N N . ALA B 1 51 ? 14.312 5.25 -28.938 1 95.19 51 ALA B N 1
ATOM 2490 C CA . ALA B 1 51 ? 15.586 5.266 -29.656 1 95.19 51 ALA B CA 1
ATOM 2491 C C . ALA B 1 51 ? 16.312 3.936 -29.5 1 95.19 51 ALA B C 1
ATOM 2493 O O . ALA B 1 51 ? 16.859 3.408 -30.469 1 95.19 51 ALA B O 1
ATOM 2494 N N . AL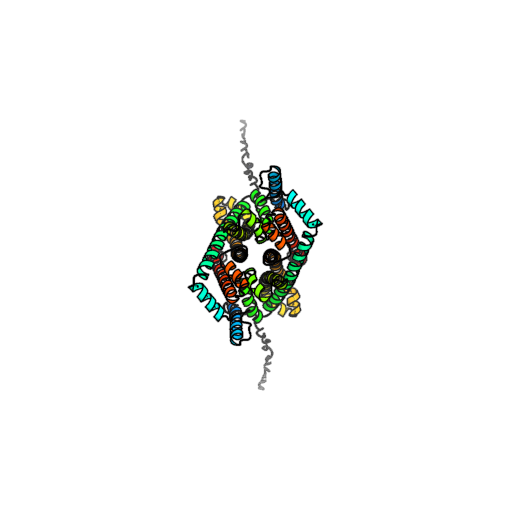A B 1 52 ? 16.312 3.467 -28.344 1 94.62 52 ALA B N 1
ATOM 2495 C CA . ALA B 1 52 ? 16.969 2.189 -28.094 1 94.62 52 ALA B CA 1
ATOM 2496 C C . ALA B 1 52 ? 16.281 1.059 -28.859 1 94.62 52 ALA B C 1
ATOM 2498 O O . ALA B 1 52 ? 16.938 0.133 -29.344 1 94.62 52 ALA B O 1
ATOM 2499 N N . SER B 1 53 ? 15.031 1.095 -28.938 1 93.81 53 SER B N 1
ATOM 2500 C CA . SER B 1 53 ? 14.258 0.091 -29.656 1 93.81 53 SER B CA 1
ATOM 2501 C C . SER B 1 53 ? 14.523 0.17 -31.156 1 93.81 53 SER B C 1
ATOM 2503 O O . SER B 1 53 ? 14.695 -0.856 -31.812 1 93.81 53 SER B O 1
ATOM 2505 N N . ALA B 1 54 ? 14.602 1.374 -31.609 1 93.94 54 ALA B N 1
ATOM 2506 C CA . ALA B 1 54 ? 14.852 1.579 -33.031 1 93.94 54 ALA B CA 1
ATOM 2507 C C . ALA B 1 54 ? 16.266 1.12 -33.406 1 93.94 54 ALA B C 1
ATOM 2509 O O . ALA B 1 54 ? 16.484 0.623 -34.531 1 93.94 54 ALA B O 1
ATOM 2510 N N . ALA B 1 55 ? 17.094 1.276 -32.438 1 94.81 55 ALA B N 1
ATOM 2511 C CA . ALA B 1 55 ? 18.484 0.905 -32.688 1 94.81 55 ALA B CA 1
ATOM 2512 C C . ALA B 1 55 ? 18.672 -0.604 -32.562 1 94.81 55 ALA B C 1
ATOM 2514 O O . ALA B 1 55 ? 19.734 -1.128 -32.906 1 94.81 55 ALA B O 1
ATOM 2515 N N . GLY B 1 56 ? 17.719 -1.265 -32.094 1 91.19 56 GLY B N 1
ATOM 2516 C CA . GLY B 1 56 ? 17.797 -2.713 -32 1 91.19 56 GLY B CA 1
ATOM 2517 C C . GLY B 1 56 ? 18.672 -3.184 -30.859 1 91.19 56 GLY B C 1
ATOM 2518 O O . GLY B 1 56 ? 19.188 -4.301 -30.875 1 91.19 56 GLY B O 1
ATOM 2519 N N . THR B 1 57 ? 18.844 -2.361 -29.938 1 90.88 57 THR B N 1
ATOM 2520 C CA . THR B 1 57 ? 19.75 -2.686 -28.844 1 90.88 57 THR B CA 1
ATOM 2521 C C . THR B 1 57 ? 19 -3.369 -27.703 1 90.88 57 THR B C 1
ATOM 2523 O O . THR B 1 57 ? 19.625 -3.914 -26.781 1 90.88 57 THR B O 1
ATOM 2526 N N . LEU B 1 58 ? 17.719 -3.41 -27.797 1 90.25 58 LEU B N 1
ATOM 2527 C CA . LEU B 1 58 ? 16.922 -3.98 -26.703 1 90.25 58 LEU B CA 1
ATOM 2528 C C . LEU B 1 58 ? 16.391 -5.363 -27.094 1 90.25 58 LEU B C 1
ATOM 2530 O O . LEU B 1 58 ? 16.094 -5.617 -28.25 1 90.25 58 LEU B O 1
ATOM 2534 N N . ASP B 1 59 ? 16.422 -6.266 -26.094 1 91.12 59 ASP B N 1
ATOM 2535 C CA . ASP B 1 59 ? 15.727 -7.531 -26.266 1 91.12 59 ASP B CA 1
ATOM 2536 C C . ASP B 1 59 ? 14.219 -7.312 -26.375 1 91.12 59 ASP B C 1
ATOM 2538 O O . ASP B 1 59 ? 13.555 -7.016 -25.375 1 91.12 59 ASP B O 1
ATOM 2542 N N . THR B 1 60 ? 13.641 -7.527 -27.5 1 86.44 60 THR B N 1
ATOM 2543 C CA . THR B 1 60 ? 12.25 -7.207 -27.781 1 86.44 60 THR B CA 1
ATOM 2544 C C . THR B 1 60 ? 11.312 -8.109 -26.984 1 86.44 60 THR B C 1
ATOM 2546 O O . THR B 1 60 ? 10.156 -7.762 -26.75 1 86.44 60 THR B O 1
ATOM 2549 N N . GLY B 1 61 ? 11.812 -9.289 -26.594 1 88.19 61 GLY B N 1
ATOM 2550 C CA . GLY B 1 61 ? 11.016 -10.141 -25.734 1 88.19 61 GLY B CA 1
ATOM 2551 C C . GLY B 1 61 ? 10.883 -9.602 -24.312 1 88.19 61 GLY B C 1
ATOM 2552 O O . GLY B 1 61 ? 9.82 -9.727 -23.703 1 88.19 61 GLY B O 1
ATOM 2553 N N . ALA B 1 62 ? 11.898 -8.953 -23.969 1 89.62 62 ALA B N 1
ATOM 2554 C CA . ALA B 1 62 ? 11.914 -8.414 -22.609 1 89.62 62 ALA B CA 1
ATOM 2555 C C . ALA B 1 62 ? 11.344 -7 -22.562 1 89.62 62 ALA B C 1
ATOM 2557 O O . ALA B 1 62 ? 10.547 -6.668 -21.688 1 89.62 62 ALA B O 1
ATOM 2558 N N . ILE B 1 63 ? 11.719 -6.285 -23.594 1 93.81 63 ILE B N 1
ATOM 2559 C CA . ILE B 1 63 ? 11.281 -4.895 -23.641 1 93.81 63 ILE B CA 1
ATOM 2560 C C . ILE B 1 63 ? 10.789 -4.566 -25.047 1 93.81 63 ILE B C 1
ATOM 2562 O O . ILE B 1 63 ? 11.547 -4.051 -25.875 1 93.81 63 ILE B O 1
ATOM 2566 N N . PRO B 1 64 ? 9.57 -4.793 -25.203 1 95.62 64 PRO B N 1
ATOM 2567 C CA . PRO B 1 64 ? 9.047 -4.457 -26.531 1 95.62 64 PRO B CA 1
ATOM 2568 C C . PRO B 1 64 ? 9.102 -2.961 -26.828 1 95.62 64 PRO B C 1
ATOM 2570 O O . PRO B 1 64 ? 9.102 -2.145 -25.906 1 95.62 64 PRO B O 1
ATOM 2573 N N . ALA B 1 65 ? 9.164 -2.68 -28.062 1 95.94 65 ALA B N 1
ATOM 2574 C CA . ALA B 1 65 ? 9.188 -1.281 -28.484 1 95.94 65 ALA B CA 1
ATOM 2575 C C . ALA B 1 65 ? 7.883 -0.575 -28.125 1 95.94 65 ALA B C 1
ATOM 2577 O O . ALA B 1 65 ? 6.836 -1.215 -28 1 95.94 65 ALA B O 1
ATOM 2578 N N . PRO B 1 66 ? 8.047 0.741 -27.922 1 96.06 66 PRO B N 1
ATOM 2579 C CA . PRO B 1 66 ? 6.84 1.487 -27.562 1 96.06 66 PRO B CA 1
ATOM 2580 C C . PRO B 1 66 ? 5.742 1.36 -28.609 1 96.06 66 PRO B C 1
ATOM 2582 O O . PRO B 1 66 ? 4.559 1.308 -28.281 1 96.06 66 PRO B O 1
ATOM 2585 N N . TRP B 1 67 ? 6.121 1.253 -29.844 1 96 67 TRP B N 1
ATOM 2586 C CA . TRP B 1 67 ? 5.109 1.137 -30.891 1 96 67 TRP B CA 1
ATOM 2587 C C . TRP B 1 67 ? 4.484 -0.254 -30.891 1 96 67 TRP B C 1
ATOM 2589 O O . TRP B 1 67 ? 3.328 -0.42 -31.281 1 96 67 TRP B O 1
ATOM 2599 N N . THR B 1 68 ? 5.203 -1.249 -30.516 1 96.94 68 THR B N 1
ATOM 2600 C CA . THR B 1 68 ? 4.637 -2.586 -30.375 1 96.94 68 THR B CA 1
ATOM 2601 C C . THR B 1 68 ? 3.609 -2.617 -29.25 1 96.94 68 THR B C 1
ATOM 2603 O O . THR B 1 68 ? 2.559 -3.25 -29.375 1 96.94 68 THR B O 1
ATOM 2606 N N . VAL B 1 69 ? 3.922 -1.975 -28.188 1 97.31 69 VAL B N 1
ATOM 2607 C CA . VAL B 1 69 ? 3.01 -1.898 -27.047 1 97.31 69 VAL B CA 1
ATOM 2608 C C . VAL B 1 69 ? 1.714 -1.211 -27.469 1 97.31 69 VAL B C 1
ATOM 2610 O O . VAL B 1 69 ? 0.622 -1.665 -27.125 1 97.31 69 VAL B O 1
ATOM 2613 N N . LEU B 1 70 ? 1.845 -0.163 -28.25 1 97.12 70 LEU B N 1
ATOM 2614 C CA . LEU B 1 70 ? 0.672 0.574 -28.719 1 97.12 70 LEU B CA 1
ATOM 2615 C C . LEU B 1 70 ? -0.161 -0.273 -29.672 1 97.12 70 LEU B C 1
ATOM 2617 O O . LEU B 1 70 ? -1.393 -0.249 -29.609 1 97.12 70 LEU B O 1
ATOM 2621 N N . ARG B 1 71 ? 0.492 -1.019 -30.469 1 97.75 71 ARG B N 1
ATOM 2622 C CA . ARG B 1 71 ? -0.208 -1.897 -31.406 1 97.75 71 ARG B CA 1
ATOM 2623 C C . ARG B 1 71 ? -0.934 -3.016 -30.656 1 97.75 71 ARG B C 1
ATOM 2625 O O . ARG B 1 71 ? -2.07 -3.354 -31 1 97.75 71 ARG B O 1
ATOM 2632 N N . THR B 1 72 ? -0.21 -3.557 -29.719 1 98.12 72 THR B N 1
ATOM 2633 C CA . THR B 1 72 ? -0.824 -4.598 -28.906 1 98.12 72 THR B CA 1
ATOM 2634 C C . THR B 1 72 ? -2.037 -4.051 -28.156 1 98.12 72 THR B C 1
ATOM 2636 O O . THR B 1 72 ? -3.078 -4.707 -28.078 1 98.12 72 THR B O 1
ATOM 2639 N N . GLY B 1 73 ? -1.9 -2.852 -27.594 1 98.38 73 GLY B N 1
ATOM 2640 C CA . GLY B 1 73 ? -3.027 -2.205 -26.938 1 98.38 73 GLY B CA 1
ATOM 2641 C C . GLY B 1 73 ? -4.215 -2 -27.859 1 98.38 73 GLY B C 1
ATOM 2642 O O . GLY B 1 73 ? -5.359 -2.252 -27.469 1 98.38 73 GLY B O 1
ATOM 2643 N N . ALA B 1 74 ? -3.91 -1.617 -29.078 1 98 74 ALA B N 1
ATOM 2644 C CA . ALA B 1 74 ? -4.965 -1.402 -30.062 1 98 74 ALA B CA 1
ATOM 2645 C C . ALA B 1 74 ? -5.648 -2.715 -30.438 1 98 74 ALA B C 1
ATOM 2647 O O . ALA B 1 74 ? -6.871 -2.768 -30.562 1 98 74 ALA B O 1
ATOM 2648 N N . ARG B 1 75 ? -4.891 -3.699 -30.578 1 98.12 75 ARG B N 1
ATOM 2649 C CA . ARG B 1 75 ? -5.434 -5.016 -30.906 1 98.12 75 ARG B CA 1
ATOM 2650 C C . ARG B 1 75 ? -6.32 -5.535 -29.781 1 98.12 75 ARG B C 1
ATOM 2652 O O . ARG B 1 75 ? -7.445 -5.977 -30.016 1 98.12 75 ARG B O 1
ATOM 2659 N N . LEU B 1 76 ? -5.82 -5.449 -28.562 1 98 76 LEU B N 1
ATOM 2660 C CA . LEU B 1 76 ? -6.57 -5.934 -27.406 1 98 76 LEU B CA 1
ATOM 2661 C C . LEU B 1 76 ? -7.848 -5.121 -27.203 1 98 76 LEU B C 1
ATOM 2663 O O . LEU B 1 76 ? -8.859 -5.648 -26.734 1 98 76 LEU B O 1
ATOM 2667 N N . TRP B 1 77 ? -7.762 -3.857 -27.594 1 97.81 77 TRP B N 1
ATOM 2668 C CA . TRP B 1 77 ? -8.945 -3.002 -27.5 1 97.81 77 TRP B CA 1
ATOM 2669 C C . TRP B 1 77 ? -9.992 -3.41 -28.531 1 97.81 77 TRP B C 1
ATOM 2671 O O . TRP B 1 77 ? -11.18 -3.52 -28.219 1 97.81 77 TRP B O 1
ATOM 2681 N N . THR B 1 78 ? -9.555 -3.648 -29.766 1 97.56 78 THR B N 1
ATOM 2682 C CA . THR B 1 78 ? -10.445 -3.936 -30.875 1 97.56 78 THR B CA 1
ATOM 2683 C C . THR B 1 78 ? -11.055 -5.328 -30.734 1 97.56 78 THR B C 1
ATOM 2685 O O . THR B 1 78 ? -12.203 -5.551 -31.141 1 97.56 78 THR B O 1
ATOM 2688 N N . ASP B 1 79 ? -10.352 -6.23 -30.125 1 97.19 79 ASP B N 1
ATOM 2689 C CA . ASP B 1 79 ? -10.891 -7.582 -30.016 1 97.19 79 ASP B CA 1
ATOM 2690 C C . ASP B 1 79 ? -11.766 -7.723 -28.766 1 97.19 79 ASP B C 1
ATOM 2692 O O . ASP B 1 79 ? -12.336 -8.789 -28.516 1 97.19 79 ASP B O 1
ATOM 2696 N N . GLY B 1 80 ? -11.805 -6.688 -27.953 1 97.25 80 GLY B N 1
ATOM 2697 C CA . GLY B 1 80 ? -12.766 -6.641 -26.859 1 97.25 80 GLY B CA 1
ATOM 2698 C C . GLY B 1 80 ? -12.172 -7.09 -25.531 1 97.25 80 GLY B C 1
ATOM 2699 O O . GLY B 1 80 ? -12.773 -6.875 -24.469 1 97.25 80 GLY B O 1
ATOM 2700 N N . THR B 1 81 ? -11.031 -7.668 -25.562 1 97.38 81 THR B N 1
ATOM 2701 C CA . THR B 1 81 ? -10.398 -8.18 -24.344 1 97.38 81 THR B CA 1
ATOM 2702 C C . THR B 1 81 ? -10.102 -7.051 -23.359 1 97.38 81 THR B C 1
ATOM 2704 O O . THR B 1 81 ? -10.477 -7.125 -22.188 1 97.38 81 THR B O 1
ATOM 2707 N N . LEU B 1 82 ? -9.523 -6.027 -23.875 1 97.75 82 LEU B N 1
ATOM 2708 C CA . LEU B 1 82 ? -9.07 -4.938 -23.031 1 97.75 82 LEU B CA 1
ATOM 2709 C C . LEU B 1 82 ? -10.258 -4.188 -22.438 1 97.75 82 LEU B C 1
ATOM 2711 O O . LEU B 1 82 ? -10.32 -3.967 -21.219 1 97.75 82 LEU B O 1
ATOM 2715 N N . PRO B 1 83 ? -11.25 -3.773 -23.219 1 97.75 83 PRO B N 1
ATOM 2716 C CA . PRO B 1 83 ? -12.398 -3.084 -22.625 1 97.75 83 PRO B CA 1
ATOM 2717 C C . PRO B 1 83 ? -13.102 -3.922 -21.547 1 97.75 83 PRO B C 1
ATOM 2719 O O . PRO B 1 83 ? -13.539 -3.387 -20.531 1 97.75 83 PRO B O 1
ATOM 2722 N N . THR B 1 84 ? -13.219 -5.191 -21.781 1 97.75 84 THR B N 1
ATOM 2723 C CA . THR B 1 84 ? -13.875 -6.078 -20.828 1 97.75 84 THR B CA 1
ATOM 2724 C C . THR B 1 84 ? -13.078 -6.164 -19.531 1 97.75 84 THR B C 1
ATOM 2726 O O . THR B 1 84 ? -13.648 -6.059 -18.438 1 97.75 84 THR B O 1
ATOM 2729 N N . ASP B 1 85 ? -11.828 -6.34 -19.625 1 98.12 85 ASP B N 1
ATOM 2730 C CA . ASP B 1 85 ? -10.977 -6.453 -18.453 1 98.12 85 ASP B CA 1
ATOM 2731 C C . ASP B 1 85 ? -10.898 -5.125 -17.703 1 98.12 85 ASP B C 1
ATOM 2733 O O . ASP B 1 85 ? -10.875 -5.105 -16.469 1 98.12 85 ASP B O 1
ATOM 2737 N N . VAL B 1 86 ? -10.891 -4.059 -18.453 1 98.25 86 VAL B N 1
ATOM 2738 C CA . VAL B 1 86 ? -10.867 -2.732 -17.844 1 98.25 86 VAL B CA 1
ATOM 2739 C C . VAL B 1 86 ? -12.156 -2.492 -17.078 1 98.25 86 VAL B C 1
ATOM 2741 O O . VAL B 1 86 ? -12.125 -2.025 -15.938 1 98.25 86 VAL B O 1
ATOM 2744 N N . LEU B 1 87 ? -13.219 -2.818 -17.656 1 98 87 LEU B N 1
ATOM 2745 C CA . LEU B 1 87 ? -14.516 -2.619 -17.016 1 98 87 LEU B CA 1
ATOM 2746 C C . LEU B 1 87 ? -14.633 -3.469 -15.758 1 98 87 LEU B C 1
ATOM 2748 O O . LEU B 1 87 ? -15.133 -3.002 -14.727 1 98 87 LEU B O 1
ATOM 2752 N N . THR B 1 88 ? -14.227 -4.672 -15.836 1 97.75 88 THR B N 1
ATOM 2753 C CA . THR B 1 88 ? -14.25 -5.57 -14.688 1 97.75 88 THR B CA 1
ATOM 2754 C C . THR B 1 88 ? -13.414 -5.004 -13.547 1 97.75 88 THR B C 1
ATOM 2756 O O . THR B 1 88 ? -13.867 -4.969 -12.398 1 97.75 88 THR B O 1
ATOM 2759 N N . SER B 1 89 ? -12.227 -4.574 -13.844 1 98.38 89 SER B N 1
ATOM 2760 C CA . SER B 1 89 ? -11.328 -4 -12.844 1 98.38 89 SER B CA 1
ATOM 2761 C C . SER B 1 89 ? -11.922 -2.736 -12.234 1 98.38 89 SER B C 1
ATOM 2763 O O . SER B 1 89 ? -11.859 -2.541 -11.016 1 98.38 89 SER B O 1
ATOM 2765 N N . LEU B 1 90 ? -12.555 -1.923 -13.086 1 98.19 90 LEU B N 1
ATOM 2766 C CA . LEU B 1 90 ? -13.133 -0.676 -12.602 1 98.19 90 LEU B CA 1
ATOM 2767 C C . LEU B 1 90 ? -14.32 -0.95 -11.688 1 98.19 90 LEU B C 1
ATOM 2769 O O . LEU B 1 90 ? -14.508 -0.258 -10.68 1 98.19 90 LEU B O 1
ATOM 2773 N N . LYS B 1 91 ? -15.086 -1.911 -12.016 1 97.81 91 LYS B N 1
ATOM 2774 C CA . LYS B 1 91 ? -16.219 -2.281 -11.18 1 97.81 91 LYS B CA 1
ATOM 2775 C C . LYS B 1 91 ? -15.766 -2.787 -9.82 1 97.81 91 LYS B C 1
ATOM 2777 O O . LYS B 1 91 ? -16.328 -2.406 -8.789 1 97.81 91 LYS B O 1
ATOM 2782 N N . ARG B 1 92 ? -14.797 -3.605 -9.82 1 97.69 92 ARG B N 1
ATOM 2783 C CA . ARG B 1 92 ? -14.242 -4.148 -8.586 1 97.69 92 ARG B CA 1
ATOM 2784 C C . ARG B 1 92 ? -13.664 -3.039 -7.711 1 97.69 92 ARG B C 1
ATOM 2786 O O . ARG B 1 92 ? -13.992 -2.941 -6.527 1 97.69 92 ARG B O 1
ATOM 2793 N N . ALA B 1 93 ? -12.852 -2.234 -8.336 1 97.94 93 ALA B N 1
ATOM 2794 C CA . ALA B 1 93 ? -12.219 -1.134 -7.609 1 97.94 93 ALA B CA 1
ATOM 2795 C C . ALA B 1 93 ? -13.258 -0.145 -7.098 1 97.94 93 ALA B C 1
ATOM 2797 O O . ALA B 1 93 ? -13.18 0.321 -5.961 1 97.94 93 ALA B O 1
ATOM 2798 N N . GLY B 1 94 ? -14.188 0.142 -7.973 1 98.06 94 GLY B N 1
ATOM 2799 C CA . GLY B 1 94 ? -15.234 1.082 -7.598 1 98.06 94 GLY B CA 1
ATOM 2800 C C . GLY B 1 94 ? -16.094 0.593 -6.445 1 98.06 94 GLY B C 1
ATOM 2801 O O . GLY B 1 94 ? -16.359 1.339 -5.5 1 98.06 94 GLY B O 1
ATOM 2802 N N . ALA B 1 95 ? -16.531 -0.643 -6.508 1 98.38 95 ALA B N 1
ATOM 2803 C CA . ALA B 1 95 ? -17.375 -1.219 -5.461 1 98.38 95 ALA B CA 1
ATOM 2804 C C . ALA B 1 95 ? -16.625 -1.257 -4.125 1 98.38 95 ALA B C 1
ATOM 2806 O O . ALA B 1 95 ? -17.156 -0.818 -3.102 1 98.38 95 ALA B O 1
ATOM 2807 N N . GLY B 1 96 ? -15.461 -1.748 -4.125 1 98.56 96 GLY B N 1
ATOM 2808 C CA . GLY B 1 96 ? -14.664 -1.783 -2.91 1 98.56 96 GLY B CA 1
ATOM 2809 C C . GLY B 1 96 ? -14.367 -0.405 -2.35 1 98.56 96 GLY B C 1
ATOM 2810 O O . GLY B 1 96 ? -14.422 -0.198 -1.136 1 98.56 96 GLY B O 1
ATOM 2811 N N . PHE B 1 97 ? -14.094 0.506 -3.268 1 98.44 97 PHE B N 1
ATOM 2812 C CA . PHE B 1 97 ? -13.766 1.867 -2.861 1 98.44 97 PHE B CA 1
ATOM 2813 C C . PHE B 1 97 ? -14.953 2.527 -2.168 1 98.44 97 PHE B C 1
ATOM 2815 O O . PHE B 1 97 ? -14.797 3.133 -1.104 1 98.44 97 PHE B O 1
ATOM 2822 N N . VAL B 1 98 ? -16.094 2.42 -2.764 1 98.38 98 VAL B N 1
ATOM 2823 C CA . VAL B 1 98 ? -17.281 3.064 -2.225 1 98.38 98 VAL B CA 1
ATOM 2824 C C . VAL B 1 98 ? -17.609 2.48 -0.854 1 98.38 98 VAL B C 1
ATOM 2826 O O . VAL B 1 98 ? -17.922 3.219 0.085 1 98.38 98 VAL B O 1
ATOM 2829 N N . ILE B 1 99 ? -17.516 1.225 -0.719 1 98.56 99 ILE B N 1
ATOM 2830 C CA . ILE B 1 99 ? -17.797 0.565 0.552 1 98.56 99 ILE B CA 1
ATOM 2831 C C . ILE B 1 99 ? -16.766 0.997 1.595 1 98.56 99 ILE B C 1
ATOM 2833 O O . ILE B 1 99 ? -17.125 1.353 2.719 1 98.56 99 ILE B O 1
ATOM 2837 N N . GLY B 1 100 ? -15.5 0.976 1.238 1 98.5 100 GLY B N 1
ATOM 2838 C CA . GLY B 1 100 ? -14.445 1.392 2.15 1 98.5 100 GLY B CA 1
ATOM 2839 C C . GLY B 1 100 ? -14.547 2.852 2.553 1 98.5 100 GLY B C 1
ATOM 2840 O O . GLY B 1 100 ? -14.352 3.193 3.721 1 98.5 100 GLY B O 1
ATOM 2841 N N . LEU B 1 101 ? -14.836 3.662 1.569 1 98.12 101 LEU B N 1
ATOM 2842 C CA . LEU B 1 101 ? -15.008 5.09 1.818 1 98.12 101 LEU B CA 1
ATOM 2843 C C . LEU B 1 101 ? -16.141 5.332 2.812 1 98.12 101 LEU B C 1
ATOM 2845 O O . LEU B 1 101 ? -15.969 6.078 3.781 1 98.12 101 LEU B O 1
ATOM 2849 N N . THR B 1 102 ? -17.25 4.703 2.586 1 97.81 102 THR B N 1
ATOM 2850 C CA . THR B 1 102 ? -18.422 4.871 3.443 1 97.81 102 THR B CA 1
ATOM 2851 C C . THR B 1 102 ? -18.141 4.348 4.848 1 97.81 102 THR B C 1
ATOM 2853 O O . THR B 1 102 ? -18.422 5.035 5.836 1 97.81 102 THR B O 1
ATOM 2856 N N . ALA B 1 103 ? -17.562 3.207 4.941 1 97 103 ALA B N 1
ATOM 2857 C CA . ALA B 1 103 ? -17.234 2.617 6.238 1 97 103 ALA B CA 1
ATOM 2858 C C . ALA B 1 103 ? -16.234 3.475 7 1 97 103 ALA B C 1
ATOM 2860 O O . ALA B 1 103 ? -16.391 3.711 8.203 1 97 103 ALA B O 1
ATOM 2861 N N . GLY B 1 104 ? -15.164 3.934 6.293 1 96.12 104 GLY B N 1
ATOM 2862 C CA . GLY B 1 104 ? -14.148 4.766 6.922 1 96.12 104 GLY B CA 1
ATOM 2863 C C . GLY B 1 104 ? -14.711 6.059 7.488 1 96.12 104 GLY B C 1
ATOM 2864 O O . GLY B 1 104 ? -14.391 6.43 8.625 1 96.12 104 GLY B O 1
ATOM 2865 N N . VAL B 1 105 ? -15.57 6.676 6.762 1 93.38 105 VAL B N 1
ATOM 2866 C CA . VAL B 1 105 ? -16.156 7.945 7.18 1 93.38 105 VAL B CA 1
ATOM 2867 C C . VAL B 1 105 ? -17.109 7.715 8.352 1 93.38 105 VAL B C 1
ATOM 2869 O O . VAL B 1 105 ? -17.047 8.422 9.359 1 93.38 105 VAL B O 1
ATOM 2872 N N . VAL B 1 106 ? -17.953 6.715 8.25 1 92.06 106 VAL B N 1
ATOM 2873 C CA . VAL B 1 106 ? -18.938 6.426 9.281 1 92.06 106 VAL B CA 1
ATOM 2874 C C . VAL B 1 106 ? -18.234 6.062 10.586 1 92.06 106 VAL B C 1
ATOM 2876 O O . VAL B 1 106 ? -18.594 6.57 11.656 1 92.06 106 VAL B O 1
ATOM 2879 N N . LEU B 1 107 ? -17.219 5.246 10.547 1 91.62 107 LEU B N 1
ATOM 2880 C CA . LEU B 1 107 ? -16.5 4.824 11.734 1 91.62 107 LEU B CA 1
ATOM 2881 C C . LEU B 1 107 ? -15.727 5.992 12.344 1 91.62 107 LEU B C 1
ATOM 2883 O O . LEU B 1 107 ? -15.648 6.117 13.57 1 91.62 107 LEU B O 1
ATOM 2887 N N . ALA B 1 108 ? -15.148 6.82 11.445 1 90.12 108 ALA B N 1
ATOM 2888 C CA . ALA B 1 108 ? -14.414 7.98 11.945 1 90.12 108 ALA B CA 1
ATOM 2889 C C . ALA B 1 108 ? -15.344 8.945 12.672 1 90.12 108 ALA B C 1
ATOM 2891 O O . ALA B 1 108 ? -15 9.477 13.734 1 90.12 108 ALA B O 1
ATOM 2892 N N . LEU B 1 109 ? -16.5 9.125 12.117 1 84.19 109 LEU B N 1
ATOM 2893 C CA . LEU B 1 109 ? -17.469 10.016 12.742 1 84.19 109 LEU B CA 1
ATOM 2894 C C . LEU B 1 109 ? -18 9.422 14.039 1 84.19 109 LEU B C 1
ATOM 2896 O O . LEU B 1 109 ? -18.172 10.141 15.031 1 84.19 109 LEU B O 1
ATOM 2900 N N . ALA B 1 110 ? -18.281 8.164 14.016 1 83.88 110 ALA B N 1
ATOM 2901 C CA . ALA B 1 110 ? -18.766 7.492 15.211 1 83.88 110 ALA B CA 1
ATOM 2902 C C . ALA B 1 110 ? -17.734 7.523 16.328 1 83.88 110 ALA B C 1
ATOM 2904 O O . ALA B 1 110 ? -18.078 7.703 17.5 1 83.88 110 ALA B O 1
ATOM 2905 N N . SER B 1 111 ? -16.516 7.285 16.031 1 81.88 111 SER B N 1
ATOM 2906 C CA . SER B 1 111 ? -15.422 7.262 17 1 81.88 111 SER B CA 1
ATOM 2907 C C . SER B 1 111 ? -15.086 8.672 17.484 1 81.88 111 SER B C 1
ATOM 2909 O O . SER B 1 111 ? -14.742 8.867 18.656 1 81.88 111 SER B O 1
ATOM 2911 N N . GLY B 1 112 ? -15.078 9.586 16.547 1 73.25 112 GLY B N 1
ATOM 2912 C CA . GLY B 1 112 ? -14.695 10.953 16.859 1 73.25 112 GLY B CA 1
ATOM 2913 C C . GLY B 1 112 ? -15.727 11.672 17.719 1 73.25 112 GLY B C 1
ATOM 2914 O O . GLY B 1 112 ? -15.383 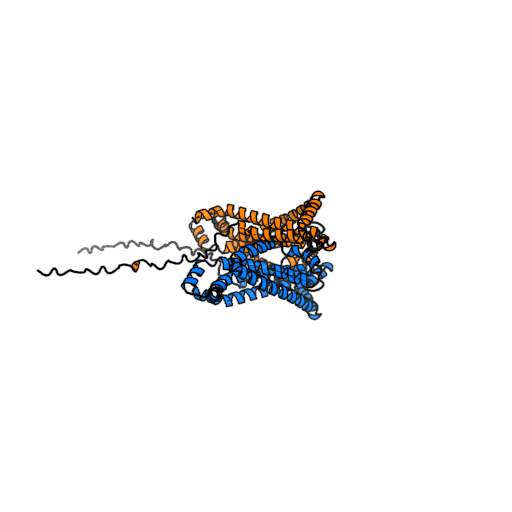12.609 18.453 1 73.25 112 GLY B O 1
ATOM 2915 N N . LEU B 1 113 ? -16.938 11.18 17.719 1 67.75 113 LEU B N 1
ATOM 2916 C CA . LEU B 1 113 ? -18 11.914 18.391 1 67.75 113 LEU B CA 1
ATOM 2917 C C . LEU B 1 113 ? -18.328 11.281 19.734 1 67.75 113 LEU B C 1
ATOM 2919 O O . LEU B 1 113 ? -19.156 11.812 20.484 1 67.75 113 LEU B O 1
ATOM 2923 N N . SER B 1 114 ? -17.703 10.148 20.078 1 68.19 114 SER B N 1
ATOM 2924 C CA . SER B 1 114 ? -18 9.516 21.359 1 68.19 114 SER B CA 1
ATOM 2925 C C . SER B 1 114 ? -16.734 8.938 21.984 1 68.19 114 SER B C 1
ATOM 2927 O O . SER B 1 114 ? -15.836 8.461 21.266 1 68.19 114 SER B O 1
ATOM 2929 N N . ARG B 1 115 ? -16.531 9.102 23.25 1 66.44 115 ARG B N 1
ATOM 2930 C CA . ARG B 1 115 ? -15.375 8.57 23.969 1 66.44 115 ARG B CA 1
ATOM 2931 C C . ARG B 1 115 ? -15.328 7.047 23.875 1 66.44 115 ARG B C 1
ATOM 2933 O O . ARG B 1 115 ? -14.258 6.461 23.703 1 66.44 115 ARG B O 1
ATOM 2940 N N . THR B 1 116 ? -16.453 6.504 24.078 1 65 116 THR B N 1
ATOM 2941 C CA . THR B 1 116 ? -16.531 5.051 24.016 1 65 116 THR B CA 1
ATOM 2942 C C . THR B 1 116 ? -16.234 4.547 22.609 1 65 116 THR B C 1
ATOM 2944 O O . THR B 1 116 ? -15.57 3.516 22.438 1 65 116 THR B O 1
ATOM 2947 N N . GLY B 1 117 ? -16.672 5.258 21.703 1 65.44 117 GLY B N 1
ATOM 2948 C CA . GLY B 1 117 ? -16.375 4.918 20.328 1 65.44 117 GLY B CA 1
ATOM 2949 C C . GLY B 1 117 ? -14.898 5.008 19.984 1 65.44 117 GLY B C 1
ATOM 2950 O O . GLY B 1 117 ? -14.367 4.148 19.281 1 65.44 117 GLY B O 1
ATOM 2951 N N . GLU B 1 118 ? -14.312 5.867 20.609 1 70.75 118 GLU B N 1
ATOM 2952 C CA . GLU B 1 118 ? -12.883 6.051 20.375 1 70.75 118 GLU B CA 1
ATOM 2953 C C . GLU B 1 118 ? -12.086 4.852 20.875 1 70.75 118 GLU B C 1
ATOM 2955 O O . GLU B 1 118 ? -11.242 4.316 20.156 1 70.75 118 GLU B O 1
ATOM 2960 N N . ALA B 1 119 ? -12.477 4.422 22.047 1 72.19 119 ALA B N 1
ATOM 2961 C CA . ALA B 1 119 ? -11.695 3.346 22.656 1 72.19 119 ALA B CA 1
ATOM 2962 C C . ALA B 1 119 ? -11.93 2.023 21.938 1 72.19 119 ALA B C 1
ATOM 2964 O O . ALA B 1 119 ? -10.992 1.267 21.688 1 72.19 119 ALA B O 1
ATOM 2965 N N . LEU B 1 120 ? -13.164 1.828 21.531 1 74.75 120 LEU B N 1
ATOM 2966 C CA . LEU B 1 120 ? -13.508 0.542 20.922 1 74.75 120 LEU B CA 1
ATOM 2967 C C . LEU B 1 120 ? -13.133 0.508 19.453 1 74.75 120 LEU B C 1
ATOM 2969 O O . LEU B 1 120 ? -12.531 -0.463 18.984 1 74.75 120 LEU B O 1
ATOM 2973 N N . ILE B 1 121 ? -13.43 1.564 18.812 1 80.56 121 ILE B N 1
ATOM 2974 C CA . ILE B 1 121 ? -13.242 1.571 17.375 1 80.56 121 ILE B CA 1
ATOM 2975 C C . ILE B 1 121 ? -11.773 1.829 17.047 1 80.56 121 ILE B C 1
ATOM 2977 O O . ILE B 1 121 ? -11.18 1.126 16.219 1 80.56 121 ILE B O 1
ATOM 2981 N N . ASP B 1 122 ? -11.18 2.656 17.719 1 78.38 122 ASP B N 1
ATOM 2982 C CA . ASP B 1 122 ? -9.797 3.021 17.438 1 78.38 122 ASP B CA 1
ATOM 2983 C C . ASP B 1 122 ? -8.852 1.851 17.688 1 78.38 122 ASP B C 1
ATOM 2985 O O . ASP B 1 122 ? -7.934 1.596 16.906 1 78.38 122 ASP B O 1
ATOM 2989 N N . GLY B 1 123 ? -9.102 1.188 18.766 1 76.19 123 GLY B N 1
ATOM 2990 C CA . GLY B 1 123 ? -8.266 0.035 19.078 1 76.19 123 GLY B CA 1
ATOM 2991 C C . GLY B 1 123 ? -8.359 -1.062 18.031 1 76.19 123 GLY B C 1
ATOM 2992 O O . GLY B 1 123 ? -7.348 -1.651 17.641 1 76.19 123 GLY B O 1
ATOM 2993 N N . THR B 1 124 ? -9.5 -1.267 17.516 1 79.62 124 THR B N 1
ATOM 2994 C CA . THR B 1 124 ? -9.727 -2.299 16.516 1 79.62 124 THR B CA 1
ATOM 2995 C C . THR B 1 124 ? -9.086 -1.908 15.18 1 79.62 124 THR B C 1
ATOM 2997 O O . THR B 1 124 ? -8.492 -2.748 14.5 1 79.62 124 THR B O 1
ATOM 3000 N N . VAL B 1 125 ? -9.195 -0.7 14.891 1 82.31 125 VAL B N 1
ATOM 3001 C CA . VAL B 1 125 ? -8.641 -0.229 13.625 1 82.31 125 VAL B CA 1
ATOM 3002 C C . VAL B 1 125 ? -7.117 -0.262 13.688 1 82.31 125 VAL B C 1
ATOM 3004 O O . VAL B 1 125 ? -6.461 -0.595 12.703 1 82.31 125 VAL B O 1
ATOM 3007 N N . GLN B 1 126 ? -6.629 -0.066 14.859 1 78.12 126 GLN B N 1
ATOM 3008 C CA . GLN B 1 126 ? -5.18 -0.096 15.039 1 78.12 126 GLN B CA 1
ATOM 3009 C C . GLN B 1 126 ? -4.641 -1.517 14.898 1 78.12 126 GLN B C 1
ATOM 3011 O O . GLN B 1 126 ? -3.545 -1.722 14.375 1 78.12 126 GLN B O 1
ATOM 3016 N N . LEU B 1 127 ? -5.391 -2.406 15.336 1 77.12 127 LEU B N 1
ATOM 3017 C CA . LEU B 1 127 ? -5.016 -3.807 15.164 1 77.12 127 LEU B CA 1
ATOM 3018 C C . LEU B 1 127 ? -5.027 -4.191 13.688 1 77.12 127 LEU B C 1
ATOM 3020 O O . LEU B 1 127 ? -4.133 -4.902 13.227 1 77.12 127 LEU B O 1
ATOM 3024 N N . ASN B 1 128 ? -6.035 -3.744 13.062 1 83.75 128 ASN B N 1
ATOM 3025 C CA . ASN B 1 128 ? -6.148 -4.023 11.633 1 83.75 128 ASN B CA 1
ATOM 3026 C C . ASN B 1 128 ? -5.012 -3.379 10.844 1 83.75 128 ASN B C 1
ATOM 3028 O O . ASN B 1 128 ? -4.527 -3.949 9.867 1 83.75 128 ASN B O 1
ATOM 3032 N N . ARG B 1 129 ? -4.598 -2.301 11.336 1 82.12 129 ARG B N 1
ATOM 3033 C CA . ARG B 1 129 ? -3.551 -1.561 10.641 1 82.12 129 ARG B CA 1
ATOM 3034 C C . ARG B 1 129 ? -2.197 -2.24 10.805 1 82.12 129 ARG B C 1
ATOM 3036 O O . ARG B 1 129 ? -1.312 -2.09 9.961 1 82.12 129 ARG B O 1
ATOM 3043 N N . ALA B 1 130 ? -2.051 -2.92 11.828 1 82.62 130 ALA B N 1
ATOM 3044 C CA . ALA B 1 130 ? -0.778 -3.582 12.109 1 82.62 130 ALA B CA 1
ATOM 3045 C C . ALA B 1 130 ? -0.566 -4.773 11.18 1 82.62 130 ALA B C 1
ATOM 3047 O O . ALA B 1 130 ? 0.571 -5.176 10.922 1 82.62 130 ALA B O 1
ATOM 3048 N N . ILE B 1 131 ? -1.614 -5.309 10.648 1 91.19 131 ILE B N 1
ATOM 3049 C CA . ILE B 1 131 ? -1.575 -6.453 9.742 1 91.19 131 ILE B CA 1
ATOM 3050 C C . ILE B 1 131 ? -1.607 -5.965 8.297 1 91.19 131 ILE B C 1
ATOM 3052 O O . ILE B 1 131 ? -2.49 -5.191 7.914 1 91.19 131 ILE B O 1
ATOM 3056 N N . PRO B 1 132 ? -0.625 -6.406 7.523 1 93.31 132 PRO B N 1
ATOM 3057 C CA . PRO B 1 132 ? -0.761 -6.074 6.102 1 93.31 132 PRO B CA 1
ATOM 3058 C C . PRO B 1 132 ? -2.074 -6.57 5.504 1 93.31 132 PRO B C 1
ATOM 3060 O O . PRO B 1 132 ? -2.35 -7.773 5.52 1 93.31 132 PRO B O 1
ATOM 3063 N N . THR B 1 133 ? -2.797 -5.66 5.02 1 95.25 133 THR B N 1
ATOM 3064 C CA . THR B 1 133 ? -4.164 -5.945 4.602 1 95.25 133 THR B CA 1
ATOM 3065 C C . THR B 1 133 ? -4.191 -7.051 3.549 1 95.25 133 THR B C 1
ATOM 3067 O O . THR B 1 133 ? -5.07 -7.914 3.568 1 95.25 133 THR B O 1
ATOM 3070 N N . LEU B 1 134 ? -3.24 -7.078 2.672 1 96.5 134 LEU B N 1
ATOM 3071 C CA . LEU B 1 134 ? -3.256 -8.062 1.592 1 96.5 134 LEU B CA 1
ATOM 3072 C C . LEU B 1 134 ? -2.857 -9.438 2.105 1 96.5 134 LEU B C 1
ATOM 3074 O O . LEU B 1 134 ? -3.055 -10.445 1.416 1 96.5 134 LEU B O 1
ATOM 3078 N N . GLY B 1 135 ? -2.328 -9.469 3.299 1 96.44 135 GLY B N 1
ATOM 3079 C CA . GLY B 1 135 ? -2.092 -10.742 3.959 1 96.44 135 GLY B CA 1
ATOM 3080 C C . GLY B 1 135 ? -3.371 -11.453 4.363 1 96.44 135 GLY B C 1
ATOM 3081 O O . GLY B 1 135 ? -3.354 -12.641 4.68 1 96.44 135 GLY B O 1
ATOM 3082 N N . LEU B 1 136 ? -4.5 -10.805 4.262 1 96.56 136 LEU B N 1
ATOM 3083 C CA . LEU B 1 136 ? -5.797 -11.359 4.637 1 96.56 136 LEU B CA 1
ATOM 3084 C C . LEU B 1 136 ? -6.379 -12.195 3.498 1 96.56 136 LEU B C 1
ATOM 3086 O O . LEU B 1 136 ? -7.355 -12.914 3.691 1 96.56 136 LEU B O 1
ATOM 3090 N N . ILE B 1 137 ? -5.742 -12.18 2.373 1 96.62 137 ILE B N 1
ATOM 3091 C CA . ILE B 1 137 ? -6.305 -12.766 1.159 1 96.62 137 ILE B CA 1
ATOM 3092 C C . ILE B 1 137 ? -6.574 -14.25 1.38 1 96.62 137 ILE B C 1
ATOM 3094 O O . ILE B 1 137 ? -7.691 -14.727 1.148 1 96.62 137 ILE B O 1
ATOM 3098 N N . PRO B 1 138 ? -5.625 -15.016 1.934 1 96.56 138 PRO B N 1
ATOM 3099 C CA . PRO B 1 138 ? -5.902 -16.438 2.119 1 96.56 138 PRO B CA 1
ATOM 3100 C C . PRO B 1 138 ? -7.098 -16.703 3.035 1 96.56 138 PRO B C 1
ATOM 3102 O O . PRO B 1 138 ? -7.906 -17.594 2.768 1 96.56 138 PRO B O 1
ATOM 3105 N N . LEU B 1 139 ? -7.176 -15.945 4.047 1 96.56 139 LEU B N 1
ATOM 3106 C CA . LEU B 1 139 ? -8.266 -16.125 4.996 1 96.56 139 LEU B CA 1
ATOM 3107 C C . LEU B 1 139 ? -9.609 -15.773 4.352 1 96.56 139 LEU B C 1
ATOM 3109 O O . LEU B 1 139 ? -10.594 -16.484 4.539 1 96.56 139 LEU B O 1
ATOM 3113 N N . PHE B 1 140 ? -9.664 -14.727 3.627 1 96.62 140 PHE B N 1
ATOM 3114 C CA . PHE B 1 140 ? -10.914 -14.273 3.02 1 96.62 140 PHE B CA 1
ATOM 3115 C C . PHE B 1 140 ? -11.328 -15.203 1.886 1 96.62 140 PHE B C 1
ATOM 3117 O O . PHE B 1 140 ? -12.523 -15.375 1.621 1 96.62 140 PHE B O 1
ATOM 3124 N N . ILE B 1 141 ? -10.312 -15.766 1.201 1 95.56 141 ILE B N 1
ATOM 3125 C CA . ILE B 1 141 ? -10.641 -16.781 0.208 1 95.56 141 ILE B CA 1
ATOM 3126 C C . ILE B 1 141 ? -11.32 -17.969 0.891 1 95.56 141 ILE B C 1
ATOM 3128 O O . ILE B 1 141 ? -12.32 -18.484 0.39 1 95.56 141 ILE B O 1
ATOM 3132 N N . LEU B 1 142 ? -10.805 -18.391 1.991 1 93.88 142 LEU B N 1
ATOM 3133 C CA . LEU B 1 142 ? -11.391 -19.5 2.734 1 93.88 142 LEU B CA 1
ATOM 3134 C C . LEU B 1 142 ? -12.805 -19.156 3.201 1 93.88 142 LEU B C 1
ATOM 3136 O O . LEU B 1 142 ? -13.695 -20.016 3.182 1 93.88 142 LEU B O 1
ATOM 3140 N N . TRP B 1 143 ? -13.031 -17.859 3.613 1 95.25 143 TRP B N 1
ATOM 3141 C CA . TRP B 1 143 ? -14.305 -17.438 4.188 1 95.25 143 TRP B CA 1
ATOM 3142 C C . TRP B 1 143 ? -15.336 -17.188 3.094 1 95.25 143 TRP B C 1
ATOM 3144 O O . TRP B 1 143 ? -16.516 -17.547 3.25 1 95.25 143 TRP B O 1
ATOM 3154 N N . LEU B 1 144 ? -14.891 -16.578 1.986 1 95.12 144 LEU B N 1
ATOM 3155 C CA . LEU B 1 144 ? -15.859 -15.992 1.07 1 95.12 144 LEU B CA 1
ATOM 3156 C C . LEU B 1 144 ? -15.781 -16.656 -0.302 1 95.12 144 LEU B C 1
ATOM 3158 O O . LEU B 1 144 ? -16.641 -16.422 -1.156 1 95.12 144 LEU B O 1
ATOM 3162 N N . GLY B 1 145 ? -14.844 -17.516 -0.453 1 92.81 145 GLY B N 1
ATOM 3163 C CA . GLY B 1 145 ? -14.633 -18.109 -1.764 1 92.81 145 GLY B CA 1
ATOM 3164 C C . GLY B 1 145 ? -13.844 -17.219 -2.707 1 92.81 145 GLY B C 1
ATOM 3165 O O . GLY B 1 145 ? -13.445 -16.125 -2.334 1 92.81 145 GLY B O 1
ATOM 3166 N N . ILE B 1 146 ? -13.633 -17.656 -3.936 1 91.06 146 ILE B N 1
ATOM 3167 C CA . ILE B 1 146 ? -12.742 -16.984 -4.883 1 91.06 146 ILE B CA 1
ATOM 3168 C C . ILE B 1 146 ? -13.562 -16.062 -5.781 1 91.06 146 ILE B C 1
ATOM 3170 O O . ILE B 1 146 ? -13.031 -15.484 -6.73 1 91.06 146 ILE B O 1
ATOM 3174 N N . GLY B 1 147 ? -14.797 -15.875 -5.477 1 92.88 147 GLY B N 1
ATOM 3175 C CA . GLY B 1 147 ? -15.664 -15.016 -6.266 1 92.88 147 GLY B CA 1
ATOM 3176 C C . GLY B 1 147 ? -15.367 -13.539 -6.074 1 92.88 147 GLY B C 1
ATOM 3177 O O . GLY B 1 147 ? -14.266 -13.172 -5.66 1 92.88 147 GLY B O 1
ATOM 3178 N N . GLU B 1 148 ? -16.266 -12.633 -6.398 1 95.75 148 GLU B N 1
ATOM 3179 C CA . GLU B 1 148 ? -16.094 -11.18 -6.375 1 95.75 148 GLU B CA 1
ATOM 3180 C C . GLU B 1 148 ? -16.109 -10.648 -4.945 1 95.75 148 GLU B C 1
ATOM 3182 O O . GLU B 1 148 ? -15.484 -9.625 -4.656 1 95.75 148 GLU B O 1
ATOM 3187 N N . THR B 1 149 ? -16.703 -11.367 -4.125 1 95.88 149 THR B N 1
ATOM 3188 C CA . THR B 1 149 ? -16.953 -10.859 -2.783 1 95.88 149 THR B CA 1
ATOM 3189 C C . THR B 1 149 ? -15.648 -10.656 -2.023 1 95.88 149 THR B C 1
ATOM 3191 O O . THR B 1 149 ? -15.461 -9.617 -1.377 1 95.88 149 THR B O 1
ATOM 3194 N N . PHE B 1 150 ? -14.75 -11.664 -2.035 1 95.56 150 PHE B N 1
ATOM 3195 C CA . PHE B 1 150 ? -13.539 -11.484 -1.245 1 95.56 150 PHE B CA 1
ATOM 3196 C C . PHE B 1 150 ? -12.688 -10.359 -1.814 1 95.56 150 PHE B C 1
ATOM 3198 O O . PHE B 1 150 ? -12.023 -9.641 -1.067 1 95.56 150 PHE B O 1
ATOM 3205 N N . LYS B 1 151 ? -12.719 -10.148 -3.16 1 97.06 151 LYS B N 1
ATOM 3206 C CA . LYS B 1 151 ? -11.938 -9.086 -3.797 1 97.06 151 LYS B CA 1
ATOM 3207 C C . LYS B 1 151 ? -12.445 -7.711 -3.373 1 97.06 151 LYS B C 1
ATOM 3209 O O . LYS B 1 151 ? -11.656 -6.852 -2.975 1 97.06 151 LYS B O 1
ATOM 3214 N N . ILE B 1 152 ? -13.703 -7.559 -3.412 1 97.94 152 ILE B N 1
ATOM 3215 C CA . ILE B 1 152 ? -14.328 -6.293 -3.049 1 97.94 152 ILE B CA 1
ATOM 3216 C C . ILE B 1 152 ? -14.102 -6.016 -1.564 1 97.94 152 ILE B C 1
ATOM 3218 O O . ILE B 1 152 ? -13.789 -4.883 -1.178 1 97.94 152 ILE B O 1
ATOM 3222 N N . ALA B 1 153 ? -14.211 -7.035 -0.763 1 98 153 ALA B N 1
ATOM 3223 C CA . ALA B 1 153 ? -14.031 -6.887 0.679 1 98 153 ALA B CA 1
ATOM 3224 C C . ALA B 1 153 ? -12.617 -6.414 1.009 1 98 153 ALA B C 1
ATOM 3226 O O . ALA B 1 153 ? -12.43 -5.516 1.833 1 98 153 ALA B O 1
ATOM 3227 N N . ILE B 1 154 ? -11.641 -7 0.396 1 97.69 154 ILE B N 1
ATOM 3228 C CA . ILE B 1 154 ? -10.25 -6.648 0.668 1 97.69 154 ILE B CA 1
ATOM 3229 C C . ILE B 1 154 ? -9.984 -5.211 0.224 1 97.69 154 ILE B C 1
ATOM 3231 O O . ILE B 1 154 ? -9.344 -4.441 0.946 1 97.69 154 ILE B O 1
ATOM 3235 N N . ILE B 1 155 ? -10.461 -4.824 -0.979 1 98.31 155 ILE B N 1
ATOM 3236 C CA . ILE B 1 155 ? -10.289 -3.449 -1.444 1 98.31 155 ILE B CA 1
ATOM 3237 C C . ILE B 1 155 ? -10.945 -2.486 -0.457 1 98.31 155 ILE B C 1
ATOM 3239 O O . ILE B 1 155 ? -10.383 -1.433 -0.144 1 98.31 155 ILE B O 1
ATOM 3243 N N . ALA B 1 156 ? -12.094 -2.869 0.013 1 98.44 156 ALA B N 1
ATOM 3244 C CA . ALA B 1 156 ? -12.805 -2.025 0.977 1 98.44 156 ALA B CA 1
ATOM 3245 C C . ALA B 1 156 ? -11.961 -1.813 2.234 1 98.44 156 ALA B C 1
ATOM 3247 O O . ALA B 1 156 ? -11.914 -0.705 2.773 1 98.44 156 ALA B O 1
ATOM 3248 N N . ILE B 1 157 ? -11.312 -2.832 2.703 1 97.25 157 ILE B N 1
ATOM 3249 C CA . ILE B 1 157 ? -10.492 -2.742 3.906 1 97.25 157 ILE B CA 1
ATOM 3250 C C . ILE B 1 157 ? -9.266 -1.866 3.635 1 97.25 157 ILE B C 1
ATOM 3252 O O . ILE B 1 157 ? -8.898 -1.03 4.461 1 97.25 157 ILE B O 1
ATOM 3256 N N . VAL B 1 158 ? -8.703 -2.037 2.455 1 96.88 158 VAL B N 1
ATOM 3257 C CA . VAL B 1 158 ? -7.555 -1.23 2.053 1 96.88 158 VAL B CA 1
ATOM 3258 C C . VAL B 1 158 ? -7.93 0.25 2.084 1 96.88 158 VAL B C 1
ATOM 3260 O O . VAL B 1 158 ? -7.117 1.093 2.473 1 96.88 158 VAL B O 1
ATOM 3263 N N . VAL B 1 159 ? -9.125 0.541 1.752 1 97.69 159 VAL B N 1
ATOM 3264 C CA . VAL B 1 159 ? -9.586 1.915 1.594 1 97.69 159 VAL B CA 1
ATOM 3265 C C . VAL B 1 159 ? -10.039 2.467 2.945 1 97.69 159 VAL B C 1
ATOM 3267 O O . VAL B 1 159 ? -9.75 3.617 3.281 1 97.69 159 VAL B O 1
ATOM 3270 N N . TYR B 1 160 ? -10.703 1.693 3.73 1 96.75 160 TYR B N 1
ATOM 3271 C CA . TYR B 1 160 ? -11.336 2.234 4.93 1 96.75 160 TYR B CA 1
ATOM 3272 C C . TYR B 1 160 ? -10.289 2.645 5.961 1 96.75 160 TYR B C 1
ATOM 3274 O O . TYR B 1 160 ? -10.492 3.596 6.715 1 96.75 160 TYR B O 1
ATOM 3282 N N . ILE B 1 161 ? -9.164 2.027 5.988 1 94.88 161 ILE B N 1
ATOM 3283 C CA . ILE B 1 161 ? -8.18 2.229 7.051 1 94.88 161 ILE B CA 1
ATOM 3284 C C . ILE B 1 161 ? -7.609 3.643 6.961 1 94.88 161 ILE B C 1
ATOM 3286 O O . ILE B 1 161 ? -7.727 4.426 7.906 1 94.88 161 ILE B O 1
ATOM 3290 N N . PRO B 1 162 ? -7.09 4 5.801 1 94.88 162 PRO B N 1
ATOM 3291 C CA . PRO B 1 162 ? -6.543 5.359 5.75 1 94.88 162 PRO B CA 1
ATOM 3292 C C . PRO B 1 162 ? -7.621 6.434 5.863 1 94.88 162 PRO B C 1
ATOM 3294 O O . PRO B 1 162 ? -7.371 7.508 6.422 1 94.88 162 PRO B O 1
ATOM 3297 N N . ILE B 1 163 ? -8.75 6.145 5.336 1 96.19 163 ILE B N 1
ATOM 3298 C CA . ILE B 1 163 ? -9.844 7.109 5.453 1 96.19 163 ILE B CA 1
ATOM 3299 C C . ILE B 1 163 ? -10.203 7.309 6.922 1 96.19 163 ILE B C 1
ATOM 3301 O O . ILE B 1 163 ? -10.32 8.445 7.391 1 96.19 163 ILE B O 1
ATOM 3305 N N . TYR B 1 164 ? -10.328 6.246 7.68 1 94.5 164 TYR B N 1
ATOM 3306 C CA . TYR B 1 164 ? -10.641 6.316 9.109 1 94.5 164 TYR B CA 1
ATOM 3307 C C . TYR B 1 164 ? -9.531 7.047 9.867 1 94.5 164 TYR B C 1
ATOM 3309 O O . TYR B 1 164 ? -9.805 7.996 10.602 1 94.5 164 TYR B O 1
ATOM 3317 N N . LEU B 1 165 ? -8.336 6.648 9.672 1 91.19 165 LEU B N 1
ATOM 3318 C CA . LEU B 1 165 ? -7.215 7.152 10.461 1 91.19 165 LEU B CA 1
ATOM 3319 C C . LEU B 1 165 ? -7.027 8.648 10.25 1 91.19 165 LEU B C 1
ATOM 3321 O O . LEU B 1 165 ? -6.859 9.398 11.211 1 91.19 165 LEU B O 1
ATOM 3325 N N . ASN B 1 166 ? -7.109 9.094 8.969 1 92.88 166 ASN B N 1
ATOM 3326 C CA . ASN B 1 166 ? -6.848 10.492 8.672 1 92.88 166 ASN B CA 1
ATOM 3327 C C . ASN B 1 166 ? -8.039 11.375 9.023 1 92.88 166 ASN B C 1
ATOM 3329 O O . ASN B 1 166 ? -7.871 12.492 9.516 1 92.88 166 ASN B O 1
ATOM 3333 N N . THR B 1 167 ? -9.188 10.836 8.82 1 91.62 167 THR B N 1
ATOM 3334 C CA . THR B 1 167 ? -10.375 11.586 9.195 1 91.62 167 THR B CA 1
ATOM 3335 C C . THR B 1 167 ? -10.508 11.664 10.711 1 91.62 167 THR B C 1
ATOM 3337 O O . THR B 1 167 ? -10.797 12.734 11.258 1 91.62 167 THR B O 1
ATOM 3340 N N . HIS B 1 168 ? -10.281 10.57 11.359 1 88.62 168 HIS B N 1
ATOM 3341 C CA . HIS B 1 168 ? -10.359 10.539 12.812 1 88.62 168 HIS B CA 1
ATOM 3342 C C . HIS B 1 168 ? -9.32 11.469 13.445 1 88.62 168 HIS B C 1
ATOM 3344 O O . HIS B 1 168 ? -9.625 12.18 14.406 1 88.62 168 HIS B O 1
ATOM 3350 N N . ALA B 1 169 ? -8.125 11.414 12.945 1 85.56 169 ALA B N 1
ATOM 3351 C CA . ALA B 1 169 ? -7.074 12.297 13.445 1 85.56 169 ALA B CA 1
ATOM 3352 C C . ALA B 1 169 ? -7.457 13.766 13.281 1 85.56 169 ALA B C 1
ATOM 3354 O O . ALA B 1 169 ? -7.199 14.586 14.164 1 85.56 169 ALA B O 1
ATOM 3355 N N . ALA B 1 170 ? -8.023 14.078 12.164 1 85.94 170 ALA B N 1
ATOM 3356 C CA . ALA B 1 170 ? -8.453 15.453 11.906 1 85.94 170 ALA B CA 1
ATOM 3357 C C . ALA B 1 170 ? -9.586 15.859 12.844 1 85.94 170 ALA B C 1
ATOM 3359 O O . ALA B 1 170 ? -9.617 17 13.328 1 85.94 170 ALA B O 1
ATOM 3360 N N . LEU B 1 171 ? -10.422 15 13.102 1 83.19 171 LEU B N 1
ATOM 3361 C CA . LEU B 1 171 ? -11.555 15.266 13.984 1 83.19 171 LEU B CA 1
ATOM 3362 C C . LEU B 1 171 ? -11.094 15.438 15.43 1 83.19 171 LEU B C 1
ATOM 3364 O O . LEU B 1 171 ? -11.594 16.312 16.141 1 83.19 171 LEU B O 1
ATOM 3368 N N . SER B 1 172 ? -10.172 14.609 15.805 1 78.69 172 SER B N 1
ATOM 3369 C CA . SER B 1 172 ? -9.688 14.633 17.188 1 78.69 172 SER B CA 1
ATOM 3370 C C . SER B 1 172 ? -8.805 15.852 17.438 1 78.69 172 SER B C 1
ATOM 3372 O O . SER B 1 172 ? -8.586 16.25 18.578 1 78.69 172 SER B O 1
ATOM 3374 N N . GLY B 1 173 ? -8.258 16.328 16.359 1 74.38 173 GLY B N 1
ATOM 3375 C CA . GLY B 1 173 ? -7.422 17.516 16.484 1 74.38 173 GLY B CA 1
ATOM 3376 C C . GLY B 1 173 ? -8.219 18.781 16.656 1 74.38 173 GLY B C 1
ATOM 3377 O O . GLY B 1 173 ? -7.668 19.828 17.031 1 74.38 173 GLY B O 1
ATOM 3378 N N . ILE B 1 174 ? -9.438 18.703 16.344 1 67.69 174 ILE B N 1
ATOM 3379 C CA . ILE B 1 174 ? -10.266 19.891 16.5 1 67.69 174 ILE B CA 1
ATOM 3380 C C . ILE B 1 174 ? -10.484 20.188 17.984 1 67.69 174 ILE B C 1
ATOM 3382 O O . ILE B 1 174 ? -10.977 19.328 18.719 1 67.69 174 ILE B O 1
ATOM 3386 N N . ASP B 1 175 ? -9.664 21.078 18.516 1 59.5 175 ASP B N 1
ATOM 3387 C CA . ASP B 1 175 ? -9.508 21.547 19.875 1 59.5 175 ASP B CA 1
ATOM 3388 C C . ASP B 1 175 ? -10.859 21.688 20.578 1 59.5 175 ASP B C 1
ATOM 3390 O O . ASP B 1 175 ? -11.844 22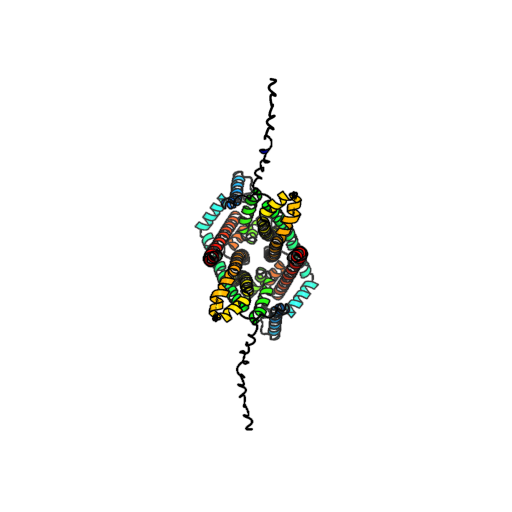.094 19.953 1 59.5 175 ASP B O 1
ATOM 3394 N N . SER B 1 176 ? -10.883 21.094 21.719 1 58.22 176 SER B N 1
ATOM 3395 C CA . SER B 1 176 ? -11.992 21.234 22.656 1 58.22 176 SER B CA 1
ATOM 3396 C C . SER B 1 176 ? -12.453 22.688 22.75 1 58.22 176 SER B C 1
ATOM 3398 O O . SER B 1 176 ? -13.594 22.953 23.125 1 58.22 176 SER B O 1
ATOM 3400 N N . ARG B 1 177 ? -11.602 23.484 22.344 1 58.97 177 ARG B N 1
ATOM 3401 C CA . ARG B 1 177 ? -11.938 24.891 22.422 1 58.97 177 ARG B CA 1
ATOM 3402 C C . ARG B 1 177 ? -13.07 25.25 21.469 1 58.97 177 ARG B C 1
ATOM 3404 O O . ARG B 1 177 ? -13.914 26.094 21.766 1 58.97 177 ARG B O 1
ATOM 3411 N N . PHE B 1 178 ? -13.078 24.547 20.328 1 61.53 178 PHE B N 1
ATOM 3412 C CA . PHE B 1 178 ? -14.172 24.828 19.406 1 61.53 178 PHE B CA 1
ATOM 3413 C C . PHE B 1 178 ? -15.492 24.312 19.969 1 61.53 178 PHE B C 1
ATOM 3415 O O . PHE B 1 178 ? -16.547 24.891 19.703 1 61.53 178 PHE B O 1
ATOM 3422 N N . VAL B 1 179 ? -15.312 23.344 20.781 1 61.59 179 VAL B N 1
ATOM 3423 C CA . VAL B 1 179 ? -16.516 22.828 21.422 1 61.59 179 VAL B CA 1
ATOM 3424 C C . VAL B 1 179 ? -17.047 23.844 22.438 1 61.59 179 VAL B C 1
ATOM 3426 O O . VAL B 1 179 ? -18.25 24.078 22.516 1 61.59 179 VAL B O 1
ATOM 3429 N N . GLU B 1 180 ? -16.078 24.359 23.094 1 62.12 180 GLU B N 1
ATOM 3430 C CA . GLU B 1 180 ? -16.453 25.359 24.078 1 62.12 180 GLU B CA 1
ATOM 3431 C C . GLU B 1 180 ? -17.062 26.594 23.406 1 62.12 180 GLU B C 1
ATOM 3433 O O . GLU B 1 180 ? -18.062 27.141 23.891 1 62.12 180 GLU B O 1
ATOM 3438 N N . LEU B 1 181 ? -16.484 26.859 22.375 1 61.84 181 LEU B N 1
ATOM 3439 C CA . LEU B 1 181 ? -16.984 28.031 21.641 1 61.84 181 LEU B CA 1
ATOM 3440 C C . LEU B 1 181 ? -18.375 27.75 21.078 1 61.84 181 LEU B C 1
ATOM 3442 O O . LEU B 1 181 ? -19.234 28.641 21.094 1 61.84 181 LEU B O 1
ATOM 3446 N N . ALA B 1 182 ? -18.578 26.594 20.734 1 64.06 182 ALA B N 1
ATOM 3447 C CA . ALA B 1 182 ? -19.891 26.234 20.188 1 64.06 182 ALA B CA 1
ATOM 3448 C C . ALA B 1 182 ? -20.953 26.234 21.281 1 64.06 182 ALA B C 1
ATOM 3450 O O . ALA B 1 182 ? -22.094 26.625 21.047 1 64.06 182 ALA B O 1
ATOM 3451 N N . GLU B 1 183 ? -20.484 25.812 22.359 1 63.47 183 GLU B N 1
ATOM 3452 C CA . GLU B 1 183 ? -21.406 25.797 23.484 1 63.47 183 GLU B CA 1
ATOM 3453 C C . GLU B 1 183 ? -21.812 27.219 23.875 1 63.47 183 GLU B C 1
ATOM 3455 O O . GLU B 1 183 ? -22.969 27.469 24.203 1 63.47 183 GLU B O 1
ATOM 3460 N N . VAL B 1 184 ? -20.844 28.016 23.797 1 63.75 184 VAL B N 1
ATOM 3461 C CA . VAL B 1 184 ? -21.109 29.406 24.172 1 63.75 184 VAL B CA 1
ATOM 3462 C C . VAL B 1 184 ? -21.984 30.062 23.109 1 63.75 184 VAL B C 1
ATOM 3464 O O . VAL B 1 184 ? -22.859 30.875 23.438 1 63.75 184 VAL B O 1
ATOM 3467 N N . GLN B 1 185 ? -21.781 29.672 21.906 1 67.56 185 GLN B N 1
ATOM 3468 C CA . GLN B 1 185 ? -22.531 30.297 20.812 1 67.56 185 GLN B CA 1
ATOM 3469 C C . GLN B 1 185 ? -23.891 29.656 20.641 1 67.56 185 GLN B C 1
ATOM 3471 O O . GLN B 1 185 ? -24.688 30.062 19.797 1 67.56 185 GLN B O 1
ATOM 3476 N N . GLY B 1 186 ? -24.172 28.703 21.484 1 68.06 186 GLY B N 1
ATOM 3477 C CA . GLY B 1 186 ? -25.484 28.062 21.453 1 68.06 186 GLY B CA 1
ATOM 3478 C C . GLY B 1 186 ? -25.688 27.203 20.219 1 68.06 186 GLY B C 1
ATOM 3479 O O . GLY B 1 186 ? -26.812 27.062 19.75 1 68.06 186 GLY B O 1
ATOM 3480 N N . LEU B 1 187 ? -24.672 26.828 19.609 1 67.88 187 LEU B N 1
ATOM 3481 C CA . LEU B 1 187 ? -24.812 26 18.422 1 67.88 187 LEU B CA 1
ATOM 3482 C C . LEU B 1 187 ? -25.266 24.594 18.797 1 67.88 187 LEU B C 1
ATOM 3484 O O . LEU B 1 187 ? -24.828 24.047 19.812 1 67.88 187 LEU B O 1
ATOM 3488 N N . SER B 1 188 ? -26.312 24.188 18.016 1 77.31 188 SER B N 1
ATOM 3489 C CA . SER B 1 188 ? -26.703 22.797 18.188 1 77.31 188 SER B CA 1
ATOM 3490 C C . SER B 1 188 ? -25.578 21.844 17.781 1 77.31 188 SER B C 1
ATOM 3492 O O . SER B 1 188 ? -24.688 22.219 17.031 1 77.31 188 SER B O 1
ATOM 3494 N N . ARG B 1 189 ? -25.516 20.719 18.453 1 72.69 189 ARG B N 1
ATOM 3495 C CA . ARG B 1 189 ? -24.5 19.719 18.156 1 72.69 189 ARG B CA 1
ATOM 3496 C C . ARG B 1 189 ? -24.406 19.438 16.656 1 72.69 189 ARG B C 1
ATOM 3498 O O . ARG B 1 189 ? -23.312 19.297 16.125 1 72.69 189 ARG B O 1
ATOM 3505 N N . PHE B 1 190 ? -25.562 19.391 16.047 1 78 190 PHE B N 1
ATOM 3506 C CA . PHE B 1 190 ? -25.609 19.094 14.625 1 78 190 PHE B CA 1
ATOM 3507 C C . PHE B 1 190 ? -25 20.25 13.82 1 78 190 PHE B C 1
ATOM 3509 O O . PHE B 1 190 ? -24.234 20.016 12.875 1 78 190 PHE B O 1
ATOM 3516 N N . ARG B 1 191 ? -25.312 21.438 14.25 1 75.94 191 ARG B N 1
ATOM 3517 C CA . ARG B 1 191 ? -24.766 22.594 13.555 1 75.94 191 ARG B CA 1
ATOM 3518 C C . ARG B 1 191 ? -23.266 22.719 13.781 1 75.94 191 ARG B C 1
ATOM 3520 O O . ARG B 1 191 ? -22.516 23.062 12.867 1 75.94 191 ARG B O 1
ATOM 3527 N N . PHE B 1 192 ? -22.891 22.391 14.953 1 75.19 192 PHE B N 1
ATOM 3528 C CA . PHE B 1 192 ? -21.469 22.422 15.281 1 75.19 192 PHE B CA 1
ATOM 3529 C C . PHE B 1 192 ? -20.688 21.391 14.445 1 75.19 192 PHE B C 1
ATOM 3531 O O . PHE B 1 192 ? -19.641 21.719 13.883 1 75.19 192 PHE B O 1
ATOM 3538 N N . VAL B 1 193 ? -21.266 20.25 14.336 1 74.5 193 VAL B N 1
ATOM 3539 C CA . VAL B 1 193 ? -20.609 19.188 13.578 1 74.5 193 VAL B CA 1
ATOM 3540 C C . VAL B 1 193 ? -20.562 19.562 12.102 1 74.5 193 VAL B C 1
ATOM 3542 O O . VAL B 1 193 ? -19.5 19.469 11.477 1 74.5 193 VAL B O 1
ATOM 3545 N N . ARG B 1 194 ? -21.547 20.031 11.594 1 78 194 ARG B N 1
ATOM 3546 C CA . ARG B 1 194 ? -21.672 20.297 10.164 1 78 194 ARG B CA 1
ATOM 3547 C C . ARG B 1 194 ? -20.875 21.531 9.758 1 78 194 ARG B C 1
ATOM 3549 O O . ARG B 1 194 ? -20.266 21.562 8.695 1 78 194 ARG B O 1
ATOM 3556 N N . GLN B 1 195 ? -20.812 22.5 10.664 1 77.94 195 GLN B N 1
ATOM 3557 C CA . GLN B 1 195 ? -20.25 23.797 10.266 1 77.94 195 GLN B CA 1
ATOM 3558 C C . GLN B 1 195 ? -18.797 23.938 10.719 1 77.94 195 GLN B C 1
ATOM 3560 O O . GLN B 1 195 ? -18.047 24.719 10.156 1 77.94 195 GLN B O 1
ATOM 3565 N N . VAL B 1 196 ? -18.516 23.219 11.68 1 75.44 196 VAL B N 1
ATOM 3566 C CA . VAL B 1 196 ? -17.172 23.422 12.219 1 75.44 196 VAL B CA 1
ATOM 3567 C C . VAL B 1 196 ? -16.359 22.125 12.094 1 75.44 196 VAL B C 1
ATOM 3569 O O . VAL B 1 196 ? -15.289 22.125 11.484 1 75.44 196 VAL B O 1
ATOM 3572 N N . VAL B 1 197 ? -16.922 21.125 12.57 1 76.31 197 VAL B N 1
ATOM 3573 C CA . VAL B 1 197 ? -16.172 19.875 12.695 1 76.31 197 VAL B CA 1
ATOM 3574 C C . VAL B 1 197 ? -15.898 19.297 11.305 1 76.31 197 VAL B C 1
ATOM 3576 O O . VAL B 1 197 ? -14.758 18.969 10.984 1 76.31 197 VAL B O 1
ATOM 3579 N N . ILE B 1 198 ? -16.922 19.281 10.484 1 79.81 198 ILE B N 1
ATOM 3580 C CA . ILE B 1 198 ? -16.797 18.641 9.18 1 79.81 198 ILE B CA 1
ATOM 3581 C C . ILE B 1 198 ? -15.836 19.438 8.297 1 79.81 198 ILE B C 1
ATOM 3583 O O . ILE B 1 198 ? -14.883 18.875 7.75 1 79.81 198 ILE B O 1
ATOM 3587 N N . PRO B 1 199 ? -16 20.703 8.195 1 81.06 199 PRO B N 1
ATOM 3588 C CA . PRO B 1 199 ? -15.055 21.484 7.395 1 81.06 199 PRO B CA 1
ATOM 3589 C C . PRO B 1 199 ? -13.633 21.422 7.945 1 81.06 199 PRO B C 1
ATOM 3591 O O . PRO B 1 199 ? -12.664 21.422 7.176 1 81.06 199 PRO B O 1
ATOM 3594 N N . GLY B 1 200 ? -13.531 21.375 9.211 1 81.81 200 GLY B N 1
ATOM 3595 C CA . GLY B 1 200 ? -12.227 21.281 9.836 1 81.81 200 GLY B CA 1
ATOM 3596 C C . GLY B 1 200 ? -11.531 19.953 9.594 1 81.81 200 GLY B C 1
ATOM 3597 O O . GLY B 1 200 ? -10.305 19.859 9.641 1 81.81 200 GLY B O 1
ATOM 3598 N N . ALA B 1 201 ? -12.305 18.938 9.273 1 88.56 201 ALA B N 1
ATOM 3599 C CA . ALA B 1 201 ? -11.766 17.594 9.117 1 88.56 201 ALA B CA 1
ATOM 3600 C C . ALA B 1 201 ? -11.5 17.281 7.648 1 88.56 201 ALA B C 1
ATOM 3602 O O . ALA B 1 201 ? -10.883 16.266 7.324 1 88.56 201 ALA B O 1
ATOM 3603 N N . LEU B 1 202 ? -11.836 18.219 6.762 1 90.5 202 LEU B N 1
ATOM 3604 C CA . LEU B 1 202 ? -11.82 17.953 5.324 1 90.5 202 LEU B CA 1
ATOM 3605 C C . LEU B 1 202 ? -10.391 17.75 4.832 1 90.5 202 LEU B C 1
ATOM 3607 O O . LEU B 1 202 ? -10.125 16.844 4.035 1 90.5 202 LEU B O 1
ATOM 3611 N N . PRO B 1 203 ? -9.398 18.547 5.285 1 89.25 203 PRO B N 1
ATOM 3612 C CA . PRO B 1 203 ? -8.039 18.312 4.812 1 89.25 203 PRO B CA 1
ATOM 3613 C C . PRO B 1 203 ? -7.523 16.906 5.168 1 89.25 203 PRO B C 1
ATOM 3615 O O . PRO B 1 203 ? -6.922 16.234 4.328 1 89.25 203 PRO B O 1
ATOM 3618 N N . GLY B 1 204 ? -7.84 16.531 6.383 1 91.88 204 GLY B N 1
ATOM 3619 C CA . GLY B 1 204 ? -7.469 15.188 6.781 1 91.88 204 GLY B CA 1
ATOM 3620 C C . GLY B 1 204 ? -8.195 14.109 5.988 1 91.88 204 GLY B C 1
ATOM 3621 O O . GLY B 1 204 ? -7.598 13.094 5.629 1 91.88 204 GLY B O 1
ATOM 3622 N N . PHE B 1 205 ? -9.43 14.375 5.711 1 94.94 205 PHE B N 1
ATOM 3623 C CA . PHE B 1 205 ? -10.219 13.453 4.902 1 94.94 205 PHE B CA 1
ATOM 3624 C C . PHE B 1 205 ? -9.594 13.273 3.523 1 94.94 205 PHE B C 1
ATOM 3626 O O . PHE B 1 205 ? -9.492 12.148 3.027 1 94.94 205 PHE B O 1
ATOM 3633 N N . PHE B 1 206 ? -9.18 14.336 2.893 1 95.44 206 PHE B N 1
ATOM 3634 C CA . PHE B 1 206 ? -8.656 14.25 1.536 1 95.44 206 PHE B CA 1
ATOM 3635 C C . PHE B 1 206 ? -7.301 13.562 1.522 1 95.44 206 PHE B C 1
ATOM 3637 O O . PHE B 1 206 ? -6.949 12.891 0.55 1 95.44 206 PHE B O 1
ATOM 3644 N N . VAL B 1 207 ? -6.516 13.703 2.6 1 92.56 207 VAL B N 1
ATOM 3645 C CA . VAL B 1 207 ? -5.289 12.922 2.721 1 92.56 207 VAL B CA 1
ATOM 3646 C C . VAL B 1 207 ? -5.625 11.438 2.73 1 92.56 207 VAL B C 1
ATOM 3648 O O . VAL B 1 207 ? -5.027 10.648 1.99 1 92.56 207 VAL B O 1
ATOM 3651 N N . GLY B 1 208 ? -6.609 11.086 3.514 1 95.94 208 GLY B N 1
ATOM 3652 C CA . GLY B 1 208 ? -7.07 9.711 3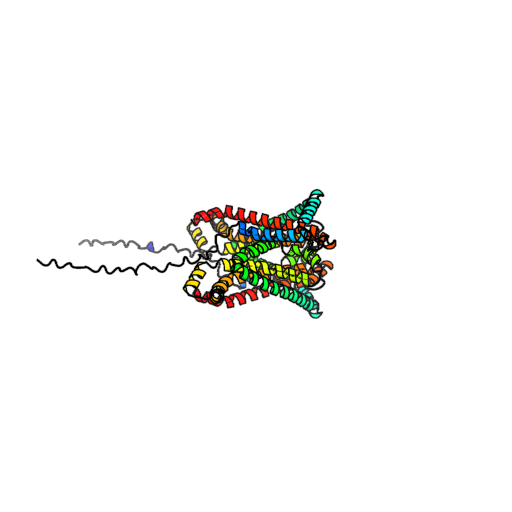.559 1 95.94 208 GLY B CA 1
ATOM 3653 C C . GLY B 1 208 ? -7.633 9.227 2.234 1 95.94 208 GLY B C 1
ATOM 3654 O O . GLY B 1 208 ? -7.414 8.078 1.844 1 95.94 208 GLY B O 1
ATOM 3655 N N . LEU B 1 209 ? -8.359 10.117 1.585 1 97 209 LEU B N 1
ATOM 3656 C CA . LEU B 1 209 ? -8.953 9.789 0.294 1 97 209 LEU B CA 1
ATOM 3657 C C . LEU B 1 209 ? -7.871 9.469 -0.735 1 97 209 LEU B C 1
ATOM 3659 O O . LEU B 1 209 ? -7.992 8.492 -1.484 1 97 209 LEU B O 1
ATOM 3663 N N . ARG B 1 210 ? -6.836 10.25 -0.768 1 94.88 210 ARG B N 1
ATOM 3664 C CA . ARG B 1 210 ? -5.727 10.023 -1.689 1 94.88 210 ARG B CA 1
ATOM 3665 C C . ARG B 1 210 ? -5.051 8.688 -1.414 1 94.88 210 ARG B C 1
ATOM 3667 O O . ARG B 1 210 ? -4.789 7.914 -2.34 1 94.88 210 ARG B O 1
ATOM 3674 N N . LEU B 1 211 ? -4.824 8.398 -0.207 1 93.75 211 LEU B N 1
ATOM 3675 C CA . LEU B 1 211 ? -4.195 7.137 0.179 1 93.75 211 LEU B CA 1
ATOM 3676 C C . LEU B 1 211 ? -5.105 5.957 -0.142 1 93.75 211 LEU B C 1
ATOM 3678 O O . LEU B 1 211 ? -4.633 4.895 -0.552 1 93.75 211 LEU B O 1
ATOM 3682 N N . GLY B 1 212 ? -6.391 6.172 0.084 1 97 212 GLY B N 1
ATOM 3683 C CA . GLY B 1 212 ? -7.359 5.133 -0.24 1 97 212 GLY B CA 1
ATOM 3684 C C . GLY B 1 212 ? -7.406 4.805 -1.72 1 97 212 GLY B C 1
ATOM 3685 O O . GLY B 1 212 ? -7.469 3.635 -2.1 1 97 212 GLY B O 1
ATOM 3686 N N . VAL B 1 213 ? -7.387 5.836 -2.52 1 96.38 213 VAL B N 1
ATOM 3687 C CA . VAL B 1 213 ? -7.422 5.648 -3.967 1 96.38 213 VAL B CA 1
ATOM 3688 C C . VAL B 1 213 ? -6.16 4.918 -4.422 1 96.38 213 VAL B C 1
ATOM 3690 O O . VAL B 1 213 ? -6.238 3.936 -5.164 1 96.38 213 VAL B O 1
ATOM 3693 N N . THR B 1 214 ? -5.008 5.359 -3.984 1 93.31 214 THR B N 1
ATOM 3694 C CA . THR B 1 214 ? -3.742 4.723 -4.332 1 93.31 214 THR B CA 1
ATOM 3695 C C . THR B 1 214 ? -3.723 3.268 -3.869 1 93.31 214 THR B C 1
ATOM 3697 O O . THR B 1 214 ? -3.328 2.377 -4.625 1 93.31 214 THR B O 1
ATOM 3700 N N . GLY B 1 215 ? -4.219 3.053 -2.719 1 95.5 215 GLY B N 1
ATOM 3701 C CA . GLY B 1 215 ? -4.266 1.706 -2.174 1 95.5 215 GLY B CA 1
ATOM 3702 C C . GLY B 1 215 ? -5.215 0.792 -2.928 1 95.5 215 GLY B C 1
ATOM 3703 O O . GLY B 1 215 ? -4.965 -0.411 -3.039 1 95.5 215 GLY B O 1
ATOM 3704 N N . SER B 1 216 ? -6.305 1.372 -3.326 1 97.25 216 SER B N 1
ATOM 3705 C CA . SER B 1 216 ? -7.289 0.568 -4.043 1 97.25 216 SER B CA 1
ATOM 3706 C C . SER B 1 216 ? -6.707 -0.001 -5.332 1 97.25 216 SER B C 1
ATOM 3708 O O . SER B 1 216 ? -6.965 -1.156 -5.68 1 97.25 216 SER B O 1
ATOM 3710 N N . TRP B 1 217 ? -5.953 0.76 -6.051 1 96.56 217 TRP B N 1
ATOM 3711 C CA . TRP B 1 217 ? -5.332 0.284 -7.281 1 96.56 217 TRP B CA 1
ATOM 3712 C C . TRP B 1 217 ? -4.27 -0.769 -6.98 1 96.56 217 TRP B C 1
ATOM 3714 O O . TRP B 1 217 ? -4.16 -1.771 -7.691 1 96.56 217 TRP B O 1
ATOM 3724 N N . LEU B 1 218 ? -3.506 -0.523 -5.945 1 95.25 218 LEU B N 1
ATOM 3725 C CA . LEU B 1 218 ? -2.49 -1.485 -5.531 1 95.25 218 LEU B CA 1
ATOM 3726 C C . LEU B 1 218 ? -3.129 -2.811 -5.133 1 95.25 218 LEU B C 1
ATOM 3728 O O . LEU B 1 218 ? -2.688 -3.875 -5.574 1 95.25 218 LEU B O 1
ATOM 3732 N N . GLY B 1 219 ? -4.133 -2.711 -4.309 1 96.69 219 GLY B N 1
ATOM 3733 C CA . GLY B 1 219 ? -4.848 -3.912 -3.91 1 96.69 219 GLY B CA 1
ATOM 3734 C C . GLY B 1 219 ? -5.5 -4.629 -5.078 1 96.69 219 GLY B C 1
ATOM 3735 O O . GLY B 1 219 ? -5.453 -5.859 -5.16 1 96.69 219 GLY B O 1
ATOM 3736 N N . LEU B 1 220 ? -6.07 -3.887 -5.969 1 97.75 220 LEU B N 1
ATOM 3737 C CA . LEU B 1 220 ? -6.781 -4.449 -7.113 1 97.75 220 LEU B CA 1
ATOM 3738 C C . LEU B 1 220 ? -5.844 -5.281 -7.98 1 97.75 220 LEU B C 1
ATOM 3740 O O . LEU B 1 220 ? -6.184 -6.402 -8.367 1 97.75 220 LEU B O 1
ATOM 3744 N N . VAL B 1 221 ? -4.703 -4.734 -8.289 1 96.81 221 VAL B N 1
ATOM 3745 C CA . VAL B 1 221 ? -3.799 -5.422 -9.211 1 96.81 221 VAL B CA 1
ATOM 3746 C C . VAL B 1 221 ? -3.324 -6.73 -8.586 1 96.81 221 VAL B C 1
ATOM 3748 O O . VAL B 1 221 ? -3.166 -7.738 -9.281 1 96.81 221 VAL B O 1
ATOM 3751 N N . VAL B 1 222 ? -3.154 -6.766 -7.309 1 96.12 222 VAL B N 1
ATOM 3752 C CA . VAL B 1 222 ? -2.715 -7.965 -6.602 1 96.12 222 VAL B CA 1
ATOM 3753 C C . VAL B 1 222 ? -3.838 -9 -6.594 1 96.12 222 VAL B C 1
ATOM 3755 O O . VAL B 1 222 ? -3.615 -10.172 -6.918 1 96.12 222 VAL B O 1
ATOM 3758 N N . LEU B 1 223 ? -5.027 -8.539 -6.289 1 96.25 223 LEU B N 1
ATOM 3759 C CA . LEU B 1 223 ? -6.184 -9.422 -6.168 1 96.25 223 LEU B CA 1
ATOM 3760 C C . LEU B 1 223 ? -6.492 -10.102 -7.496 1 96.25 223 LEU B C 1
ATOM 3762 O O . LEU B 1 223 ? -6.957 -11.242 -7.523 1 96.25 223 LEU B O 1
ATOM 3766 N N . GLU B 1 224 ? -6.207 -9.453 -8.555 1 96.69 224 GLU B N 1
ATOM 3767 C CA . GLU B 1 224 ? -6.52 -9.992 -9.875 1 96.69 224 GLU B CA 1
ATOM 3768 C C . GLU B 1 224 ? -5.414 -10.922 -10.367 1 96.69 224 GLU B C 1
ATOM 3770 O O . GLU B 1 224 ? -5.512 -11.484 -11.461 1 96.69 224 GLU B O 1
ATOM 3775 N N . GLN B 1 225 ? -4.379 -11.023 -9.562 1 93.06 225 GLN B N 1
ATOM 3776 C CA . GLN B 1 225 ? -3.326 -11.977 -9.891 1 93.06 225 GLN B CA 1
ATOM 3777 C C . GLN B 1 225 ? -3.484 -13.273 -9.094 1 93.06 225 GLN B C 1
ATOM 3779 O O . GLN B 1 225 ? -2.799 -14.258 -9.359 1 93.06 225 GLN B O 1
ATOM 3784 N N . ILE B 1 226 ? -4.352 -13.203 -8.102 1 88.69 226 ILE B N 1
ATOM 3785 C CA . ILE B 1 226 ? -4.543 -14.344 -7.211 1 88.69 226 ILE B CA 1
ATOM 3786 C C . ILE B 1 226 ? -5.926 -14.953 -7.438 1 88.69 226 ILE B C 1
ATOM 3788 O O . ILE B 1 226 ? -6.938 -14.359 -7.047 1 88.69 226 ILE B O 1
ATOM 3792 N N . ASN B 1 227 ? -5.996 -16.125 -8.047 1 85.5 227 ASN B N 1
ATOM 3793 C CA . ASN B 1 227 ? -7.211 -16.906 -8.25 1 85.5 227 ASN B CA 1
ATOM 3794 C C . ASN B 1 227 ? -8.289 -16.094 -8.969 1 85.5 227 ASN B C 1
ATOM 3796 O O . ASN B 1 227 ? -9.438 -16.062 -8.531 1 85.5 227 ASN B O 1
ATOM 3800 N N . ALA B 1 228 ? -7.93 -15.367 -9.938 1 89.94 228 ALA B N 1
ATOM 3801 C CA . ALA B 1 228 ? -8.867 -14.578 -10.734 1 89.94 228 ALA B CA 1
ATOM 3802 C C . ALA B 1 228 ? -8.977 -15.125 -12.156 1 89.94 228 ALA B C 1
ATOM 3804 O O . ALA B 1 228 ? -8.086 -15.844 -12.617 1 89.94 228 ALA B O 1
ATOM 3805 N N . THR B 1 229 ? -10.094 -14.758 -12.781 1 92.94 229 THR B N 1
ATOM 3806 C CA . THR B 1 229 ? -10.312 -15.211 -14.148 1 92.94 229 THR B CA 1
ATOM 3807 C C . THR B 1 229 ? -10.602 -14.031 -15.07 1 92.94 229 THR B C 1
ATOM 3809 O O . THR B 1 229 ? -10.953 -14.227 -16.234 1 92.94 229 THR B O 1
ATOM 3812 N N . SER B 1 230 ? -10.547 -12.891 -14.531 1 95.56 230 SER B N 1
ATOM 3813 C CA . SER B 1 230 ? -10.812 -11.68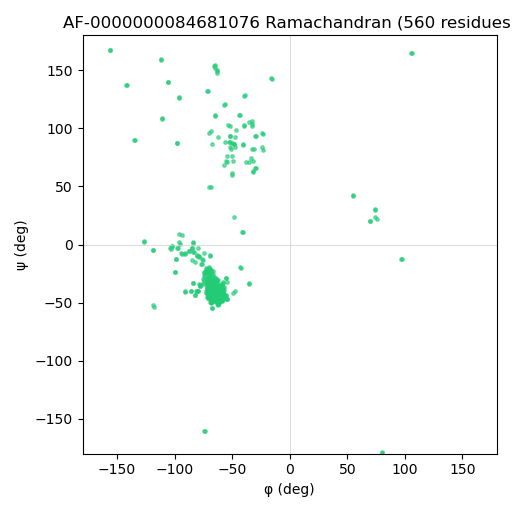8 -15.312 1 95.56 230 SER B CA 1
ATOM 3814 C C . SER B 1 230 ? -10.156 -10.469 -14.68 1 95.56 230 SER B C 1
ATOM 3816 O O . SER B 1 230 ? -9.688 -10.523 -13.539 1 95.56 230 SER B O 1
ATOM 3818 N N . GLY B 1 231 ? -10.133 -9.375 -15.492 1 97.88 231 GLY B N 1
ATOM 3819 C CA . GLY B 1 231 ? -9.531 -8.141 -15.008 1 97.88 231 GLY B CA 1
ATOM 3820 C C . GLY B 1 231 ? -8.18 -7.855 -15.617 1 97.88 231 GLY B C 1
ATOM 3821 O O . GLY B 1 231 ? -7.539 -8.75 -16.172 1 97.88 231 GLY B O 1
ATOM 3822 N N . LEU B 1 232 ? -7.801 -6.672 -15.453 1 98.06 232 LEU B N 1
ATOM 3823 C CA . LEU B 1 232 ? -6.539 -6.211 -16.031 1 98.06 232 LEU B CA 1
ATOM 3824 C C . LEU B 1 232 ? -5.359 -6.922 -15.375 1 98.06 232 LEU B C 1
ATOM 3826 O O . LEU B 1 232 ? -4.395 -7.285 -16.047 1 98.06 232 LEU B O 1
ATOM 3830 N N . GLY B 1 233 ? -5.379 -7.055 -14.078 1 97.25 233 GLY B N 1
ATOM 3831 C CA . GLY B 1 233 ? -4.332 -7.785 -13.383 1 97.25 233 GLY B CA 1
ATOM 3832 C C . GLY B 1 233 ? -4.227 -9.234 -13.82 1 97.25 233 GLY B C 1
ATOM 3833 O O . GLY B 1 233 ? -3.127 -9.773 -13.953 1 97.25 233 GLY B O 1
ATOM 3834 N N . TYR B 1 234 ? -5.336 -9.852 -14.031 1 97.31 234 TYR B N 1
ATOM 3835 C CA . TYR B 1 234 ? -5.375 -11.219 -14.523 1 97.31 234 TYR B CA 1
ATOM 3836 C C . TYR B 1 234 ? -4.766 -11.312 -15.922 1 97.31 234 TYR B C 1
ATOM 3838 O O . TYR B 1 234 ? -3.996 -12.234 -16.203 1 97.31 234 TYR B O 1
ATOM 3846 N N . LEU B 1 235 ? -5.152 -10.375 -16.719 1 97.94 235 LEU B N 1
ATOM 3847 C CA . LEU B 1 235 ? -4.602 -10.312 -18.062 1 97.94 235 LEU B CA 1
ATOM 3848 C C . LEU B 1 235 ? -3.078 -10.25 -18.031 1 97.94 235 LEU B C 1
ATOM 3850 O O . LEU B 1 235 ? -2.404 -10.961 -18.781 1 97.94 235 LEU B O 1
ATOM 3854 N N . MET B 1 236 ? -2.566 -9.469 -17.172 1 97.75 236 MET B N 1
ATOM 3855 C CA . MET B 1 236 ? -1.119 -9.32 -17.062 1 97.75 236 MET B CA 1
ATOM 3856 C C . MET B 1 236 ? -0.479 -10.594 -16.516 1 97.75 236 MET B C 1
ATOM 3858 O O . MET B 1 236 ? 0.602 -10.984 -16.969 1 97.75 236 MET B O 1
ATOM 3862 N N . PHE B 1 237 ? -1.161 -11.195 -15.617 1 95.75 237 PHE B N 1
ATOM 3863 C CA . PHE B 1 237 ? -0.627 -12.422 -15.039 1 95.75 237 PHE B CA 1
ATOM 3864 C C . PHE B 1 237 ? -0.586 -13.539 -16.078 1 95.75 237 PHE B C 1
ATOM 3866 O O . PHE B 1 237 ? 0.383 -14.297 -16.141 1 95.75 237 PHE B O 1
ATOM 3873 N N . GLN B 1 238 ? -1.582 -13.688 -16.891 1 96 238 GLN B N 1
ATOM 3874 C CA . GLN B 1 238 ? -1.61 -14.672 -17.969 1 96 238 GLN B CA 1
ATOM 3875 C C . GLN B 1 238 ? -0.521 -14.391 -18.984 1 96 238 GLN B C 1
ATOM 3877 O O . GLN B 1 238 ? 0.121 -15.32 -19.5 1 96 238 GLN B O 1
ATOM 3882 N N . ALA B 1 239 ? -0.408 -13.125 -19.281 1 97.06 239 ALA B N 1
ATOM 3883 C CA . ALA B 1 239 ? 0.615 -12.727 -20.25 1 97.06 239 ALA B CA 1
ATOM 3884 C C . ALA B 1 239 ? 2.006 -13.125 -19.766 1 97.06 239 ALA B C 1
ATOM 3886 O O . ALA B 1 239 ? 2.871 -13.469 -20.578 1 97.06 239 ALA B O 1
ATOM 3887 N N . GLN B 1 240 ? 2.234 -13.008 -18.484 1 95.5 240 GLN B N 1
ATOM 3888 C CA . GLN B 1 240 ? 3.502 -13.438 -17.906 1 95.5 240 GLN B CA 1
ATOM 3889 C C . GLN B 1 240 ? 3.736 -14.93 -18.141 1 95.5 240 GLN B C 1
ATOM 3891 O O . GLN B 1 240 ? 4.855 -15.344 -18.453 1 95.5 240 GLN B O 1
ATOM 3896 N N . ASN B 1 241 ? 2.713 -15.75 -18.062 1 93.5 241 ASN B N 1
ATOM 3897 C CA . ASN B 1 241 ? 2.82 -17.188 -18.281 1 93.5 241 ASN B CA 1
ATOM 3898 C C . ASN B 1 241 ? 3.168 -17.516 -19.734 1 93.5 241 ASN B C 1
ATOM 3900 O O . ASN B 1 241 ? 3.805 -18.531 -20.016 1 93.5 241 ASN B O 1
ATOM 3904 N N . TYR B 1 242 ? 2.77 -16.625 -20.609 1 94.38 242 TYR B N 1
ATOM 3905 C CA . TYR B 1 242 ? 2.998 -16.859 -22.031 1 94.38 242 TYR B CA 1
ATOM 3906 C C . TYR B 1 242 ? 4.188 -16.047 -22.531 1 94.38 242 TYR B C 1
ATOM 3908 O O . TYR B 1 242 ? 4.488 -16.031 -23.734 1 94.38 242 TYR B O 1
ATOM 3916 N N . GLY B 1 243 ? 4.766 -15.289 -21.672 1 95.12 243 GLY B N 1
ATOM 3917 C CA . GLY B 1 243 ? 5.938 -14.508 -22.016 1 95.12 243 GLY B CA 1
ATOM 3918 C C . GLY B 1 243 ? 5.617 -13.305 -22.875 1 95.12 243 GLY B C 1
ATOM 3919 O O . GLY B 1 243 ? 6.43 -12.898 -23.719 1 95.12 243 GLY B O 1
ATOM 3920 N N . GLN B 1 244 ? 4.469 -12.773 -22.719 1 96.88 244 GLN B N 1
ATOM 3921 C CA . GLN B 1 244 ? 4.023 -11.656 -23.547 1 96.88 244 GLN B CA 1
ATOM 3922 C C . GLN B 1 244 ? 4.234 -10.328 -22.828 1 96.88 244 GLN B C 1
ATOM 3924 O O . GLN B 1 244 ? 3.283 -9.75 -22.297 1 96.88 244 GLN B O 1
ATOM 3929 N N . SER B 1 245 ? 5.398 -9.789 -22.984 1 97.19 245 SER B N 1
ATOM 3930 C CA . SER B 1 245 ? 5.762 -8.562 -22.281 1 97.19 245 SER B CA 1
ATOM 3931 C C . SER B 1 245 ? 5.004 -7.359 -22.828 1 97.19 245 SER B C 1
ATOM 3933 O O . SER B 1 245 ? 4.734 -6.406 -22.094 1 97.19 245 SER B O 1
ATOM 3935 N N . ASP B 1 246 ? 4.629 -7.41 -24.062 1 97.56 246 ASP B N 1
ATOM 3936 C CA . ASP B 1 246 ? 3.885 -6.301 -24.656 1 97.56 246 ASP B CA 1
ATOM 3937 C C . ASP B 1 246 ? 2.518 -6.145 -24 1 97.56 246 ASP B C 1
ATOM 3939 O O . ASP B 1 246 ? 2.102 -5.031 -23.672 1 97.56 246 ASP B O 1
ATOM 3943 N N . VAL B 1 247 ? 1.891 -7.293 -23.734 1 98.06 247 VAL B N 1
ATOM 3944 C CA . VAL B 1 247 ? 0.583 -7.273 -23.078 1 98.06 247 VAL B CA 1
ATOM 3945 C C . VAL B 1 247 ? 0.723 -6.766 -21.641 1 98.06 247 VAL B C 1
ATOM 3947 O O . VAL B 1 247 ? -0.114 -5.996 -21.172 1 98.06 247 VAL B O 1
ATOM 3950 N N . ILE B 1 248 ? 1.778 -7.16 -20.969 1 98.19 248 ILE B N 1
ATOM 3951 C CA . ILE B 1 248 ? 2.027 -6.711 -19.594 1 98.19 248 ILE B CA 1
ATOM 3952 C C . ILE B 1 248 ? 2.213 -5.195 -19.578 1 98.19 248 ILE B C 1
ATOM 3954 O O . ILE B 1 248 ? 1.641 -4.508 -18.734 1 98.19 248 ILE B O 1
ATOM 3958 N N . LEU B 1 249 ? 2.953 -4.688 -20.547 1 97.25 249 LEU B N 1
ATOM 3959 C CA . LEU B 1 249 ? 3.225 -3.254 -20.594 1 97.25 249 LEU B CA 1
ATOM 3960 C C . LEU B 1 249 ? 1.957 -2.471 -20.906 1 97.25 249 LEU B C 1
ATOM 3962 O O . LEU B 1 249 ? 1.771 -1.353 -20.422 1 97.25 249 LEU B O 1
ATOM 3966 N N . VAL B 1 250 ? 1.117 -3.043 -21.734 1 97.88 250 VAL B N 1
ATOM 3967 C CA . VAL B 1 250 ? -0.175 -2.416 -21.984 1 97.88 250 VAL B CA 1
ATOM 3968 C C . VAL B 1 250 ? -0.952 -2.279 -20.672 1 97.88 250 VAL B C 1
ATOM 3970 O O . VAL B 1 250 ? -1.492 -1.212 -20.375 1 97.88 250 VAL B O 1
ATOM 3973 N N . GLY B 1 251 ? -1.013 -3.383 -19.922 1 97.88 251 GLY B N 1
ATOM 3974 C CA . GLY B 1 251 ? -1.682 -3.342 -18.625 1 97.88 251 GLY B CA 1
ATOM 3975 C C . GLY B 1 251 ? -1.094 -2.312 -17.672 1 97.88 251 GLY B C 1
ATOM 3976 O O . GLY B 1 251 ? -1.829 -1.572 -17.016 1 97.88 251 GLY B O 1
ATOM 3977 N N . LEU B 1 252 ? 0.187 -2.209 -17.609 1 96.56 252 LEU B N 1
ATOM 3978 C CA . LEU B 1 252 ? 0.873 -1.259 -16.75 1 96.56 252 LEU B CA 1
ATOM 3979 C C . LEU B 1 252 ? 0.578 0.176 -17.172 1 96.56 252 LEU B C 1
ATOM 3981 O O . LEU B 1 252 ? 0.416 1.058 -16.328 1 96.56 252 LEU B O 1
ATOM 3985 N N . LEU B 1 253 ? 0.538 0.405 -18.438 1 95.12 253 LEU B N 1
ATOM 3986 C CA . LEU B 1 253 ? 0.198 1.727 -18.953 1 95.12 253 LEU B CA 1
ATOM 3987 C C . LEU B 1 253 ? -1.206 2.135 -18.531 1 95.12 253 LEU B C 1
ATOM 3989 O O . LEU B 1 253 ? -1.426 3.277 -18.109 1 95.12 253 LEU B O 1
ATOM 3993 N N . ILE B 1 254 ? -2.109 1.235 -18.594 1 97.31 254 ILE B N 1
ATOM 3994 C CA . ILE B 1 254 ? -3.486 1.525 -18.219 1 97.31 254 ILE B CA 1
ATOM 3995 C C . ILE B 1 254 ? -3.559 1.798 -16.719 1 97.31 254 ILE B C 1
ATOM 3997 O O . ILE B 1 254 ? -4.227 2.738 -16.281 1 97.31 254 ILE B O 1
ATOM 4001 N N . TYR B 1 255 ? -2.895 1.037 -15.938 1 96.69 255 TYR B N 1
ATOM 4002 C CA . TYR B 1 255 ? -2.848 1.297 -14.5 1 96.69 255 TYR B CA 1
ATOM 4003 C C . TYR B 1 255 ? -2.232 2.662 -14.219 1 96.69 255 TYR B C 1
ATOM 4005 O O . TYR B 1 255 ? -2.646 3.352 -13.281 1 96.69 255 TYR B O 1
ATOM 4013 N N . GLY B 1 256 ? -1.184 3.02 -14.984 1 93.94 256 GLY B N 1
ATOM 4014 C CA . GLY B 1 256 ? -0.638 4.363 -14.875 1 93.94 256 GLY B CA 1
ATOM 4015 C C . GLY B 1 256 ? -1.665 5.449 -15.133 1 93.94 256 GLY B C 1
ATOM 4016 O O . GLY B 1 256 ? -1.738 6.43 -14.391 1 93.94 256 GLY B O 1
ATOM 4017 N N . VAL B 1 257 ? -2.451 5.246 -16.141 1 94.31 257 VAL B N 1
ATOM 4018 C CA . VAL B 1 257 ? -3.512 6.191 -16.469 1 94.31 257 VAL B CA 1
ATOM 4019 C C . VAL B 1 257 ? -4.535 6.242 -15.344 1 94.31 257 VAL B C 1
ATOM 4021 O O . VAL B 1 257 ? -4.969 7.324 -14.938 1 94.31 257 VAL B O 1
ATOM 4024 N N . PHE B 1 258 ? -4.945 5.062 -14.82 1 95.75 258 PHE B N 1
ATOM 4025 C CA . PHE B 1 258 ? -5.859 5.02 -13.68 1 95.75 258 PHE B CA 1
ATOM 4026 C C . PHE B 1 258 ? -5.309 5.828 -12.516 1 95.75 258 PHE B C 1
ATOM 4028 O O . PHE B 1 258 ? -6.039 6.609 -11.898 1 95.75 258 PHE B O 1
ATOM 4035 N N . GLY B 1 259 ? -4.051 5.602 -12.242 1 92.12 259 GLY B N 1
ATOM 4036 C CA . GLY B 1 259 ? -3.412 6.32 -11.156 1 92.12 259 GLY B CA 1
ATOM 4037 C C . GLY B 1 259 ? -3.404 7.824 -11.359 1 92.12 259 GLY B C 1
ATOM 4038 O O . GLY B 1 259 ? -3.785 8.578 -10.461 1 92.12 259 GLY B O 1
ATOM 4039 N N . LEU B 1 260 ? -3.035 8.305 -12.523 1 90.12 260 LEU B N 1
ATOM 4040 C CA . LEU B 1 260 ? -2.934 9.727 -12.828 1 90.12 260 LEU B CA 1
ATOM 4041 C C . LEU B 1 260 ? -4.309 10.383 -12.828 1 90.12 260 LEU B C 1
ATOM 4043 O O . LEU B 1 260 ? -4.484 11.469 -12.281 1 90.12 260 LEU B O 1
ATOM 4047 N N . VAL B 1 261 ? -5.25 9.703 -13.398 1 94.12 261 VAL B N 1
ATOM 4048 C CA . VAL B 1 261 ? -6.602 10.242 -13.484 1 94.12 261 VAL B CA 1
ATOM 4049 C C . VAL B 1 261 ? -7.207 10.336 -12.086 1 94.12 261 VAL B C 1
ATOM 4051 O O . VAL B 1 261 ? -7.809 11.352 -11.727 1 94.12 261 VAL B O 1
ATOM 4054 N N . SER B 1 262 ? -7.043 9.305 -11.344 1 94.69 262 SER B N 1
ATOM 4055 C CA . SER B 1 262 ? -7.598 9.305 -9.992 1 94.69 262 SER B CA 1
ATOM 4056 C C . SER B 1 262 ? -6.957 10.391 -9.133 1 94.69 262 SER B C 1
ATOM 4058 O O . SER B 1 262 ? -7.645 11.07 -8.367 1 94.69 262 SER B O 1
ATOM 4060 N N . ASP B 1 263 ? -5.688 10.508 -9.211 1 89.62 263 ASP B N 1
ATOM 4061 C CA . ASP B 1 263 ? -4.984 11.562 -8.484 1 89.62 263 ASP B CA 1
ATOM 4062 C C . ASP B 1 263 ? -5.508 12.945 -8.883 1 89.62 263 ASP B C 1
ATOM 4064 O O . ASP B 1 263 ? -5.742 13.797 -8.023 1 89.62 263 ASP B O 1
ATOM 4068 N N . SER B 1 264 ? -5.68 13.195 -10.172 1 92.19 264 SER B N 1
ATOM 4069 C CA . SER B 1 264 ? -6.168 14.469 -10.68 1 92.19 264 SER B CA 1
ATOM 4070 C C . SER B 1 264 ? -7.586 14.75 -10.203 1 92.19 264 SER B C 1
ATOM 4072 O O . SER B 1 264 ? -7.918 15.883 -9.852 1 92.19 264 SER B O 1
ATOM 4074 N N . VAL B 1 265 ? -8.391 13.727 -10.203 1 95.06 265 VAL B N 1
ATOM 4075 C CA . VAL B 1 265 ? -9.773 13.875 -9.766 1 95.06 265 VAL B CA 1
ATOM 4076 C C . VAL B 1 265 ? -9.805 14.25 -8.281 1 95.06 265 VAL B C 1
ATOM 4078 O O . VAL B 1 265 ? -10.523 15.172 -7.887 1 95.06 265 VAL B O 1
ATOM 4081 N N . VAL B 1 266 ? -9.055 13.57 -7.461 1 94.5 266 VAL B N 1
ATOM 4082 C CA . VAL B 1 266 ? -9.023 13.859 -6.031 1 94.5 266 VAL B CA 1
ATOM 4083 C C . VAL B 1 266 ? -8.531 15.289 -5.805 1 94.5 266 VAL B C 1
ATOM 4085 O O . VAL B 1 266 ? -9.094 16.031 -4.988 1 94.5 266 VAL B O 1
ATOM 4088 N N . ARG B 1 267 ? -7.531 15.719 -6.523 1 91.25 267 ARG B N 1
ATOM 4089 C CA . ARG B 1 267 ? -6.996 17.062 -6.387 1 91.25 267 ARG B CA 1
ATOM 4090 C C . ARG B 1 267 ? -8.031 18.109 -6.785 1 91.25 267 ARG B C 1
ATOM 4092 O O . ARG B 1 267 ? -8.172 19.141 -6.125 1 91.25 267 ARG B O 1
ATOM 4099 N N . LEU B 1 268 ? -8.68 17.844 -7.863 1 92.69 268 LEU B N 1
ATOM 4100 C CA . LEU B 1 268 ? -9.695 18.766 -8.359 1 92.69 268 LEU B CA 1
ATOM 4101 C C . LEU B 1 268 ? -10.836 18.906 -7.355 1 92.69 268 LEU B C 1
ATOM 4103 O O . LEU B 1 268 ? -11.281 20.031 -7.066 1 92.69 268 LEU B O 1
ATOM 4107 N N . VAL B 1 269 ? -11.281 17.781 -6.836 1 93.88 269 VAL B N 1
ATOM 4108 C CA . VAL B 1 269 ? -12.352 17.812 -5.848 1 93.88 269 VAL B CA 1
ATOM 4109 C C . VAL B 1 269 ? -11.875 18.531 -4.586 1 93.88 269 VAL B C 1
ATOM 4111 O O . VAL B 1 269 ? -12.617 19.328 -4.008 1 93.88 269 VAL B O 1
ATOM 4114 N N . GLU B 1 270 ? -10.727 18.203 -4.156 1 92.94 270 GLU B N 1
ATOM 4115 C CA . GLU B 1 270 ? -10.148 18.859 -2.982 1 92.94 270 GLU B CA 1
ATOM 4116 C C . GLU B 1 270 ? -10.102 20.375 -3.162 1 92.94 270 GLU B C 1
ATOM 4118 O O . GLU B 1 270 ? -10.5 21.125 -2.27 1 92.94 270 GLU B O 1
ATOM 4123 N N . ARG B 1 271 ? -9.641 20.875 -4.289 1 90.12 271 ARG B N 1
ATOM 4124 C CA . ARG B 1 271 ? -9.531 22.297 -4.574 1 90.12 271 ARG B CA 1
ATOM 4125 C C . ARG B 1 271 ? -10.906 22.969 -4.551 1 90.12 271 ARG B C 1
ATOM 4127 O O . ARG B 1 271 ? -11.047 24.078 -4.051 1 90.12 271 ARG B O 1
ATOM 4134 N N . ARG B 1 272 ? -11.828 22.328 -5.043 1 89.62 272 ARG B N 1
ATOM 4135 C CA . ARG B 1 272 ? -13.172 22.875 -5.113 1 89.62 272 ARG B CA 1
ATOM 4136 C C . ARG B 1 272 ? -13.805 22.953 -3.727 1 89.62 272 ARG B C 1
ATOM 4138 O O . ARG B 1 272 ? -14.484 23.922 -3.398 1 89.62 272 ARG B O 1
ATOM 4145 N N . VAL B 1 273 ? -13.562 21.922 -2.992 1 87.56 273 VAL B N 1
ATOM 4146 C CA . VAL B 1 273 ? -14.195 21.828 -1.681 1 87.56 273 VAL B CA 1
ATOM 4147 C C . VAL B 1 273 ? -13.469 22.734 -0.687 1 87.56 273 VAL B C 1
ATOM 4149 O O . VAL B 1 273 ? -14.102 23.344 0.176 1 87.56 273 VAL B O 1
ATOM 4152 N N . LEU B 1 274 ? -12.164 22.859 -0.832 1 81.06 274 LEU B N 1
ATOM 4153 C CA . LEU B 1 274 ? -11.398 23.641 0.135 1 81.06 274 LEU B CA 1
ATOM 4154 C C . LEU B 1 274 ? -11.18 25.062 -0.361 1 81.06 274 LEU B C 1
ATOM 4156 O O . LEU B 1 274 ? -10.422 25.828 0.241 1 81.06 274 LEU B O 1
ATOM 4160 N N . SER B 1 275 ? -11.68 25.406 -1.452 1 76.38 275 SER B N 1
ATOM 4161 C CA . SER B 1 275 ? -11.547 26.75 -2.004 1 76.38 275 SER B CA 1
ATOM 4162 C C . SER B 1 275 ? -12.047 27.797 -1.021 1 76.38 275 SER B C 1
ATOM 4164 O O . SER B 1 275 ? -11.562 28.938 -1.019 1 76.38 275 SER B O 1
ATOM 4166 N N . TRP B 1 276 ? -12.945 27.391 -0.237 1 62.97 276 TRP B N 1
ATOM 4167 C CA . TRP B 1 276 ? -13.484 28.375 0.7 1 62.97 276 TRP B CA 1
ATOM 4168 C C . TRP B 1 276 ? -12.438 28.75 1.75 1 62.97 276 TRP B C 1
ATOM 4170 O O . TRP B 1 276 ? -12.477 29.844 2.301 1 62.97 276 TRP B O 1
ATOM 4180 N N . ARG B 1 277 ? -11.57 27.812 2.078 1 59.09 277 ARG B N 1
ATOM 4181 C CA . ARG B 1 277 ? -10.531 28.094 3.068 1 59.09 277 ARG B CA 1
ATOM 4182 C C . ARG B 1 277 ? -9.516 29.094 2.525 1 59.09 277 ARG B C 1
ATOM 4184 O O . ARG B 1 277 ? -8.93 29.875 3.287 1 59.09 277 ARG B O 1
ATOM 4191 N N . ARG B 1 278 ? -9.18 29 1.286 1 53.72 278 ARG B N 1
ATOM 4192 C CA . ARG B 1 278 ? -8.25 29.953 0.706 1 53.72 278 ARG B CA 1
ATOM 4193 C C . ARG B 1 278 ? -8.789 31.375 0.804 1 53.72 278 ARG B C 1
ATOM 4195 O O . ARG B 1 278 ? -8.016 32.344 0.948 1 53.72 278 ARG B O 1
ATOM 4202 N N . THR B 1 279 ? -10.016 31.484 0.701 1 47.16 279 THR B N 1
ATOM 4203 C CA . THR B 1 279 ? -10.562 32.844 0.797 1 47.16 279 THR B CA 1
ATOM 4204 C C . THR B 1 279 ? -10.484 33.344 2.234 1 47.16 279 THR B C 1
ATOM 4206 O O . THR B 1 279 ? -10.453 34.562 2.467 1 47.16 279 THR B O 1
ATOM 4209 N N . LEU B 1 280 ? -10.438 32.438 3.088 1 44.09 280 LEU B N 1
ATOM 4210 C CA . LEU B 1 280 ? -10.391 32.938 4.453 1 44.09 280 LEU B CA 1
ATOM 4211 C C . LEU B 1 280 ? -8.953 33.281 4.852 1 44.09 280 LEU B C 1
ATOM 4213 O O . LEU B 1 280 ? -8.734 34.156 5.707 1 44.09 280 LEU B O 1
ATOM 4217 N N . SER B 1 281 ? -8.016 32.625 4.402 1 43.16 281 SER B N 1
ATOM 4218 C CA . SER B 1 281 ? -6.641 32.938 4.754 1 43.16 281 SER B CA 1
ATOM 4219 C C . SER B 1 281 ? -6.117 34.094 3.922 1 43.16 281 SER B C 1
ATOM 4221 O O . SER B 1 281 ? -4.988 34.562 4.121 1 43.16 281 SER B O 1
ATOM 4223 N N . SER B 1 282 ? -6.801 34.531 2.932 1 36.75 282 SER B N 1
ATOM 4224 C CA . SER B 1 282 ? -6.406 35.812 2.334 1 36.75 282 SER B CA 1
ATOM 4225 C C . SER B 1 282 ? -7.02 36.969 3.078 1 36.75 282 SER B C 1
ATOM 4227 O O . SER B 1 282 ? -8.164 36.906 3.527 1 36.75 282 SER B O 1
#

Solvent-accessible surface area (backbone atoms only — not comparable to full-atom values): 28863 Å² total; per-residue (Å²): 137,82,78,79,78,78,77,77,78,77,77,76,81,69,77,74,70,71,58,75,72,71,66,80,65,73,72,73,56,78,66,79,78,50,74,67,42,51,48,47,15,49,49,49,54,51,50,52,46,43,50,38,41,73,66,61,74,50,58,54,67,74,49,45,36,64,67,52,24,52,49,50,44,50,49,34,44,74,72,43,57,42,57,52,16,47,49,48,40,48,50,45,43,47,54,6,39,53,52,6,49,51,50,9,51,52,50,19,51,50,22,58,74,32,72,67,32,32,32,45,49,49,16,44,51,51,55,52,64,26,27,43,67,69,60,44,48,40,58,35,35,70,72,56,35,70,55,67,61,33,52,25,50,50,25,12,53,48,12,15,50,39,23,20,54,29,25,26,51,28,44,65,60,56,52,66,61,60,53,50,49,30,57,72,70,63,47,48,69,67,54,39,40,63,68,46,47,46,63,63,14,42,67,28,32,51,54,8,48,52,50,14,54,56,36,27,53,37,45,46,32,49,47,18,57,53,77,50,90,53,20,45,31,21,52,22,43,52,22,39,78,70,60,35,38,38,56,31,50,36,42,48,51,50,42,26,49,52,35,50,50,50,52,51,49,53,51,52,52,49,49,65,69,46,44,63,54,56,58,64,78,96,138,82,81,78,79,78,76,77,77,78,79,77,82,66,79,73,69,70,57,74,73,70,68,77,66,76,70,73,56,79,65,82,80,51,76,68,40,52,48,47,15,47,50,49,52,50,50,52,46,44,49,38,41,73,69,61,74,49,58,53,66,75,49,45,36,64,66,54,24,52,48,48,43,51,49,34,45,74,72,42,56,43,56,51,17,48,50,48,40,49,50,44,42,49,53,6,38,52,53,6,48,51,51,8,50,51,52,18,52,50,22,58,74,31,72,66,31,34,33,45,48,48,15,43,51,50,55,54,64,27,26,43,68,69,60,45,48,39,57,36,36,69,75,57,36,72,56,68,60,33,52,26,51,50,24,14,53,47,13,15,51,39,25,20,54,28,27,26,51,28,44,65,61,55,51,64,59,57,52,51,50,30,58,73,68,63,47,50,70,68,53,40,40,63,67,45,46,47,63,60,15,43,68,29,32,51,55,9,46,52,51,15,55,56,36,26,53,36,44,44,31,50,48,18,58,54,77,48,90,54,21,44,29,21,52,23,43,54,22,39,77,71,59,34,38,38,55,31,50,36,43,47,50,50,42,27,49,52,36,48,50,50,53,51,49,52,50,52,51,47,49,65,70,47,46,64,55,57,59,63,77,96

InterPro domains:
  IPR000515 ABC transporter type 1, transmembrane domain MetI-like [PF00528] (100-273)
  IPR000515 ABC transporter type 1, transmembrane domain MetI-like [PS50928] (86-266)
  IPR000515 ABC transporter type 1, transmembrane domain MetI-like [cd06261] (87-262)
  IPR035906 MetI-like superfamily [G3DSA:1.10.3720.10] (81-274)
  IPR035906 MetI-like superfamily [SSF161098] (80-261)

Radius of gyration: 32.02 Å; Cα contacts (8 Å, |Δi|>4): 666; chains: 2; bounding box: 91×121×110 Å

Secondary structure (DSSP, 8-state):
--------------GGG-----------------TTHHHHHHHHHHHHHHHHHHTT-S-TTTS--HHHHHHHHHHHHHTSHHHHHHHHHHHHHHHHHHHHHHHHHHHHHHHHT-HHHHHHHHHHHHHHHHS-GGGGHHHHHHHH-SSHHHHHHHHHHHHHHHHHHHHHHHHHHS-HHHHHHHHHTT--HHHHIIIIIHHHHHHHHHHHHHHHHHHHHHHHHHHTTSS-SSSHHHHHHHHHHTT-HHHHHHHHHHHHHHHHHHHHHHHHHHHHHHHHHHHHH-/--------------GGG-----------------TTHHHHHHHHHHHHHHHHHHTT-S-TTTS--HHHHHHHHHHHHHTSHHHHHHHHHHHHHHHHHHHHHHHHHHHHHHHHT-HHHHHHHHHHHHHHHHS-GGGGHHHHHHHH-SSHHHHHHHHHHHHHHHHHHHHHHHHHHS-HHHHHHHHHTT--HHHHIIIIIHHHHHHHHHHHHHHHHHHHHHHHHHHTTSS-SSSHHHHHHHHHHTT-HHHHHHHHHHHHHHHHHHHHHHHHHHHHHTHHHHHHH-

Foldseek 3Di:
DPPPPPPPPPPPPVPPPPPPPPPPPPCPVPPDPPPVVVCVVVVVVLVVQQVCVVVVVDDCLQPNGPVLLVVVLVVCVVVPQVVFQAVVLCVLLVLLQVLLLVLLVVLLVQLLVDVVSVVVSVVVLVVCVVDDLLVCLVVLCVVPNLDSVSSSPSLSNQQNSLLNVLLNVQLNPPDCVLVVVCVVVVHDPVRSCVPPRVLSSLVSNLVSNLSSQVRSLVSSLVSCLPSHDGHLSVQLNVCVVVSNVSSVVNSVVVSVVSNVVSVVVSVVVSCVSCVVVVVVVD/DPPPPPPPPPPPPPPPPPPPPPPPPPCPVPPDPPPVVVCVVVVVVLVVQQVCVVVVVDDCLQPNGPVLLVVVLVVCVVVPQVVFQAVVLCVLLVLLQVLLLVLLVVLLVQLLVDVVSVVVSVVVLVVCVVDDLLVCLVVLCVVPNLDSVSSSPSLSNQQNSLLNVLLNVQLNPPDCVLVVVCVVVVHDPVRSCVPPRVLSSLVSNLVSNLSSQVRSLVSSLVSCLPSHDGHLSVQLNVCVVVSNVSSVVNSVVVSVVSNVVSNVVSVVVSCVSCVVVVVVVD

Sequence (564 aa):
MSAVTSTTTAVAASDADELPQVRRRRRLSPGRRLPAARLAGPLLVLALWAAASAAGTLDTGAIPAPWTVLRTGARLWTDGTLPTDVLTSLKRAGAGFVIGLTAGVVLALASGLSRTGEALIDGTVQLNRAIPTLGLIPLFILWLGIGETFKIAIIAIVVYIPIYLNTHAALSGIDSRFVELAEVQGLSRFRFVRQVVIPGALPGFFVGLRLGVTGSWLGLVVLEQINATSGLGYLMFQAQNYGQSDVILVGLLIYGVFGLVSDSVVRLVERRVLSWRRTLSSMSAVTSTTTAVAASDADELPQVRRRRRLSPGRRLPAARLAGPLLVLALWAAASAAGTLDTGAIPAPWTVLRTGARLWTDGTLPTDVLTSLKRAGAGFVIGLTAGVVLALASGLSRTGEALIDGTVQLNRAIPTLGLIPLFILWLGIGETFKIAIIAIVVYIPIYLNTHAALSGIDSRFVELAEVQGLSRFRFVRQVVIPGALPGFFVGLRLGVTGSWLGLVVLEQINATSGLGYLMFQAQNYGQSDVILVGLLIYGVFGLVSDSVVRLVERRVLSWRRTLSS

pLDDT: mean 82.17, std 19.78, range [30.66, 98.56]

Organism: Streptomyces collinus (strain DSM 40733 / Tue 365) (NCBI:txid1214242)